Protein AF-0000000084638821 (afdb_homodimer)

InterPro domains:
  IPR001647 DNA-binding HTH domain, TetR-type [PF00440] (21-62)
  IPR001647 DNA-binding HTH domain, TetR-type [PR00455] (19-32)
  IPR001647 DNA-binding HTH domain, TetR-type [PR00455] (40-63)
  IPR001647 DNA-binding HTH domain, TetR-type [PS50977] (13-73)
  IPR009057 Homedomain-like superfamily [SSF46689] (6-79)
  IPR023772 DNA-binding HTH domain, TetR-type, conserved site [PS01081] (31-62)
  IPR050109 HTH-type, TetR-like transcriptional regulator [PTHR30055] (3-198)

pLDDT: mean 89.09, std 11.32, range [36.5, 98.75]

Sequence (398 aa):
MTVPTNRHELRRRSTHEALRRAALKSFARKGFAQVTVTELAREAGVTERTFFRHFPTKEAVLFQDYENQLEWLARALAQRPVSEPLFDAVLASVAAFPHDLEVVRQAATARSELISADRIANHLRVVQSSFAQVLTAFVRNRYADVANVDLVAEVAGATIAAALVVAVENWGRYGCAEDLGELVAASLDLVRSGLAPLSMTVPTNRHELRRRSTHEALRRAALKSFARKGFAQVTVTELAREAGVTERTFFRHFPTKEAVLFQDYENQLEWLARALAQRPVSEPLFDAVLASVAAFPHDLEVVRQAATARSELISADRIANHLRVVQSSFAQVLTAFVRNRYADVANVDLVAEVAGATIAAALVVAVENWGRYGCAEDLGELVAASLDLVRSGLAPLS

Radius of gyration: 23.1 Å; Cα contacts (8 Å, |Δi|>4): 439; chains: 2; bounding box: 53×57×75 Å

Secondary structure (DSSP, 8-state):
------HHHHHHHHHHHHHHHHHHHHHHHH-GGG--HHHHHHHHTS-HHHHHHH-SSTTHHHHTTHHHHHHHHHHHHHTS-TTS-HHHHHHHHHHT----HHHHHHHHHHHHH-TTTHHHHHHHHHHHHHHHHHHHHHHHHHTTTSTTHHHHHHHHHHHHHHHHHHHHHHHHHTTT-S-HHHHHHHHHHHHHTTSGGG-/------HHHHHHHHHHHHHHHHHHHHHHHH-GGG--HHHHHHHHTS-HHHHHHH-SSTTHHHHTTHHHHHHHHHHHHHTS-TTS-HHHHHHHHHHT----HHHHHHHHHHHHH-TTTHHHHHHHHHHHHHHHHHHHHHHHHHTTTSTTHHHHHHHHHHHHHHHHHHHHHHHHHTTT-S-HHHHHHHHHHHHHTTSGGG-

Nearest PDB structures (foldseek):
  7pt0-assembly1_A  TM=7.347E-01  e=2.120E-07  Streptomyces coelicolor
  4cgr-assembly1_A  TM=7.301E-01  e=5.868E-07  Streptomyces coelicolor
  4cgr-assembly1_B  TM=7.193E-01  e=1.554E-06  Streptomyces coelicolor
  5efy-assembly2_C  TM=6.812E-01  e=1.486E-06  Streptomyces coelicolor A3(2)
  6o6n-assembly1_A  TM=5.460E-01  e=3.761E-05  Mycobacterium tuberculosis

Solvent-accessible surface area (backbone atoms only — not comparable to full-atom values): 21280 Å² total; per-residue (Å²): 130,76,74,68,83,43,72,64,57,52,48,49,50,50,48,45,51,52,47,42,53,51,43,52,51,48,32,70,74,62,33,56,87,70,56,49,63,66,58,46,16,56,77,65,72,45,50,55,69,58,44,41,72,71,31,84,41,82,64,43,62,71,54,64,60,51,67,60,49,48,53,48,47,48,51,45,48,70,70,42,62,87,86,50,54,56,70,58,40,52,51,52,28,60,70,63,47,88,63,62,61,64,53,52,48,50,47,21,37,42,46,58,68,38,87,78,27,56,65,51,48,49,51,49,49,52,52,38,53,52,45,11,49,48,42,16,52,51,40,36,65,76,41,60,83,42,83,65,30,67,62,53,16,46,35,50,10,34,25,51,27,36,17,50,50,42,27,45,46,53,35,17,64,60,70,55,72,67,60,63,69,58,41,38,51,52,36,47,47,36,48,53,54,22,43,53,87,63,107,130,76,74,68,79,46,70,63,56,51,50,47,50,49,49,45,52,50,48,42,52,51,42,52,51,47,32,71,73,63,32,55,88,69,56,50,64,66,58,46,15,56,75,65,72,44,49,55,69,60,44,40,72,71,30,85,41,81,64,42,63,72,55,66,57,50,67,62,50,48,54,49,46,47,52,43,48,69,68,44,61,88,85,50,52,57,68,58,38,52,50,53,28,60,69,64,48,88,61,61,61,64,52,53,48,52,48,21,36,41,46,57,68,38,88,80,27,57,64,51,49,50,51,49,49,52,50,37,53,52,46,12,50,47,42,16,52,51,42,35,66,75,41,60,83,43,85,64,29,67,62,53,16,45,36,50,10,34,26,53,26,36,19,49,50,41,28,46,47,52,36,17,64,61,70,55,71,66,61,62,69,57,40,35,50,52,36,47,48,35,48,52,53,22,43,52,88,63,106

Structure (mmCIF, N/CA/C/O backbone):
data_AF-0000000084638821-model_v1
#
loop_
_entity.id
_entity.type
_entity.pdbx_description
1 polymer 'Bacterial regulatory s, tetR family protein'
#
loop_
_atom_site.group_PDB
_atom_site.id
_atom_site.type_symbol
_atom_site.label_atom_id
_atom_site.label_alt_id
_atom_site.label_comp_id
_atom_site.label_asym_id
_atom_site.label_entity_id
_atom_site.label_seq_id
_atom_site.pdbx_PDB_ins_code
_atom_site.Cartn_x
_atom_site.Cartn_y
_atom_site.Cartn_z
_atom_site.occupancy
_atom_site.B_iso_or_equiv
_atom_site.auth_seq_id
_atom_site.auth_comp_id
_atom_site.auth_asym_id
_atom_site.auth_atom_id
_atom_site.pdbx_PDB_model_num
ATOM 1 N N . MET A 1 1 ? 12.078 -10.969 -42.594 1 37 1 MET A N 1
ATOM 2 C CA . MET A 1 1 ? 13.188 -11.398 -41.75 1 37 1 MET A CA 1
ATOM 3 C C . MET A 1 1 ? 12.82 -11.289 -40.25 1 37 1 MET A C 1
ATOM 5 O O . MET A 1 1 ? 12.414 -10.227 -39.781 1 37 1 MET A O 1
ATOM 9 N N . THR A 1 2 ? 12.219 -12.266 -39.562 1 40 2 THR A N 1
ATOM 10 C CA . THR A 1 2 ? 11.781 -12.383 -38.188 1 40 2 THR A CA 1
ATOM 11 C C . THR A 1 2 ? 12.883 -11.922 -37.219 1 40 2 THR A C 1
ATOM 13 O O . THR A 1 2 ? 14.047 -12.305 -37.375 1 40 2 THR A O 1
ATOM 16 N N . VAL A 1 3 ? 12.805 -10.727 -36.875 1 47.09 3 VAL A N 1
ATOM 17 C CA . VAL A 1 3 ? 13.836 -10.156 -36 1 47.09 3 VAL A CA 1
ATOM 18 C C . VAL A 1 3 ? 14.406 -11.234 -35.094 1 47.09 3 VAL A C 1
ATOM 20 O O . VAL A 1 3 ? 13.672 -11.883 -34.344 1 47.09 3 VAL A O 1
ATOM 23 N N . PRO A 1 4 ? 15.383 -11.945 -35.406 1 44.22 4 PRO A N 1
ATOM 24 C CA . PRO A 1 4 ? 15.922 -13.062 -34.625 1 44.22 4 PRO A CA 1
ATOM 25 C C . PRO A 1 4 ? 15.883 -12.797 -33.125 1 44.22 4 PRO A C 1
ATOM 27 O O . PRO A 1 4 ? 16.453 -11.812 -32.625 1 44.22 4 PRO A O 1
ATOM 30 N N . THR A 1 5 ? 14.797 -12.711 -32.469 1 54.91 5 THR A N 1
ATOM 31 C CA . THR A 1 5 ? 14.828 -12.805 -31 1 54.91 5 THR A CA 1
ATOM 32 C C . THR A 1 5 ? 16 -13.648 -30.547 1 54.91 5 THR A C 1
ATOM 34 O O . THR A 1 5 ? 16.031 -14.867 -30.75 1 54.91 5 THR A O 1
ATOM 37 N N . ASN A 1 6 ? 17.391 -13.047 -30.656 1 60.47 6 ASN A N 1
ATOM 38 C CA . ASN A 1 6 ? 18.766 -13.484 -30.844 1 60.47 6 ASN A CA 1
ATOM 39 C C . ASN A 1 6 ? 19.141 -14.594 -29.875 1 60.47 6 ASN A C 1
ATOM 41 O O . ASN A 1 6 ? 18.5 -14.766 -28.828 1 60.47 6 ASN A O 1
ATOM 45 N N . ARG A 1 7 ? 19.719 -15.75 -30.297 1 66.69 7 ARG A N 1
ATOM 46 C CA . ARG A 1 7 ? 20.266 -16.891 -29.578 1 66.69 7 ARG A CA 1
ATOM 47 C C . ARG A 1 7 ? 20.797 -16.469 -28.203 1 66.69 7 ARG A C 1
ATOM 49 O O . ARG A 1 7 ? 20.625 -17.188 -27.219 1 66.69 7 ARG A O 1
ATOM 56 N N . HIS A 1 8 ? 21.344 -15.312 -28.219 1 72.81 8 HIS A N 1
ATOM 57 C CA . HIS A 1 8 ? 21.906 -14.797 -26.984 1 72.81 8 HIS A CA 1
ATOM 58 C C . HIS A 1 8 ? 20.812 -14.469 -25.969 1 72.81 8 HIS A C 1
ATOM 60 O O . HIS A 1 8 ? 20.938 -14.781 -24.781 1 72.81 8 HIS A O 1
ATOM 66 N N . GLU A 1 9 ? 19.766 -13.859 -26.422 1 69.38 9 GLU A N 1
ATOM 67 C CA . GLU A 1 9 ? 18.656 -13.508 -25.547 1 69.38 9 GLU A CA 1
ATOM 68 C C . GLU A 1 9 ? 17.938 -14.758 -25.031 1 69.38 9 GLU A C 1
ATOM 70 O O . GLU A 1 9 ? 17.531 -14.812 -23.859 1 69.38 9 GLU A O 1
ATOM 75 N N . LEU A 1 10 ? 17.812 -15.719 -25.875 1 69.31 10 LEU A N 1
ATOM 76 C CA . LEU A 1 10 ? 17.203 -16.984 -25.484 1 69.31 10 LEU A CA 1
ATOM 77 C C . LEU A 1 10 ? 18.062 -17.719 -24.453 1 69.31 10 LEU A C 1
ATOM 79 O O . LEU A 1 10 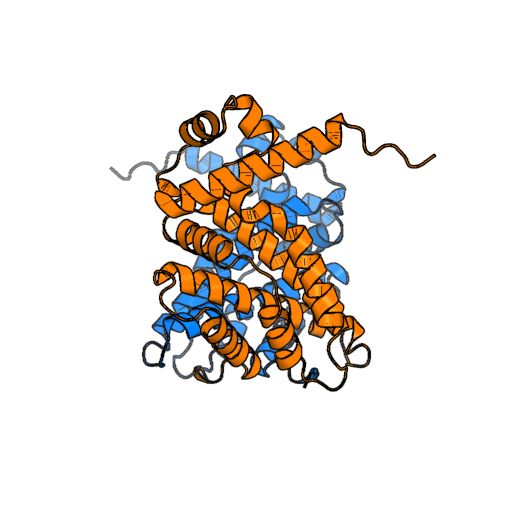? 17.531 -18.281 -23.5 1 69.31 10 LEU A O 1
ATOM 83 N N . ARG A 1 11 ? 19.281 -17.656 -24.781 1 70.38 11 ARG A N 1
ATOM 84 C CA . ARG A 1 11 ? 20.203 -18.281 -23.828 1 70.38 11 ARG A CA 1
ATOM 85 C C . ARG A 1 11 ? 20.156 -17.578 -22.469 1 70.38 11 ARG A C 1
ATOM 87 O O . ARG A 1 11 ? 20.156 -18.234 -21.438 1 70.38 11 ARG A O 1
ATOM 94 N N . ARG A 1 12 ? 20.078 -16.266 -22.562 1 74.06 12 ARG A N 1
ATOM 95 C CA . ARG A 1 12 ? 20.016 -15.484 -21.328 1 74.06 12 ARG A CA 1
ATOM 96 C C . ARG A 1 12 ? 18.734 -15.781 -20.547 1 74.06 12 ARG A C 1
ATOM 98 O O . ARG A 1 12 ? 18.75 -15.914 -19.328 1 74.06 12 ARG A O 1
ATOM 105 N N . ARG A 1 13 ? 17.688 -15.875 -21.281 1 76.75 13 ARG A N 1
ATOM 106 C CA . ARG A 1 13 ? 16.406 -16.172 -20.641 1 76.75 13 ARG A CA 1
ATOM 107 C C . ARG A 1 13 ? 16.406 -17.578 -20.047 1 76.75 13 ARG A C 1
ATOM 109 O O . ARG A 1 13 ? 15.867 -17.797 -18.953 1 76.75 13 ARG A O 1
ATOM 116 N N . SER A 1 14 ? 16.984 -18.406 -20.781 1 80.44 14 SER A N 1
ATOM 117 C CA . SER A 1 14 ? 17.078 -19.781 -20.297 1 80.44 14 SER A CA 1
ATOM 118 C C . SER A 1 14 ? 17.938 -19.859 -19.031 1 80.44 14 SER A C 1
ATOM 120 O O . SER A 1 14 ? 17.547 -20.516 -18.047 1 80.44 14 SER A O 1
ATOM 122 N N . THR A 1 15 ? 19 -19.109 -19.047 1 85.81 15 THR A N 1
ATOM 123 C CA . THR A 1 15 ? 19.875 -19.078 -17.875 1 85.81 15 THR A CA 1
ATOM 124 C C . THR A 1 15 ? 19.156 -18.422 -16.703 1 85.81 15 THR A C 1
ATOM 126 O O . THR A 1 15 ? 19.25 -18.906 -15.57 1 85.81 15 THR A O 1
ATOM 129 N N . HIS A 1 16 ? 18.438 -17.422 -16.984 1 91.12 16 HIS A N 1
ATOM 130 C CA . HIS A 1 16 ? 17.688 -16.703 -15.961 1 91.12 16 HIS A CA 1
ATOM 131 C C . HIS A 1 16 ? 16.703 -17.625 -15.258 1 91.12 16 HIS A C 1
ATOM 133 O O . HIS A 1 16 ? 16.641 -17.672 -14.031 1 91.12 16 HIS A O 1
ATOM 139 N N . GLU A 1 17 ? 16.016 -18.359 -16.047 1 89.38 17 GLU A N 1
ATOM 140 C CA . GLU A 1 17 ? 15.008 -19.25 -15.5 1 89.38 17 GLU A CA 1
ATOM 141 C C . GLU A 1 17 ? 15.648 -20.406 -14.719 1 89.38 17 GLU A C 1
ATOM 143 O O . GLU A 1 17 ? 15.141 -20.812 -13.68 1 89.38 17 GLU A O 1
ATOM 148 N N . ALA A 1 18 ? 16.703 -20.891 -15.281 1 89.25 18 ALA A N 1
ATOM 149 C CA . ALA A 1 18 ? 17.422 -21.969 -14.602 1 89.25 18 ALA A CA 1
ATOM 150 C C . ALA A 1 18 ? 17.969 -21.5 -13.258 1 89.25 18 ALA A C 1
ATOM 152 O O . ALA A 1 18 ? 17.875 -22.219 -12.258 1 89.25 18 ALA A O 1
ATOM 153 N N . LEU A 1 19 ? 18.469 -20.328 -13.266 1 92.81 19 LEU A N 1
ATOM 154 C CA . LEU A 1 19 ? 19.016 -19.75 -12.047 1 92.81 19 LEU A CA 1
ATOM 155 C C . LEU A 1 19 ? 17.922 -19.531 -11.016 1 92.81 19 LEU A C 1
ATOM 157 O O . LEU A 1 19 ? 18.109 -19.812 -9.828 1 92.81 19 LEU A O 1
ATOM 161 N N . ARG A 1 20 ? 16.859 -19.031 -11.484 1 92.94 20 ARG A N 1
ATOM 162 C CA . ARG A 1 20 ? 15.742 -18.781 -10.578 1 92.94 20 ARG A CA 1
ATOM 163 C C . ARG A 1 20 ? 15.242 -20.094 -9.961 1 92.94 20 ARG A C 1
ATOM 165 O O . ARG A 1 20 ? 15.008 -20.172 -8.75 1 92.94 20 ARG A O 1
ATOM 172 N N . ARG A 1 21 ? 15.094 -21.109 -10.805 1 91.25 21 ARG A N 1
ATOM 173 C CA . ARG A 1 21 ? 14.617 -22.391 -10.32 1 91.25 21 ARG A CA 1
ATOM 174 C C . ARG A 1 21 ? 15.555 -22.969 -9.258 1 91.25 21 ARG A C 1
ATOM 176 O O . ARG A 1 21 ? 15.102 -23.484 -8.234 1 91.25 21 ARG A O 1
ATOM 183 N N . ALA A 1 22 ? 16.781 -22.844 -9.523 1 92.88 22 ALA A N 1
ATOM 184 C CA . ALA A 1 22 ? 17.781 -23.312 -8.57 1 92.88 22 ALA A CA 1
ATOM 185 C C . ALA A 1 22 ? 17.703 -22.547 -7.262 1 92.88 22 ALA A C 1
ATOM 187 O O . ALA A 1 22 ? 17.781 -23.125 -6.18 1 92.88 22 ALA A O 1
ATOM 188 N N . ALA A 1 23 ? 17.594 -21.297 -7.363 1 94.88 23 ALA A N 1
ATOM 189 C CA . ALA A 1 23 ? 17.5 -20.453 -6.176 1 94.88 23 ALA A CA 1
ATOM 190 C C . ALA A 1 23 ? 16.266 -20.781 -5.355 1 94.88 23 ALA A C 1
ATOM 192 O O . ALA A 1 23 ? 16.344 -20.922 -4.129 1 94.88 23 ALA A O 1
ATOM 193 N N . LEU A 1 24 ? 15.164 -20.938 -6.031 1 92.94 24 LEU A N 1
ATOM 194 C CA . LEU A 1 24 ? 13.914 -21.25 -5.355 1 92.94 24 LEU A CA 1
ATOM 195 C C . LEU A 1 24 ? 14 -22.594 -4.645 1 92.94 24 LEU A C 1
ATOM 197 O O . LEU A 1 24 ? 13.469 -22.75 -3.541 1 92.94 24 LEU A O 1
ATOM 201 N N . LYS A 1 25 ? 14.688 -23.516 -5.27 1 93.69 25 LYS A N 1
ATOM 202 C CA . LYS A 1 25 ? 14.898 -24.812 -4.641 1 93.69 25 LYS A CA 1
ATOM 203 C C . LYS A 1 25 ? 15.727 -24.688 -3.369 1 93.69 25 LYS A C 1
ATOM 205 O O . LYS A 1 25 ? 15.422 -25.312 -2.352 1 93.69 25 LYS A O 1
ATOM 210 N N . SER A 1 26 ? 16.75 -23.906 -3.449 1 95.19 26 SER A N 1
ATOM 211 C CA . SER A 1 26 ? 17.594 -23.672 -2.289 1 95.19 26 SER A CA 1
ATOM 212 C C . SER A 1 26 ? 16.828 -23 -1.161 1 95.19 26 SER A C 1
ATOM 214 O O . SER A 1 26 ? 16.953 -23.375 0.003 1 95.19 26 SER A O 1
ATOM 216 N N . PHE A 1 27 ? 15.984 -21.969 -1.512 1 93.44 27 PHE A N 1
ATOM 217 C CA . PHE A 1 27 ? 15.156 -21.297 -0.518 1 93.44 27 PHE A CA 1
ATOM 218 C C . PHE A 1 27 ? 14.219 -22.281 0.162 1 93.44 27 PHE A C 1
ATOM 220 O O . PHE A 1 27 ? 14 -22.203 1.374 1 93.44 27 PHE A O 1
ATOM 227 N N . ALA A 1 28 ? 13.688 -23.156 -0.632 1 91.69 28 ALA A N 1
ATOM 228 C CA . ALA A 1 28 ? 12.734 -24.141 -0.114 1 91.69 28 ALA A CA 1
ATOM 229 C C . ALA A 1 28 ? 13.406 -25.094 0.863 1 91.69 28 ALA A C 1
ATOM 231 O O . ALA A 1 28 ? 12.82 -25.453 1.886 1 91.69 28 ALA A O 1
ATOM 232 N N . ARG A 1 29 ? 14.656 -25.438 0.593 1 92.88 29 ARG A N 1
ATOM 233 C CA . ARG A 1 29 ? 15.375 -26.453 1.365 1 92.88 29 ARG A CA 1
ATOM 234 C C . ARG A 1 29 ? 15.992 -25.844 2.621 1 92.88 29 ARG A C 1
ATOM 236 O O . ARG A 1 29 ? 15.906 -26.422 3.703 1 92.88 29 ARG A O 1
ATOM 243 N N . LYS A 1 30 ? 16.547 -24.609 2.506 1 93.31 30 LYS A N 1
ATOM 244 C CA . LYS A 1 30 ? 17.391 -24.078 3.576 1 93.31 30 LYS A CA 1
ATOM 245 C C . LYS A 1 30 ? 16.719 -22.891 4.254 1 93.31 30 LYS A C 1
ATOM 247 O O . LYS A 1 30 ? 17.125 -22.484 5.348 1 93.31 30 LYS A O 1
ATOM 252 N N . GLY A 1 31 ? 15.68 -22.344 3.611 1 90.5 31 GLY A N 1
ATOM 253 C CA . GLY A 1 31 ? 15.125 -21.094 4.074 1 90.5 31 GLY A CA 1
ATOM 254 C C . GLY A 1 31 ? 15.781 -19.875 3.445 1 90.5 31 GLY A C 1
ATOM 255 O O . GLY A 1 31 ? 17 -19.859 3.266 1 90.5 31 GLY A O 1
ATOM 256 N N . PHE A 1 32 ? 15.07 -18.953 3.184 1 89.5 32 PHE A N 1
ATOM 257 C CA . PHE A 1 32 ? 15.523 -17.766 2.477 1 89.5 32 PHE A CA 1
ATOM 258 C C . PHE A 1 32 ? 16.656 -17.078 3.23 1 89.5 32 PHE A C 1
ATOM 260 O O . PHE A 1 32 ? 17.672 -16.703 2.633 1 89.5 32 PHE A O 1
ATOM 267 N N . ALA A 1 33 ? 16.484 -16.922 4.52 1 86.38 33 ALA A N 1
ATOM 268 C CA . ALA A 1 33 ? 17.438 -16.188 5.34 1 86.38 33 ALA A CA 1
ATOM 269 C C . ALA A 1 33 ? 18.781 -16.906 5.414 1 86.38 33 ALA A C 1
ATOM 271 O O . ALA A 1 33 ? 19.828 -16.281 5.598 1 86.38 33 ALA A O 1
ATOM 272 N N . GLN A 1 34 ? 18.797 -18.109 5.152 1 90.12 34 GLN A N 1
ATOM 273 C CA . GLN A 1 34 ? 19.984 -18.922 5.379 1 90.12 34 GLN A CA 1
ATOM 274 C C . GLN A 1 34 ? 20.781 -19.109 4.09 1 90.12 34 GLN A C 1
ATOM 276 O O . GLN A 1 34 ? 21.875 -19.672 4.102 1 90.12 34 GLN A O 1
ATOM 281 N N . VAL A 1 35 ? 20.203 -18.75 3.029 1 93.25 35 VAL A N 1
ATOM 282 C CA . VAL A 1 35 ? 20.859 -18.922 1.738 1 93.25 35 VAL A CA 1
ATOM 283 C C . VAL A 1 35 ? 21.547 -17.609 1.322 1 93.25 35 VAL A C 1
ATOM 285 O O . VAL A 1 35 ? 20.938 -16.547 1.414 1 93.25 35 VAL A O 1
ATOM 288 N N . THR A 1 36 ? 22.781 -17.719 0.929 1 93.69 36 THR A N 1
ATOM 289 C CA . THR A 1 36 ? 23.5 -16.547 0.46 1 93.69 36 THR A CA 1
ATOM 290 C C . THR A 1 36 ? 23.594 -16.531 -1.062 1 93.69 36 THR A C 1
ATOM 292 O O . THR A 1 36 ? 23.406 -17.578 -1.705 1 93.69 36 THR A O 1
ATOM 295 N N . VAL A 1 37 ? 23.875 -15.383 -1.551 1 93.75 37 VAL A N 1
ATOM 296 C CA . VAL A 1 37 ? 24.047 -15.266 -2.996 1 93.75 37 VAL A CA 1
ATOM 297 C C . VAL A 1 37 ? 25.266 -16.047 -3.445 1 93.75 37 VAL A C 1
ATOM 299 O O . VAL A 1 37 ? 25.266 -16.656 -4.52 1 93.75 37 VAL A O 1
ATOM 302 N N . THR A 1 38 ? 26.281 -16.016 -2.66 1 95.12 38 THR A N 1
ATOM 303 C CA . THR A 1 38 ? 27.484 -16.797 -2.953 1 95.12 38 THR A CA 1
ATOM 304 C C . THR A 1 38 ? 27.141 -18.266 -3.119 1 95.12 38 THR A C 1
ATOM 306 O O . THR A 1 38 ? 27.578 -18.906 -4.082 1 95.12 38 THR A O 1
ATOM 309 N N . GLU A 1 39 ? 26.391 -18.844 -2.256 1 95 39 GLU A N 1
ATOM 310 C CA . GLU A 1 39 ? 25.953 -20.234 -2.32 1 95 39 GLU A CA 1
ATOM 311 C C . GLU A 1 39 ? 25.094 -20.484 -3.555 1 95 39 GLU A C 1
ATOM 313 O O . GLU A 1 39 ? 25.266 -21.5 -4.234 1 95 39 GLU A O 1
ATOM 318 N N . LEU A 1 40 ? 24.156 -19.562 -3.822 1 94.81 40 LEU A N 1
ATOM 319 C CA . LEU A 1 40 ? 23.281 -19.703 -4.977 1 94.81 40 LEU A CA 1
ATOM 320 C C . LEU A 1 40 ? 24.078 -19.719 -6.273 1 94.81 40 LEU A C 1
ATOM 322 O O . LEU A 1 40 ? 23.844 -20.547 -7.148 1 94.81 40 LEU A O 1
ATOM 326 N N . ALA A 1 41 ? 25.016 -18.797 -6.367 1 94.38 41 ALA A N 1
ATOM 327 C CA . ALA A 1 41 ? 25.875 -18.734 -7.551 1 94.38 41 ALA A CA 1
ATOM 328 C C . ALA A 1 41 ? 26.672 -20.016 -7.727 1 94.38 41 ALA A C 1
ATOM 330 O O . ALA A 1 41 ? 26.719 -20.578 -8.82 1 94.38 41 ALA A O 1
ATOM 331 N N . ARG A 1 42 ? 27.266 -20.484 -6.695 1 93.94 42 ARG A N 1
ATOM 332 C CA . ARG A 1 42 ? 28.062 -21.703 -6.715 1 93.94 42 ARG A CA 1
ATOM 333 C C . ARG A 1 42 ? 27.219 -22.906 -7.152 1 93.94 42 ARG A C 1
ATOM 335 O O . ARG A 1 42 ? 27.625 -23.672 -8.023 1 93.94 42 ARG A O 1
ATOM 342 N N . GLU A 1 43 ? 26.047 -23.047 -6.617 1 92.06 43 GLU A N 1
ATOM 343 C CA . GLU A 1 43 ? 25.156 -24.156 -6.926 1 92.06 43 GLU A CA 1
ATOM 344 C C . GLU A 1 43 ? 24.703 -24.109 -8.383 1 92.06 43 GLU A C 1
ATOM 346 O O . GLU A 1 43 ? 24.5 -25.156 -9.008 1 92.06 43 GLU A O 1
ATOM 351 N N . ALA A 1 44 ? 24.594 -22.938 -8.883 1 91.19 44 ALA A N 1
ATOM 352 C CA . ALA A 1 44 ? 24.125 -22.766 -10.258 1 91.19 44 ALA A CA 1
ATOM 353 C C . ALA A 1 44 ? 25.297 -22.812 -11.242 1 91.19 44 ALA A C 1
ATOM 355 O O . ALA A 1 44 ? 25.078 -22.797 -12.461 1 91.19 44 ALA A O 1
ATOM 356 N N . GLY A 1 45 ? 26.516 -22.812 -10.758 1 92.25 45 GLY A N 1
ATOM 357 C CA . GLY A 1 45 ? 27.688 -22.906 -11.602 1 92.25 45 GLY A CA 1
ATOM 358 C C . GLY A 1 45 ? 28.031 -21.578 -12.273 1 92.25 45 GLY A C 1
ATOM 359 O O . GLY A 1 45 ? 28.5 -21.562 -13.414 1 92.25 45 GLY A O 1
ATOM 360 N N . VAL A 1 46 ? 27.609 -20.516 -11.648 1 94.5 46 VAL A N 1
ATOM 361 C CA . VAL A 1 46 ? 27.906 -19.203 -12.195 1 94.5 46 VAL A CA 1
ATOM 362 C C . VAL A 1 46 ? 28.641 -18.359 -11.148 1 94.5 46 VAL A C 1
ATOM 364 O O . VAL A 1 46 ? 28.781 -18.781 -9.992 1 94.5 46 VAL A O 1
ATOM 367 N N . THR A 1 47 ? 29.188 -17.203 -11.602 1 94.94 47 THR A N 1
ATOM 368 C CA . THR A 1 47 ? 29.781 -16.25 -10.672 1 94.94 47 THR A CA 1
ATOM 369 C C . THR A 1 47 ? 28.719 -15.398 -9.992 1 94.94 47 THR A C 1
ATOM 371 O O . THR A 1 47 ? 27.594 -15.305 -10.477 1 94.94 47 THR A O 1
ATOM 374 N N . GLU A 1 48 ? 29.062 -14.805 -8.906 1 95.31 48 GLU A N 1
ATOM 375 C CA . GLU A 1 48 ? 28.172 -13.852 -8.258 1 95.31 48 GLU A CA 1
ATOM 376 C C . GLU A 1 48 ? 27.812 -12.695 -9.195 1 95.31 48 GLU A C 1
ATOM 378 O O . GLU A 1 48 ? 26.688 -12.219 -9.203 1 95.31 48 GLU A O 1
ATOM 383 N N . ARG A 1 49 ? 28.828 -12.297 -9.891 1 95.19 49 ARG A N 1
ATOM 384 C CA . ARG A 1 49 ? 28.609 -11.219 -10.852 1 95.19 49 ARG A CA 1
ATOM 385 C C . ARG A 1 49 ? 27.516 -11.594 -11.852 1 95.19 49 ARG A C 1
ATOM 387 O O . ARG A 1 49 ? 26.625 -10.797 -12.141 1 95.19 49 ARG A O 1
ATOM 394 N N . THR A 1 50 ? 27.594 -12.82 -12.352 1 93.75 50 THR A N 1
ATOM 395 C CA . THR A 1 50 ? 26.594 -13.312 -13.281 1 93.75 50 THR A CA 1
ATOM 396 C C . THR A 1 50 ? 25.219 -13.375 -12.609 1 93.75 50 THR A C 1
ATOM 398 O O . THR A 1 50 ? 24.219 -13.008 -13.211 1 93.75 50 THR A O 1
ATOM 401 N N . PHE A 1 51 ? 25.234 -13.898 -11.336 1 95.12 51 PHE A N 1
ATOM 402 C CA . PHE A 1 51 ? 23.969 -13.953 -10.602 1 95.12 51 PHE A CA 1
ATOM 403 C C . PHE A 1 51 ? 23.328 -12.57 -10.523 1 95.12 51 PHE A C 1
ATOM 405 O O . PHE A 1 51 ? 22.156 -12.406 -10.844 1 95.12 51 PHE A O 1
ATOM 412 N N . PHE A 1 52 ? 24.094 -11.539 -10.211 1 95.12 52 PHE A N 1
ATOM 413 C CA . PHE A 1 52 ? 23.594 -10.195 -9.992 1 95.12 52 PHE A CA 1
ATOM 414 C C . PHE A 1 52 ? 23.203 -9.539 -11.312 1 95.12 52 PHE A C 1
ATOM 416 O O . PHE A 1 52 ? 22.406 -8.594 -11.328 1 95.12 52 PHE A O 1
ATOM 423 N N . ARG A 1 53 ? 23.75 -10.031 -12.383 1 94.31 53 ARG A N 1
ATOM 424 C CA . ARG A 1 53 ? 23.281 -9.586 -13.695 1 94.31 53 ARG A CA 1
ATOM 425 C C . ARG A 1 53 ? 21.828 -10 -13.93 1 94.31 53 ARG A C 1
ATOM 427 O O . ARG A 1 53 ? 21.078 -9.266 -14.562 1 94.31 53 ARG A O 1
ATOM 434 N N . HIS A 1 54 ? 21.484 -11.164 -13.352 1 93.25 54 HIS A N 1
ATOM 435 C CA . HIS A 1 54 ? 20.141 -11.688 -13.547 1 93.25 54 HIS A CA 1
ATOM 436 C C . HIS A 1 54 ? 19.203 -11.219 -12.438 1 93.25 54 HIS A C 1
ATOM 438 O O . HIS A 1 54 ? 18.016 -10.969 -12.688 1 93.25 54 HIS A O 1
ATOM 444 N N . PHE A 1 55 ? 19.75 -11.164 -11.258 1 93.81 55 PHE A N 1
ATOM 445 C CA . PHE A 1 55 ? 18.969 -10.773 -10.094 1 93.81 55 PHE A CA 1
ATOM 446 C C . PHE A 1 55 ? 19.703 -9.734 -9.266 1 93.81 55 PHE A C 1
ATOM 448 O O . PHE A 1 55 ? 20.547 -10.078 -8.43 1 93.81 55 PHE A O 1
ATOM 455 N N . PRO A 1 56 ? 19.234 -8.516 -9.344 1 91 56 PRO A N 1
ATOM 456 C CA . PRO A 1 56 ? 19.953 -7.445 -8.648 1 91 56 PRO A CA 1
ATOM 457 C C . PRO A 1 56 ? 20.016 -7.664 -7.137 1 91 56 PRO A C 1
ATOM 459 O O . PRO A 1 56 ? 20.906 -7.133 -6.465 1 91 56 PRO A O 1
ATOM 462 N N . THR A 1 57 ? 19.031 -8.383 -6.613 1 88.5 57 THR A N 1
ATOM 463 C CA . THR A 1 57 ? 19.016 -8.758 -5.203 1 88.5 57 THR A CA 1
ATOM 464 C C . THR A 1 57 ? 18.5 -10.195 -5.039 1 88.5 57 THR A C 1
ATOM 466 O O . THR A 1 57 ? 17.891 -10.75 -5.953 1 88.5 57 THR A O 1
ATOM 469 N N . LYS A 1 58 ? 18.828 -10.703 -3.914 1 89.19 58 LYS A N 1
ATOM 470 C CA . LYS A 1 58 ? 18.312 -12.031 -3.578 1 89.19 58 LYS A CA 1
ATOM 471 C C . LYS A 1 58 ? 16.781 -12.047 -3.59 1 89.19 58 LYS A C 1
ATOM 473 O O . LYS A 1 58 ? 16.172 -13.008 -4.062 1 89.19 58 LYS A O 1
ATOM 478 N N . GLU A 1 59 ? 16.109 -10.953 -3.178 1 88.38 59 GLU A N 1
ATOM 479 C CA . GLU A 1 59 ? 14.648 -10.828 -3.094 1 88.38 59 GLU A CA 1
ATOM 480 C C . GLU A 1 59 ? 14.016 -10.812 -4.48 1 88.38 59 GLU A C 1
ATOM 482 O O . GLU A 1 59 ? 12.883 -11.273 -4.656 1 88.38 59 GLU A O 1
ATOM 487 N N . ALA A 1 60 ? 14.781 -10.359 -5.391 1 88.75 60 ALA A N 1
ATOM 488 C CA . ALA A 1 60 ? 14.273 -10.281 -6.758 1 88.75 60 ALA A CA 1
ATOM 489 C C . ALA A 1 60 ? 13.914 -11.664 -7.293 1 88.75 60 ALA A C 1
ATOM 491 O O . ALA A 1 60 ? 13.031 -11.797 -8.141 1 88.75 60 ALA A O 1
ATOM 492 N N . VAL A 1 61 ? 14.562 -12.688 -6.809 1 90.25 61 VAL A N 1
ATOM 493 C CA . VAL A 1 61 ? 14.289 -14.062 -7.227 1 90.25 61 VAL A CA 1
ATOM 494 C C . VAL A 1 61 ? 12.844 -14.422 -6.906 1 90.25 61 VAL A C 1
ATOM 496 O O . VAL A 1 61 ? 12.164 -15.07 -7.707 1 90.25 61 VAL A O 1
ATOM 499 N N . LEU A 1 62 ? 12.344 -13.977 -5.773 1 89 62 LEU A N 1
ATOM 500 C CA . LEU A 1 62 ? 11.008 -14.32 -5.297 1 89 62 LEU A CA 1
ATOM 501 C C . LEU A 1 62 ? 9.945 -13.539 -6.062 1 89 62 LEU A C 1
ATOM 503 O O . LEU A 1 62 ? 8.805 -14.008 -6.191 1 89 62 LEU A O 1
ATOM 507 N N . PHE A 1 63 ? 10.273 -12.328 -6.637 1 86.38 63 PHE A N 1
ATOM 508 C CA . PHE A 1 63 ? 9.258 -11.406 -7.137 1 86.38 63 PHE A CA 1
ATOM 509 C C . PHE A 1 63 ? 9.391 -11.219 -8.641 1 86.38 63 PHE A C 1
ATOM 511 O O . PHE A 1 63 ? 8.766 -10.328 -9.219 1 86.38 63 PHE A O 1
ATOM 518 N N . GLN A 1 64 ? 10.094 -11.984 -9.281 1 78.88 64 GLN A N 1
ATOM 519 C CA . GLN A 1 64 ? 10.406 -11.844 -10.695 1 78.88 64 GLN A CA 1
ATOM 520 C C . GLN A 1 64 ? 9.148 -11.945 -11.547 1 78.88 64 GLN A C 1
ATOM 522 O O . GLN A 1 64 ? 9.023 -11.266 -12.57 1 78.88 64 GLN A O 1
ATOM 527 N N . ASP A 1 65 ? 8.219 -12.711 -11.25 1 76.25 65 ASP A N 1
ATOM 528 C CA . ASP A 1 65 ? 7.117 -13.023 -12.156 1 76.25 65 ASP A CA 1
ATOM 529 C C . ASP A 1 65 ? 5.863 -12.234 -11.789 1 76.25 65 ASP A C 1
ATOM 531 O O . ASP A 1 65 ? 4.762 -12.57 -12.219 1 76.25 65 ASP A O 1
ATOM 535 N N . TYR A 1 66 ? 6.082 -11.094 -11.109 1 78.25 66 TYR A N 1
ATOM 536 C CA . TYR A 1 66 ? 4.855 -10.453 -10.648 1 78.25 66 TYR A CA 1
ATOM 537 C C . TYR A 1 66 ? 4.133 -9.766 -11.797 1 78.25 66 TYR A C 1
ATOM 539 O O . TYR A 1 66 ? 2.902 -9.695 -11.812 1 78.25 66 TYR A O 1
ATOM 547 N N . GLU A 1 67 ? 4.91 -9.312 -12.797 1 78.88 67 GLU A N 1
ATOM 548 C CA . GLU A 1 67 ? 4.266 -8.688 -13.945 1 78.88 67 GLU A CA 1
ATOM 549 C C . GLU A 1 67 ? 3.398 -9.688 -14.703 1 78.88 67 GLU A C 1
ATOM 551 O O . GLU A 1 67 ? 2.299 -9.352 -15.148 1 78.88 67 GLU A O 1
ATOM 556 N N . ASN A 1 68 ? 3.955 -10.922 -14.852 1 80.19 68 ASN A N 1
ATOM 557 C CA . ASN A 1 68 ? 3.166 -11.977 -15.477 1 80.19 68 ASN A CA 1
ATOM 558 C C . ASN A 1 68 ? 1.925 -12.312 -14.656 1 80.19 68 ASN A C 1
ATOM 560 O O . ASN A 1 68 ? 0.862 -12.586 -15.211 1 80.19 68 ASN A O 1
ATOM 564 N N . GLN A 1 69 ? 2.07 -12.234 -13.422 1 84.69 69 GLN A N 1
ATOM 565 C CA . GLN A 1 69 ? 0.952 -12.508 -12.531 1 84.69 69 GLN A CA 1
ATOM 566 C C . GLN A 1 69 ? -0.129 -11.438 -12.656 1 84.69 69 GLN A C 1
ATOM 568 O O . GLN A 1 69 ? -1.321 -11.742 -12.594 1 84.69 69 GLN A O 1
ATOM 573 N N . LEU A 1 70 ? 0.235 -10.203 -12.883 1 89.62 70 LEU A N 1
ATOM 574 C CA . LEU A 1 70 ? -0.71 -9.109 -13.07 1 89.62 70 LEU A CA 1
ATOM 575 C C . LEU A 1 70 ? -1.531 -9.312 -14.336 1 89.62 70 LEU A C 1
ATOM 577 O O . LEU A 1 70 ? -2.75 -9.133 -14.328 1 89.62 70 LEU A O 1
ATOM 581 N N . GLU A 1 71 ? -0.809 -9.68 -15.367 1 90.75 71 GLU A N 1
ATOM 582 C CA . GLU A 1 71 ? -1.484 -9.93 -16.641 1 90.75 71 GLU A CA 1
ATOM 583 C C . GLU A 1 71 ? -2.477 -11.086 -16.516 1 90.75 71 GLU A C 1
ATOM 585 O O . GLU A 1 71 ? -3.578 -11.016 -17.062 1 90.75 71 GLU A O 1
ATOM 590 N N . TRP A 1 72 ? -2.033 -12.047 -15.859 1 90.62 72 TRP A N 1
ATOM 591 C CA . TRP A 1 72 ? -2.912 -13.195 -15.656 1 90.62 72 TRP A CA 1
ATOM 592 C C . TRP A 1 72 ? -4.16 -12.789 -14.883 1 90.62 72 TRP A C 1
ATOM 594 O O . TRP A 1 72 ? -5.277 -13.156 -15.25 1 90.62 72 TRP A O 1
ATOM 604 N N . LEU A 1 73 ? -4.012 -12.031 -13.812 1 93 73 LEU A N 1
ATOM 605 C CA . LEU A 1 73 ? -5.156 -11.594 -13.016 1 93 73 LEU A CA 1
ATOM 606 C C . LEU A 1 73 ? -6.121 -10.773 -13.859 1 93 73 LEU A C 1
ATOM 608 O O . LEU A 1 73 ? -7.336 -10.977 -13.797 1 93 73 LEU A O 1
ATOM 612 N N . ALA A 1 74 ? -5.566 -9.875 -14.609 1 95.5 74 ALA A N 1
ATOM 613 C CA . ALA A 1 74 ? -6.398 -9.039 -15.477 1 95.5 74 ALA A CA 1
ATOM 614 C C . ALA A 1 74 ? -7.223 -9.898 -16.438 1 95.5 74 ALA A C 1
ATOM 616 O O . ALA A 1 74 ? -8.43 -9.672 -16.594 1 95.5 74 ALA A O 1
ATOM 617 N N . ARG A 1 75 ? -6.582 -10.898 -17.016 1 94.56 75 ARG A N 1
ATOM 618 C CA . ARG A 1 75 ? -7.262 -11.789 -17.953 1 94.56 75 ARG A CA 1
ATOM 619 C C . ARG A 1 75 ? -8.312 -12.633 -17.25 1 94.56 75 ARG A C 1
ATOM 621 O O . ARG A 1 75 ? -9.422 -12.82 -17.766 1 94.56 75 ARG A O 1
ATOM 628 N N . ALA A 1 76 ? -7.922 -13.195 -16.125 1 95.38 76 ALA A N 1
ATOM 629 C CA . ALA A 1 76 ? -8.852 -14.008 -15.344 1 95.38 76 ALA A CA 1
ATOM 630 C C . ALA A 1 76 ? -10.102 -13.211 -14.977 1 95.38 76 ALA A C 1
ATOM 632 O O . ALA A 1 76 ? -11.227 -13.703 -15.109 1 95.38 76 ALA A O 1
ATOM 633 N N . LEU A 1 77 ? -9.93 -11.961 -14.539 1 97.19 77 LEU A N 1
ATOM 634 C CA . LEU A 1 77 ? -11.039 -11.094 -14.172 1 97.19 77 LEU A CA 1
ATOM 635 C C . LEU A 1 77 ? -11.914 -10.781 -15.383 1 97.19 77 LEU A C 1
ATOM 637 O O . LEU A 1 77 ? -13.148 -10.812 -15.289 1 97.19 77 LEU A O 1
ATOM 641 N N . ALA A 1 78 ? -11.297 -10.508 -16.469 1 95.75 78 ALA A N 1
ATOM 642 C CA . ALA A 1 78 ? -12.008 -10.141 -17.703 1 95.75 78 ALA A CA 1
ATOM 643 C C . ALA A 1 78 ? -12.906 -11.281 -18.172 1 95.75 78 ALA A C 1
ATOM 645 O O . ALA A 1 78 ? -13.891 -11.047 -18.875 1 95.75 78 ALA A O 1
ATOM 646 N N . GLN A 1 79 ? -12.555 -12.508 -17.828 1 95.69 79 GLN A N 1
ATOM 647 C CA . GLN A 1 79 ? -13.273 -13.695 -18.281 1 95.69 79 GLN A CA 1
ATOM 648 C C . GLN A 1 79 ? -14.469 -14 -17.375 1 95.69 79 GLN A C 1
ATOM 650 O O . GLN A 1 79 ? -15.289 -14.859 -17.703 1 95.69 79 GLN A O 1
ATOM 655 N N . ARG A 1 80 ? -14.539 -13.32 -16.25 1 96.88 80 ARG A N 1
ATOM 656 C CA . ARG A 1 80 ? -15.633 -13.578 -15.32 1 96.88 80 ARG A CA 1
ATOM 657 C C . ARG A 1 80 ? -16.953 -13.039 -15.859 1 96.88 80 ARG A C 1
ATOM 659 O O . ARG A 1 80 ? -16.984 -11.961 -16.453 1 96.88 80 ARG A O 1
ATOM 666 N N . PRO A 1 81 ? -18.094 -13.75 -15.57 1 96.75 81 PRO A N 1
ATOM 667 C CA . PRO A 1 81 ? -19.391 -13.242 -16.016 1 96.75 81 PRO A CA 1
ATOM 668 C C . PRO A 1 81 ? -19.719 -11.875 -15.414 1 96.75 81 PRO A C 1
ATOM 670 O O . PRO A 1 81 ? -19.438 -11.617 -14.242 1 96.75 81 PRO A O 1
ATOM 673 N N . VAL A 1 82 ? -20.328 -11.016 -16.203 1 93.75 82 VAL A N 1
ATOM 674 C CA . VAL A 1 82 ? -20.672 -9.656 -15.797 1 93.75 82 VAL A CA 1
ATOM 675 C C . VAL A 1 82 ? -21.688 -9.711 -14.664 1 93.75 82 VAL A C 1
ATOM 677 O O . VAL A 1 82 ? -21.719 -8.82 -13.805 1 93.75 82 VAL A O 1
ATOM 680 N N . SER A 1 83 ? -22.453 -10.758 -14.562 1 94.81 83 SER A N 1
ATOM 681 C CA . SER A 1 83 ? -23.516 -10.891 -13.57 1 94.81 83 SER A CA 1
ATOM 682 C C . SER A 1 83 ? -22.969 -11.367 -12.227 1 94.81 83 SER A C 1
ATOM 684 O O . SER A 1 83 ? -23.656 -11.305 -11.211 1 94.81 83 SER A O 1
ATOM 686 N N . GLU A 1 84 ? -21.766 -11.812 -12.242 1 97 84 GLU A N 1
ATOM 687 C CA . GLU A 1 84 ? -21.141 -12.297 -11.016 1 97 84 GLU A CA 1
ATOM 688 C C . GLU A 1 84 ? -20.75 -11.141 -10.094 1 97 84 GLU A C 1
ATOM 690 O O . GLU A 1 84 ? -20.172 -10.156 -10.547 1 97 84 GLU A O 1
ATOM 695 N N . PRO A 1 85 ? -21.141 -11.25 -8.773 1 97 85 PRO A N 1
ATOM 696 C CA . PRO A 1 85 ? -20.75 -10.188 -7.844 1 97 85 PRO A CA 1
ATOM 697 C C . PRO A 1 85 ? -19.234 -9.977 -7.809 1 97 85 PRO A C 1
ATOM 699 O O . PRO A 1 85 ? -18.469 -10.93 -7.992 1 97 85 PRO A O 1
ATOM 702 N N . LEU A 1 86 ? -18.797 -8.766 -7.574 1 97.75 86 LEU A N 1
ATOM 703 C CA . LEU A 1 86 ? -17.406 -8.328 -7.641 1 97.75 86 LEU A CA 1
ATOM 704 C C . LEU A 1 86 ? -16.516 -9.242 -6.809 1 97.75 86 LEU A C 1
ATOM 706 O O . LEU A 1 86 ? -15.516 -9.773 -7.316 1 97.75 86 LEU A O 1
ATOM 710 N N . PHE A 1 87 ? -16.859 -9.453 -5.527 1 98 87 PHE A N 1
ATOM 711 C CA . PHE A 1 87 ? -16.016 -10.203 -4.617 1 98 87 PHE A CA 1
ATOM 712 C C . PHE A 1 87 ? -15.906 -11.656 -5.059 1 98 87 PHE A C 1
ATOM 714 O O . PHE A 1 87 ? -14.844 -12.273 -4.926 1 98 87 PHE A O 1
ATOM 721 N N . ASP A 1 88 ? -16.969 -12.211 -5.602 1 97.56 88 ASP A N 1
ATOM 722 C CA . ASP A 1 88 ? -16.938 -13.57 -6.129 1 97.56 88 ASP A CA 1
ATOM 723 C C . ASP A 1 88 ? -16.016 -13.664 -7.348 1 97.56 88 ASP A C 1
ATOM 725 O O . ASP A 1 88 ? -15.273 -14.633 -7.504 1 97.56 88 ASP A O 1
ATOM 729 N N . ALA A 1 89 ? -16.109 -12.695 -8.219 1 97.5 89 ALA A N 1
ATOM 730 C CA . ALA A 1 89 ? -15.242 -12.641 -9.391 1 97.5 89 ALA A CA 1
ATOM 731 C C . ALA A 1 89 ? -13.766 -12.594 -8.984 1 97.5 89 ALA A C 1
ATOM 733 O O . ALA A 1 89 ? -12.938 -13.297 -9.562 1 97.5 89 ALA A O 1
ATOM 734 N N . VAL A 1 90 ? -13.422 -11.742 -7.98 1 97.5 90 VAL A N 1
ATOM 735 C CA . VAL A 1 90 ? -12.047 -11.602 -7.508 1 97.5 90 VAL A CA 1
ATOM 736 C C . VAL A 1 90 ? -11.578 -12.922 -6.895 1 97.5 90 VAL A C 1
ATOM 738 O O . VAL A 1 90 ? -10.5 -13.422 -7.223 1 97.5 90 VAL A O 1
ATOM 741 N N . LEU A 1 91 ? -12.422 -13.516 -6.035 1 96.62 91 LEU A N 1
ATOM 742 C CA . LEU A 1 91 ? -12.07 -14.773 -5.387 1 96.62 91 LEU A CA 1
ATOM 743 C C . LEU A 1 91 ? -11.844 -15.875 -6.418 1 96.62 91 LEU A C 1
ATOM 745 O O . LEU A 1 91 ? -10.859 -16.609 -6.336 1 96.62 91 LEU A O 1
ATOM 749 N N . ALA A 1 92 ? -12.734 -15.977 -7.395 1 96.12 92 ALA A N 1
ATOM 750 C CA . ALA A 1 92 ? -12.617 -16.984 -8.438 1 96.12 92 ALA A CA 1
ATOM 751 C C . ALA A 1 92 ? -11.352 -16.781 -9.258 1 96.12 92 ALA A C 1
ATOM 753 O O . ALA A 1 92 ? -10.68 -17.75 -9.633 1 96.12 92 ALA A O 1
ATOM 754 N N . SER A 1 93 ? -11.031 -15.555 -9.562 1 95.19 93 SER A N 1
ATOM 755 C CA . SER A 1 93 ? -9.852 -15.234 -10.352 1 95.19 93 SER A CA 1
ATOM 756 C C . SER A 1 93 ? -8.57 -15.562 -9.586 1 95.19 93 SER A C 1
ATOM 758 O O . SER A 1 93 ? -7.637 -16.141 -10.148 1 95.19 93 SER A O 1
ATOM 760 N N . VAL A 1 94 ? -8.523 -15.211 -8.305 1 92.12 94 VAL A N 1
ATOM 761 C CA . VAL A 1 94 ? -7.355 -15.492 -7.48 1 92.12 94 VAL A CA 1
ATOM 762 C C . VAL A 1 94 ? -7.195 -17 -7.301 1 92.12 94 VAL A C 1
ATOM 764 O O . VAL A 1 94 ? -6.078 -17.516 -7.312 1 92.12 94 VAL A O 1
ATOM 767 N N . ALA A 1 95 ? -8.305 -17.703 -7.16 1 88.69 95 ALA A N 1
ATOM 768 C CA . ALA A 1 95 ? -8.289 -19.156 -6.984 1 88.69 95 ALA A CA 1
ATOM 769 C C . ALA A 1 95 ? -7.793 -19.859 -8.25 1 88.69 95 ALA A C 1
ATOM 771 O O . ALA A 1 95 ? -7.188 -20.938 -8.18 1 88.69 95 ALA A O 1
ATOM 772 N N . ALA A 1 96 ? -8.031 -19.266 -9.344 1 84.19 96 ALA A N 1
ATOM 773 C CA . ALA A 1 96 ? -7.668 -19.859 -10.625 1 84.19 96 ALA A CA 1
ATOM 774 C C . ALA A 1 96 ? -6.219 -19.547 -10.977 1 84.19 96 ALA A C 1
ATOM 776 O O . ALA A 1 96 ? -5.684 -20.078 -11.953 1 84.19 96 ALA A O 1
ATOM 777 N N . PHE A 1 97 ? -5.688 -18.641 -10.188 1 76 97 PHE A N 1
ATOM 778 C CA . PHE A 1 97 ? -4.324 -18.188 -10.453 1 76 97 PHE A CA 1
ATOM 779 C C . PHE A 1 97 ? -3.35 -19.359 -10.398 1 76 97 PHE A C 1
ATOM 781 O O . PHE A 1 97 ? -3.332 -20.125 -9.43 1 76 97 PHE A O 1
ATOM 788 N N . PRO A 1 98 ? -2.717 -19.578 -11.594 1 68.25 98 PRO A N 1
ATOM 789 C CA . PRO A 1 98 ? -1.697 -20.625 -11.562 1 68.25 98 PRO A CA 1
ATOM 790 C C . PRO A 1 98 ? -0.445 -20.219 -10.789 1 68.25 98 PRO A C 1
ATOM 792 O O . PRO A 1 98 ? 0.598 -19.953 -11.398 1 68.25 98 PRO A O 1
ATOM 795 N N . HIS A 1 99 ? -0.659 -20.016 -9.617 1 66.25 99 HIS A N 1
ATOM 796 C CA . HIS A 1 99 ? 0.508 -19.625 -8.844 1 66.25 99 HIS A CA 1
ATOM 797 C C . HIS A 1 99 ? 1.261 -20.828 -8.312 1 66.25 99 HIS A C 1
ATOM 799 O O . HIS A 1 99 ? 0.67 -21.891 -8.117 1 66.25 99 HIS A O 1
ATOM 805 N N . ASP A 1 100 ? 2.582 -20.625 -8.445 1 81 100 ASP A N 1
ATOM 806 C CA . ASP A 1 100 ? 3.387 -21.562 -7.672 1 81 100 ASP A CA 1
ATOM 807 C C . ASP A 1 100 ? 3.289 -21.266 -6.176 1 81 100 ASP A C 1
ATOM 809 O O . ASP A 1 100 ? 3.932 -20.344 -5.676 1 81 100 ASP A O 1
ATOM 813 N N . LEU A 1 101 ? 2.396 -22 -5.5 1 87.25 101 LEU A N 1
ATOM 814 C CA . LEU A 1 101 ? 2.111 -21.797 -4.086 1 87.25 101 LEU A CA 1
ATOM 815 C C . LEU A 1 101 ? 3.398 -21.797 -3.266 1 87.25 101 LEU A C 1
ATOM 817 O O . LEU A 1 101 ? 3.512 -21.078 -2.27 1 87.25 101 LEU A O 1
ATOM 821 N N . GLU A 1 102 ? 4.273 -22.609 -3.793 1 88.62 102 GLU A N 1
ATOM 822 C CA . GLU A 1 102 ? 5.531 -22.703 -3.061 1 88.62 102 GLU A CA 1
ATOM 823 C C . GLU A 1 102 ? 6.301 -21.391 -3.107 1 88.62 102 GLU A C 1
ATOM 825 O O . GLU A 1 102 ? 6.93 -21 -2.121 1 88.62 102 GLU A O 1
ATOM 830 N N . VAL A 1 103 ? 6.293 -20.734 -4.18 1 88.44 103 VAL A N 1
ATOM 831 C CA . VAL A 1 103 ? 6.961 -19.438 -4.301 1 88.44 103 VAL A CA 1
ATOM 832 C C . VAL A 1 103 ? 6.285 -18.422 -3.387 1 88.44 103 VAL A C 1
ATOM 834 O O . VAL A 1 103 ? 6.957 -17.625 -2.717 1 88.44 103 VAL A O 1
ATOM 837 N N . VAL A 1 104 ? 4.98 -18.469 -3.33 1 88.75 104 VAL A N 1
ATOM 838 C CA . VAL A 1 104 ? 4.23 -17.578 -2.451 1 88.75 104 VAL A CA 1
ATOM 839 C C . VAL A 1 104 ? 4.586 -17.875 -0.996 1 88.75 104 VAL A C 1
ATOM 841 O O . VAL A 1 104 ? 4.797 -16.938 -0.204 1 88.75 104 VAL A O 1
ATOM 844 N N . ARG A 1 105 ? 4.676 -19.125 -0.742 1 91.69 105 ARG A N 1
ATOM 845 C CA . ARG A 1 105 ? 5.039 -19.547 0.608 1 91.69 105 ARG A CA 1
ATOM 846 C C . ARG A 1 105 ? 6.418 -19.016 0.992 1 91.69 105 ARG A C 1
ATOM 848 O O . ARG A 1 105 ? 6.617 -18.531 2.107 1 91.69 105 ARG A O 1
ATOM 855 N N . GLN A 1 106 ? 7.344 -19.172 0.099 1 89.19 106 GLN A N 1
ATOM 856 C CA . GLN A 1 106 ? 8.703 -18.719 0.353 1 89.19 106 GLN A CA 1
ATOM 857 C C . GLN A 1 106 ? 8.742 -17.203 0.587 1 89.19 106 GLN A C 1
ATOM 859 O O . GLN A 1 106 ? 9.422 -16.734 1.501 1 89.19 106 GLN A O 1
ATOM 864 N N . ALA A 1 107 ? 7.988 -16.469 -0.216 1 87.38 107 ALA A N 1
ATOM 865 C CA . ALA A 1 107 ? 7.938 -15.016 -0.071 1 87.38 107 ALA A CA 1
ATOM 866 C C . ALA A 1 107 ? 7.293 -14.617 1.254 1 87.38 107 ALA A C 1
ATOM 868 O O . ALA A 1 107 ? 7.793 -13.742 1.959 1 87.38 107 ALA A O 1
ATOM 869 N N . ALA A 1 108 ? 6.207 -15.273 1.577 1 89.5 108 ALA A N 1
ATOM 870 C CA . ALA A 1 108 ? 5.484 -14.984 2.814 1 89.5 108 ALA A CA 1
ATOM 871 C C . ALA A 1 108 ? 6.348 -15.289 4.035 1 89.5 108 ALA A C 1
ATOM 873 O O . ALA A 1 108 ? 6.391 -14.508 4.984 1 89.5 108 ALA A O 1
ATOM 874 N N . THR A 1 109 ? 7.059 -16.359 3.971 1 88.94 109 THR A N 1
ATOM 875 C CA . THR A 1 109 ? 7.922 -16.781 5.07 1 88.94 109 THR A CA 1
ATOM 876 C C . THR A 1 109 ? 9.109 -15.828 5.207 1 88.94 109 THR A C 1
ATOM 878 O O . THR A 1 109 ? 9.469 -15.43 6.316 1 88.94 109 THR A O 1
ATOM 881 N N . ALA A 1 110 ? 9.68 -15.531 4.086 1 87.19 110 ALA A N 1
ATOM 882 C CA . ALA A 1 110 ? 10.82 -14.617 4.094 1 87.19 110 ALA A CA 1
ATOM 883 C C . ALA A 1 110 ? 10.445 -13.273 4.699 1 87.19 110 ALA A C 1
ATOM 885 O O . ALA A 1 110 ? 11.219 -12.695 5.469 1 87.19 110 ALA A O 1
ATOM 886 N N . ARG A 1 111 ? 9.297 -12.766 4.344 1 83.12 111 ARG A N 1
ATOM 887 C CA . ARG A 1 111 ? 8.805 -11.492 4.863 1 83.12 111 ARG A CA 1
ATOM 888 C C . ARG A 1 111 ? 8.664 -11.539 6.379 1 83.12 111 ARG A C 1
ATOM 890 O O . ARG A 1 111 ? 8.977 -10.562 7.07 1 83.12 111 ARG A O 1
ATOM 897 N N . SER A 1 112 ? 8.203 -12.578 6.91 1 82.62 112 SER A N 1
ATOM 898 C CA . SER A 1 112 ? 7.941 -12.703 8.336 1 82.62 112 SER A CA 1
ATOM 899 C C . SER A 1 112 ? 9.234 -12.898 9.125 1 82.62 112 SER A C 1
ATOM 901 O O . SER A 1 112 ? 9.305 -12.547 10.305 1 82.62 112 SER A O 1
ATOM 903 N N . GLU A 1 113 ? 10.211 -13.508 8.523 1 76.12 113 GLU A N 1
ATOM 904 C CA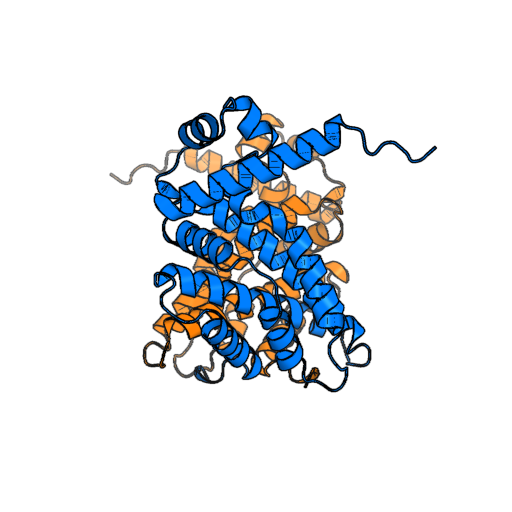 . GLU A 1 113 ? 11.438 -13.867 9.219 1 76.12 113 GLU A CA 1
ATOM 905 C C . GLU A 1 113 ? 12.43 -12.711 9.227 1 76.12 113 GLU A C 1
ATOM 907 O O . GLU A 1 113 ? 13.273 -12.609 10.117 1 76.12 113 GLU A O 1
ATOM 912 N N . LEU A 1 114 ? 12.383 -11.953 8.242 1 64.25 114 LEU A N 1
ATOM 913 C CA . LEU A 1 114 ? 13.477 -10.992 8.117 1 64.25 114 LEU A CA 1
ATOM 914 C C . LEU A 1 114 ? 13.109 -9.664 8.766 1 64.25 114 LEU A C 1
ATOM 916 O O . LEU A 1 114 ? 12.078 -9.07 8.438 1 64.25 114 LEU A O 1
ATOM 920 N N . ILE A 1 115 ? 13.797 -9.305 9.883 1 50.81 115 ILE A N 1
ATOM 921 C CA . ILE A 1 115 ? 13.727 -8.055 10.633 1 50.81 115 ILE A CA 1
ATOM 922 C C . ILE A 1 115 ? 13.828 -6.867 9.672 1 50.81 115 ILE A C 1
ATOM 924 O O . ILE A 1 115 ? 13.125 -5.871 9.836 1 50.81 115 ILE A O 1
ATOM 928 N N . SER A 1 116 ? 14.914 -6.945 8.867 1 54.53 116 SER A N 1
ATOM 929 C CA . SER A 1 116 ? 15.219 -5.871 7.93 1 54.53 116 SER A CA 1
ATOM 930 C C . SER A 1 116 ? 14.391 -5.992 6.656 1 54.53 116 SER A C 1
ATOM 932 O O . SER A 1 116 ? 14.883 -5.719 5.562 1 54.53 116 SER A O 1
ATOM 934 N N . ALA A 1 117 ? 13.266 -6.477 6.84 1 61.31 117 ALA A N 1
ATOM 935 C CA . ALA A 1 117 ? 12.406 -6.961 5.762 1 61.31 117 ALA A CA 1
ATOM 936 C C . ALA A 1 117 ? 11.898 -5.805 4.906 1 61.31 117 ALA A C 1
ATOM 938 O O . ALA A 1 117 ? 10.867 -5.93 4.23 1 61.31 117 ALA A O 1
ATOM 939 N N . ASP A 1 118 ? 12.797 -4.75 5 1 71.88 118 ASP A N 1
ATOM 940 C CA . ASP A 1 118 ? 12.367 -3.564 4.266 1 71.88 118 ASP A CA 1
ATOM 941 C C . ASP A 1 118 ? 12.367 -3.822 2.76 1 71.88 118 ASP A C 1
ATOM 943 O O . ASP A 1 118 ? 11.5 -3.322 2.041 1 71.88 118 ASP A O 1
ATOM 947 N N . ARG A 1 119 ? 13.32 -4.656 2.373 1 76.38 119 ARG A N 1
ATOM 948 C CA . ARG A 1 119 ? 13.391 -4.902 0.938 1 76.38 119 ARG A CA 1
ATOM 949 C C . ARG A 1 119 ? 12.203 -5.734 0.467 1 76.38 119 ARG A C 1
ATOM 951 O O . ARG A 1 119 ? 11.586 -5.426 -0.554 1 76.38 119 ARG A O 1
ATOM 958 N N . ILE A 1 120 ? 11.906 -6.75 1.249 1 79.06 120 ILE A N 1
ATOM 959 C CA . ILE A 1 120 ? 10.773 -7.586 0.876 1 79.06 120 ILE A CA 1
ATOM 960 C C . ILE A 1 120 ? 9.477 -6.789 1.001 1 79.06 120 ILE A C 1
ATOM 962 O O . ILE A 1 120 ? 8.617 -6.852 0.121 1 79.06 120 ILE A O 1
ATOM 966 N N . ALA A 1 121 ? 9.469 -5.977 2.072 1 79.38 121 ALA A N 1
ATOM 967 C CA . ALA A 1 121 ? 8.289 -5.141 2.281 1 79.38 121 ALA A CA 1
ATOM 968 C C . ALA A 1 121 ? 8.086 -4.176 1.117 1 79.38 121 ALA A C 1
ATOM 970 O O . ALA A 1 121 ? 6.957 -3.949 0.675 1 79.38 121 ALA A O 1
ATOM 971 N N . ASN A 1 122 ? 9.172 -3.68 0.659 1 81.25 122 ASN A N 1
ATOM 972 C CA . ASN A 1 122 ? 9.102 -2.773 -0.482 1 81.25 122 ASN A CA 1
ATOM 973 C C . ASN A 1 122 ? 8.578 -3.479 -1.729 1 81.25 122 ASN A C 1
ATOM 975 O O . ASN A 1 122 ? 7.746 -2.93 -2.455 1 81.25 122 ASN A O 1
ATOM 979 N N . HIS A 1 123 ? 9.047 -4.66 -1.953 1 82.69 123 HIS A N 1
ATOM 980 C CA . HIS A 1 123 ? 8.562 -5.434 -3.092 1 82.69 123 HIS A CA 1
ATOM 981 C C . HIS A 1 123 ? 7.07 -5.719 -2.965 1 82.69 123 HIS A C 1
ATOM 983 O O . HIS A 1 123 ? 6.32 -5.574 -3.934 1 82.69 123 HIS A O 1
ATOM 989 N N . LEU A 1 124 ? 6.668 -6.023 -1.792 1 84 124 LEU A N 1
ATOM 990 C CA . LEU A 1 124 ? 5.27 -6.367 -1.561 1 84 124 LEU A CA 1
ATOM 991 C C . LEU A 1 124 ? 4.371 -5.148 -1.763 1 84 124 LEU A C 1
ATOM 993 O O . LEU A 1 124 ? 3.254 -5.273 -2.273 1 84 124 LEU A O 1
ATOM 997 N N . ARG A 1 125 ? 4.891 -4.02 -1.37 1 85.31 125 ARG A N 1
ATOM 998 C CA . ARG A 1 125 ? 4.121 -2.795 -1.562 1 85.31 125 ARG A CA 1
ATOM 999 C C . ARG A 1 125 ? 3.936 -2.492 -3.047 1 85.31 125 ARG A C 1
ATOM 1001 O O . ARG A 1 125 ? 2.855 -2.074 -3.469 1 85.31 125 ARG A O 1
ATOM 1008 N N . VAL A 1 126 ? 4.977 -2.701 -3.768 1 83.88 126 VAL A N 1
ATOM 1009 C CA . VAL A 1 126 ? 4.898 -2.479 -5.207 1 83.88 126 VAL A CA 1
ATOM 1010 C C . VAL A 1 126 ? 3.908 -3.461 -5.832 1 83.88 126 VAL A C 1
ATOM 1012 O O . VAL A 1 126 ? 3.078 -3.072 -6.656 1 83.88 126 VAL A O 1
ATOM 1015 N N . VAL A 1 127 ? 4.012 -4.688 -5.41 1 85.06 127 VAL A N 1
ATOM 1016 C CA . VAL A 1 127 ? 3.104 -5.723 -5.902 1 85.06 127 VAL A CA 1
ATOM 1017 C C . VAL A 1 127 ? 1.664 -5.359 -5.543 1 85.06 127 VAL A C 1
ATOM 1019 O O . VAL A 1 127 ? 0.774 -5.41 -6.395 1 85.06 127 VAL A O 1
ATOM 1022 N N . GLN A 1 128 ? 1.481 -4.973 -4.301 1 90.88 128 GLN A N 1
ATOM 1023 C CA . GLN A 1 128 ? 0.151 -4.57 -3.854 1 90.88 128 GLN A CA 1
ATOM 1024 C C . GLN A 1 128 ? -0.403 -3.443 -4.723 1 90.88 128 GLN A C 1
ATOM 1026 O O . GLN A 1 128 ? -1.562 -3.49 -5.141 1 90.88 128 GLN A O 1
ATOM 1031 N N . SER A 1 129 ? 0.374 -2.432 -4.98 1 90.31 129 SER A N 1
ATOM 1032 C CA . SER A 1 129 ? -0.054 -1.291 -5.785 1 90.31 129 SER A CA 1
ATOM 1033 C C . SER A 1 129 ? -0.397 -1.717 -7.211 1 90.31 129 SER A C 1
ATOM 1035 O O . SER A 1 129 ? -1.354 -1.213 -7.801 1 90.31 129 SER A O 1
ATOM 1037 N N . SER A 1 130 ? 0.383 -2.615 -7.785 1 91.06 130 SER A N 1
ATOM 1038 C CA . SER A 1 130 ? 0.141 -3.086 -9.148 1 91.06 130 SER A CA 1
ATOM 1039 C C . SER A 1 130 ? -1.146 -3.9 -9.227 1 91.06 130 SER A C 1
ATOM 1041 O O . SER A 1 130 ? -1.922 -3.752 -10.172 1 91.06 130 SER A O 1
ATOM 1043 N N . PHE A 1 131 ? -1.327 -4.719 -8.258 1 92.94 131 PHE A N 1
ATOM 1044 C CA . PHE A 1 131 ? -2.578 -5.465 -8.195 1 92.94 131 PHE A CA 1
ATOM 1045 C C . PHE A 1 131 ? -3.764 -4.523 -8.031 1 92.94 131 PHE A C 1
ATOM 1047 O O . PHE A 1 131 ? -4.805 -4.715 -8.664 1 92.94 131 PHE A O 1
ATOM 1054 N N . ALA A 1 132 ? -3.621 -3.52 -7.188 1 96.06 132 ALA A N 1
ATOM 1055 C CA . ALA A 1 132 ? -4.668 -2.521 -6.996 1 96.06 132 ALA A CA 1
ATOM 1056 C C . ALA A 1 132 ? -5.039 -1.853 -8.32 1 96.06 132 ALA A C 1
ATOM 1058 O O . ALA A 1 132 ? -6.219 -1.613 -8.586 1 96.06 132 ALA A O 1
ATOM 1059 N N . GLN A 1 133 ? -4.051 -1.611 -9.133 1 94.69 133 GLN A N 1
ATOM 1060 C CA . GLN A 1 133 ? -4.297 -0.973 -10.422 1 94.69 133 GLN A CA 1
ATOM 1061 C C . GLN A 1 133 ? -5.109 -1.88 -11.344 1 94.69 133 GLN A C 1
ATOM 1063 O O . GLN A 1 133 ? -6.027 -1.419 -12.023 1 94.69 133 GLN A O 1
ATOM 1068 N N . VAL A 1 134 ? -4.758 -3.139 -11.344 1 96.75 134 VAL A N 1
ATOM 1069 C CA . VAL A 1 134 ? -5.48 -4.109 -12.156 1 96.75 134 VAL A CA 1
ATOM 1070 C C . VAL A 1 134 ? -6.934 -4.195 -11.703 1 96.75 134 VAL A C 1
ATOM 1072 O O . VAL A 1 134 ? -7.852 -4.152 -12.523 1 96.75 134 VAL A O 1
ATOM 1075 N N . LEU A 1 135 ? -7.137 -4.27 -10.43 1 98.19 135 LEU A N 1
ATOM 1076 C CA . LEU A 1 135 ? -8.477 -4.371 -9.859 1 98.19 135 LEU A CA 1
ATOM 1077 C C . LEU A 1 135 ? -9.273 -3.094 -10.109 1 98.19 135 LEU A C 1
ATOM 1079 O O . LEU A 1 135 ? -10.461 -3.15 -10.438 1 98.19 135 LEU A O 1
ATOM 1083 N N . THR A 1 136 ? -8.641 -1.952 -9.938 1 98.12 136 THR A N 1
ATOM 1084 C CA . THR A 1 136 ? -9.281 -0.664 -10.18 1 98.12 136 THR A CA 1
ATOM 1085 C C . THR A 1 136 ? -9.781 -0.572 -11.625 1 98.12 136 THR A C 1
ATOM 1087 O O . THR A 1 136 ? -10.922 -0.18 -11.867 1 98.12 136 THR A O 1
ATOM 1090 N N . ALA A 1 137 ? -8.922 -0.983 -12.555 1 97.75 137 ALA A N 1
ATOM 1091 C CA . ALA A 1 137 ? -9.297 -0.95 -13.961 1 97.75 137 ALA A CA 1
ATOM 1092 C C . ALA A 1 137 ? -10.469 -1.893 -14.242 1 97.75 137 ALA A C 1
ATOM 1094 O O . ALA A 1 137 ? -11.391 -1.543 -14.977 1 97.75 137 ALA A O 1
ATOM 1095 N N . PHE A 1 138 ? -10.391 -3.014 -13.672 1 98.06 138 PHE A N 1
ATOM 1096 C CA . PHE A 1 138 ? -11.461 -3.996 -13.828 1 98.06 138 PHE A CA 1
ATOM 1097 C C . PHE A 1 138 ? -12.789 -3.438 -13.328 1 98.06 138 PHE A C 1
ATOM 1099 O O . PHE A 1 138 ? -13.805 -3.521 -14.023 1 98.06 138 PHE A O 1
ATOM 1106 N N . VAL A 1 139 ? -12.797 -2.848 -12.125 1 98.25 139 VAL A N 1
ATOM 1107 C CA . VAL A 1 139 ? -14 -2.309 -11.516 1 98.25 139 VAL A CA 1
ATOM 1108 C C . VAL A 1 139 ? -14.523 -1.135 -12.336 1 98.25 139 VAL A C 1
ATOM 1110 O O . VAL A 1 139 ? -15.727 -1.021 -12.578 1 98.25 139 VAL A O 1
ATOM 1113 N N . ARG A 1 140 ? -13.617 -0.26 -12.766 1 97.38 140 ARG A N 1
ATOM 1114 C CA . ARG A 1 140 ? -14 0.9 -13.562 1 97.38 140 ARG A CA 1
ATOM 1115 C C . ARG A 1 140 ? -14.727 0.475 -14.836 1 97.38 140 ARG A C 1
ATOM 1117 O O . ARG A 1 140 ? -15.719 1.09 -15.227 1 97.38 140 ARG A O 1
ATOM 1124 N N . ASN A 1 141 ? -14.219 -0.548 -15.484 1 96.5 141 ASN A N 1
ATOM 1125 C CA . ASN A 1 141 ? -14.797 -1.024 -16.734 1 96.5 141 ASN A CA 1
ATOM 1126 C C . ASN A 1 141 ? -16.125 -1.727 -16.516 1 96.5 141 ASN A C 1
ATOM 1128 O O . ASN A 1 141 ? -17.094 -1.491 -17.25 1 96.5 141 ASN A O 1
ATOM 1132 N N . ARG A 1 142 ? -16.156 -2.572 -15.539 1 96.69 142 ARG A N 1
ATOM 1133 C CA . ARG A 1 142 ? -17.344 -3.387 -15.281 1 96.69 142 ARG A CA 1
ATOM 1134 C C . ARG A 1 142 ? -18.484 -2.533 -14.742 1 96.69 142 ARG A C 1
ATOM 1136 O O . ARG A 1 142 ? -19.656 -2.805 -15.023 1 96.69 142 ARG A O 1
ATOM 1143 N N . TYR A 1 143 ? -18.188 -1.533 -13.945 1 97.06 143 TYR A N 1
ATOM 1144 C CA . TYR A 1 143 ? -19.188 -0.725 -13.273 1 97.06 143 TYR A CA 1
ATOM 1145 C C . TYR A 1 143 ? -19.172 0.712 -13.781 1 97.06 143 TYR A C 1
ATOM 1147 O O . TYR A 1 143 ? -19.266 1.656 -12.992 1 97.06 143 TYR A O 1
ATOM 1155 N N . ALA A 1 144 ? -19 0.889 -14.992 1 94.81 144 ALA A N 1
ATOM 1156 C CA . ALA A 1 144 ? -18.812 2.191 -15.633 1 94.81 144 ALA A CA 1
ATOM 1157 C C . ALA A 1 144 ? -20.031 3.09 -15.398 1 94.81 144 ALA A C 1
ATOM 1159 O O . ALA A 1 144 ? -19.922 4.316 -15.43 1 94.81 144 ALA A O 1
ATOM 1160 N N . ASP A 1 145 ? -21.141 2.57 -15.047 1 95.06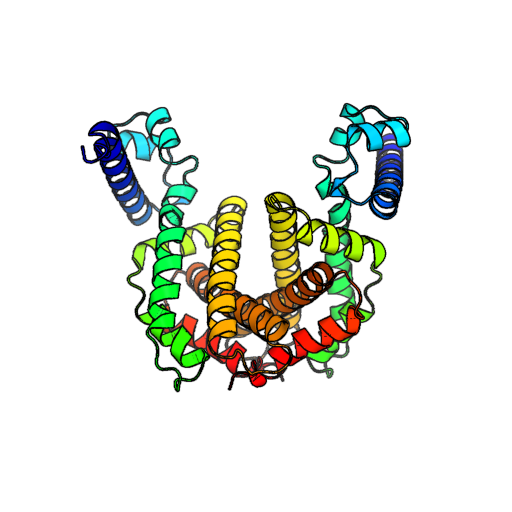 145 ASP A N 1
ATOM 1161 C CA . ASP A 1 145 ? -22.375 3.342 -14.93 1 95.06 145 ASP A CA 1
ATOM 1162 C C . ASP A 1 145 ? -22.609 3.801 -13.492 1 95.06 145 ASP A C 1
ATOM 1164 O O . ASP A 1 145 ? -23.531 4.566 -13.211 1 95.06 145 ASP A O 1
ATOM 1168 N N . VAL A 1 146 ? -21.812 3.371 -12.547 1 95.56 146 VAL A N 1
ATOM 1169 C CA . VAL A 1 146 ? -21.938 3.746 -11.141 1 95.56 146 VAL A CA 1
ATOM 1170 C C . VAL A 1 146 ? -21.516 5.203 -10.961 1 95.56 146 VAL A C 1
ATOM 1172 O O . VAL A 1 146 ? -20.531 5.652 -11.555 1 95.56 146 VAL A O 1
ATOM 1175 N N . ALA A 1 147 ? -22.266 5.949 -10.117 1 94.12 147 ALA A N 1
ATOM 1176 C CA . ALA A 1 147 ? -21.922 7.332 -9.805 1 94.12 147 ALA A CA 1
ATOM 1177 C C . ALA A 1 147 ? -20.562 7.418 -9.125 1 94.12 147 ALA A C 1
ATOM 1179 O O . ALA A 1 147 ? -20.234 6.602 -8.258 1 94.12 147 ALA A O 1
ATOM 1180 N N . ASN A 1 148 ? -19.719 8.383 -9.555 1 93.88 148 ASN A N 1
ATOM 1181 C CA . ASN A 1 148 ? -18.391 8.578 -8.992 1 93.88 148 ASN A CA 1
ATOM 1182 C C . ASN A 1 148 ? -17.531 7.32 -9.117 1 93.88 148 ASN A C 1
ATOM 1184 O O . ASN A 1 148 ? -16.859 6.93 -8.164 1 93.88 148 ASN A O 1
ATOM 1188 N N . VAL A 1 149 ? -17.625 6.672 -10.289 1 95.94 149 VAL A N 1
ATOM 1189 C CA . VAL A 1 149 ? -16.969 5.379 -10.508 1 95.94 149 VAL A CA 1
ATOM 1190 C C . VAL A 1 149 ? -15.469 5.52 -10.32 1 95.94 149 VAL A C 1
ATOM 1192 O O . VAL A 1 149 ? -14.797 4.57 -9.898 1 95.94 149 VAL A O 1
ATOM 1195 N N . ASP A 1 150 ? -14.898 6.66 -10.523 1 95.25 150 ASP A N 1
ATOM 1196 C CA . ASP A 1 150 ? -13.461 6.84 -10.391 1 95.25 150 ASP A CA 1
ATOM 1197 C C . ASP A 1 150 ? -13.008 6.613 -8.945 1 95.25 150 ASP A C 1
ATOM 1199 O O . ASP A 1 150 ? -12.125 5.793 -8.688 1 95.25 150 ASP A O 1
ATOM 1203 N N . LEU A 1 151 ? -13.664 7.312 -8.016 1 96.75 151 LEU A N 1
ATOM 1204 C CA . LEU A 1 151 ? -13.32 7.129 -6.609 1 96.75 151 LEU A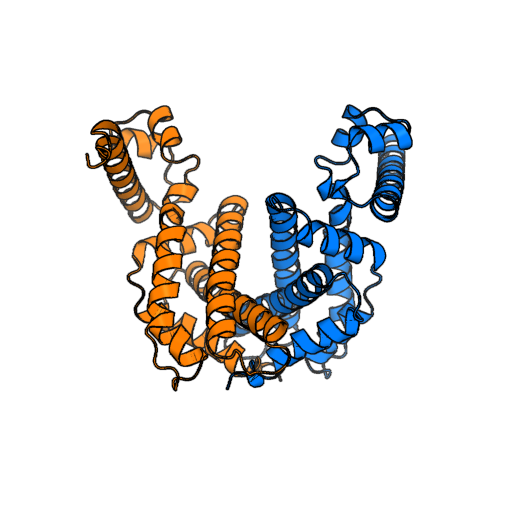 CA 1
ATOM 1205 C C . LEU A 1 151 ? -13.688 5.727 -6.137 1 96.75 151 LEU A C 1
ATOM 1207 O O . LEU A 1 151 ? -12.898 5.07 -5.457 1 96.75 151 LEU A O 1
ATOM 1211 N N . VAL A 1 152 ? -14.883 5.273 -6.535 1 98.19 152 VAL A N 1
ATOM 1212 C CA . VAL A 1 152 ? -15.375 3.967 -6.105 1 98.19 152 VAL A CA 1
ATOM 1213 C C . VAL A 1 152 ? -14.406 2.877 -6.562 1 98.19 152 VAL A C 1
ATOM 1215 O O . VAL A 1 152 ? -14.023 2.01 -5.773 1 98.19 152 VAL A O 1
ATOM 1218 N N . ALA A 1 153 ? -13.992 2.939 -7.836 1 98.44 153 ALA A N 1
ATOM 1219 C CA . ALA A 1 153 ? -13.094 1.937 -8.398 1 98.44 153 ALA A CA 1
ATOM 1220 C C . ALA A 1 153 ? -11.727 1.976 -7.715 1 98.44 153 ALA A C 1
ATOM 1222 O O . ALA A 1 153 ? -11.133 0.931 -7.438 1 98.44 153 ALA A O 1
ATOM 1223 N N . GLU A 1 154 ? -11.195 3.135 -7.445 1 97.56 154 GLU A N 1
ATOM 1224 C CA . GLU A 1 154 ? -9.891 3.27 -6.809 1 97.56 154 GLU A CA 1
ATOM 1225 C C . GLU A 1 154 ? -9.914 2.727 -5.383 1 97.56 154 GLU A C 1
ATOM 1227 O O . GLU A 1 154 ? -8.992 2.02 -4.965 1 97.56 154 GLU A O 1
ATOM 1232 N N . VAL A 1 155 ? -10.969 3.07 -4.641 1 98.38 155 VAL A N 1
ATOM 1233 C CA . VAL A 1 155 ? -11.094 2.559 -3.279 1 98.38 155 VAL A CA 1
ATOM 1234 C C . VAL A 1 155 ? -11.25 1.041 -3.311 1 98.38 155 VAL A C 1
ATOM 1236 O O . VAL A 1 155 ? -10.586 0.326 -2.555 1 98.38 155 VAL A O 1
ATOM 1239 N N . ALA A 1 156 ? -12.102 0.52 -4.195 1 98.69 156 ALA A N 1
ATOM 1240 C CA . ALA A 1 156 ? -12.32 -0.92 -4.309 1 98.69 156 ALA A CA 1
ATOM 1241 C C . ALA A 1 156 ? -11.023 -1.649 -4.637 1 98.69 156 ALA A C 1
ATOM 1243 O O . ALA A 1 156 ? -10.648 -2.609 -3.957 1 98.69 156 ALA A O 1
ATOM 1244 N N . GLY A 1 157 ? -10.344 -1.175 -5.703 1 98.5 157 GLY A N 1
ATOM 1245 C CA . GLY A 1 157 ? -9.086 -1.803 -6.098 1 98.5 157 GLY A CA 1
ATOM 1246 C C . GLY A 1 157 ? -8.047 -1.804 -4.992 1 98.5 157 GLY A C 1
ATOM 1247 O O . GLY A 1 157 ? -7.426 -2.832 -4.719 1 98.5 157 GLY A O 1
ATOM 1248 N N . ALA A 1 158 ? -7.879 -0.657 -4.32 1 97.25 158 ALA A N 1
ATOM 1249 C CA . ALA A 1 158 ? -6.871 -0.508 -3.275 1 97.25 158 ALA A CA 1
ATOM 1250 C C . ALA A 1 158 ? -7.203 -1.375 -2.064 1 97.25 158 ALA A C 1
ATOM 1252 O O . ALA A 1 158 ? -6.324 -2.037 -1.508 1 97.25 158 ALA A O 1
ATOM 1253 N N . THR A 1 159 ? -8.438 -1.373 -1.626 1 98.38 159 THR A N 1
ATOM 1254 C CA . THR A 1 159 ? -8.812 -2.092 -0.412 1 98.38 159 THR A CA 1
ATOM 1255 C C . THR A 1 159 ? -8.789 -3.6 -0.649 1 98.38 159 THR A C 1
ATOM 1257 O O . THR A 1 159 ? -8.359 -4.363 0.214 1 98.38 159 THR A O 1
ATOM 1260 N N . ILE A 1 160 ? -9.258 -4.059 -1.853 1 98.44 160 ILE A N 1
ATOM 1261 C CA . ILE A 1 160 ? -9.234 -5.484 -2.166 1 98.44 160 ILE A CA 1
ATOM 1262 C C . ILE A 1 160 ? -7.789 -5.969 -2.27 1 98.44 160 ILE A C 1
ATOM 1264 O O . ILE A 1 160 ? -7.434 -7.004 -1.703 1 98.44 160 ILE A O 1
ATOM 1268 N N . ALA A 1 161 ? -6.945 -5.219 -2.949 1 97 161 ALA A N 1
ATOM 1269 C CA . ALA A 1 161 ? -5.535 -5.578 -3.051 1 97 161 ALA A CA 1
ATOM 1270 C C . ALA A 1 161 ? -4.883 -5.637 -1.671 1 97 161 ALA A C 1
ATOM 1272 O O . ALA A 1 161 ? -4.109 -6.555 -1.382 1 97 161 ALA A O 1
ATOM 1273 N N . ALA A 1 162 ? -5.195 -4.637 -0.84 1 96.62 162 ALA A N 1
ATOM 1274 C CA . ALA A 1 162 ? -4.656 -4.621 0.516 1 96.62 162 ALA A CA 1
ATOM 1275 C C . ALA A 1 162 ? -5.078 -5.863 1.291 1 96.62 162 ALA A C 1
ATOM 1277 O O . ALA A 1 162 ? -4.266 -6.473 1.991 1 96.62 162 ALA A O 1
ATOM 1278 N N . ALA A 1 163 ? -6.309 -6.238 1.194 1 97.69 163 ALA A N 1
ATOM 1279 C CA . ALA A 1 163 ? -6.82 -7.414 1.891 1 97.69 163 ALA A CA 1
ATOM 1280 C C . ALA A 1 163 ? -6.121 -8.68 1.413 1 97.69 163 ALA A C 1
ATOM 1282 O O . ALA A 1 163 ? -5.82 -9.57 2.213 1 97.69 163 ALA A O 1
ATOM 1283 N N . LEU A 1 164 ? -5.922 -8.82 0.119 1 95.5 164 LEU A N 1
ATOM 1284 C CA . LEU A 1 164 ? -5.234 -9.977 -0.44 1 95.5 164 LEU A CA 1
ATOM 1285 C C . LEU A 1 164 ? -3.811 -10.078 0.099 1 95.5 164 LEU A C 1
ATOM 1287 O O . LEU A 1 164 ? -3.367 -11.156 0.498 1 95.5 164 LEU A O 1
ATOM 1291 N N . VAL A 1 165 ? -3.109 -8.992 0.159 1 92.94 165 VAL A N 1
ATOM 1292 C CA . VAL A 1 165 ? -1.73 -8.969 0.633 1 92.94 165 VAL A CA 1
ATOM 1293 C C . VAL A 1 165 ? -1.69 -9.297 2.123 1 92.94 165 VAL A C 1
ATOM 1295 O O . VAL A 1 165 ? -0.816 -10.039 2.58 1 92.94 165 VAL A O 1
ATOM 1298 N N . VAL A 1 166 ? -2.635 -8.75 2.855 1 94.81 166 VAL A N 1
ATOM 1299 C CA . VAL A 1 166 ? -2.713 -9.039 4.281 1 94.81 166 VAL A CA 1
ATOM 1300 C C . VAL A 1 166 ? -2.875 -10.539 4.496 1 94.81 166 VAL A C 1
ATOM 1302 O O . VAL A 1 166 ? -2.26 -11.117 5.398 1 94.81 166 VAL A O 1
ATOM 1305 N N . ALA A 1 167 ? -3.721 -11.18 3.697 1 95.38 167 ALA A N 1
ATOM 1306 C CA . ALA A 1 167 ? -3.924 -12.625 3.818 1 95.38 167 ALA A CA 1
ATOM 1307 C C . ALA A 1 167 ? -2.607 -13.383 3.656 1 95.38 167 ALA A C 1
ATOM 1309 O O . ALA A 1 167 ? -2.311 -14.297 4.426 1 95.38 167 ALA A O 1
ATOM 1310 N N . VAL A 1 168 ? -1.82 -12.977 2.695 1 92.06 168 VAL A N 1
ATOM 1311 C CA . VAL A 1 168 ? -0.551 -13.648 2.426 1 92.06 168 VAL A CA 1
ATOM 1312 C C . VAL A 1 168 ? 0.43 -13.367 3.562 1 92.06 168 VAL A C 1
ATOM 1314 O O . VAL A 1 168 ? 1.133 -14.273 4.02 1 92.06 168 VAL A O 1
ATOM 1317 N N . GLU A 1 169 ? 0.504 -12.117 3.996 1 91.06 169 GLU A N 1
ATOM 1318 C CA . GLU A 1 169 ? 1.403 -11.758 5.09 1 91.06 169 GLU A CA 1
ATOM 1319 C C . GLU A 1 169 ? 1.027 -12.492 6.375 1 91.06 169 GLU A C 1
ATOM 1321 O O . GLU A 1 169 ? 1.9 -12.977 7.094 1 91.06 169 GLU A O 1
ATOM 1326 N N . ASN A 1 170 ? -0.261 -12.453 6.672 1 93.06 170 ASN A N 1
ATOM 1327 C CA . ASN A 1 170 ? -0.753 -13.18 7.836 1 93.06 170 ASN A CA 1
ATOM 1328 C C . ASN A 1 170 ? -0.419 -14.664 7.75 1 93.06 170 ASN A C 1
ATOM 1330 O O . ASN A 1 170 ? -0.007 -15.273 8.742 1 93.06 170 ASN A O 1
ATOM 1334 N N . TRP A 1 171 ? -0.582 -15.266 6.59 1 93.69 171 TRP A N 1
ATOM 1335 C CA . TRP A 1 171 ? -0.247 -16.656 6.324 1 93.69 171 TRP A CA 1
ATOM 1336 C C . TRP A 1 171 ? 1.204 -16.953 6.688 1 93.69 171 TRP A C 1
ATOM 1338 O O . TRP A 1 171 ? 1.493 -17.938 7.375 1 93.69 171 TRP A O 1
ATOM 1348 N N . GLY A 1 172 ? 2.125 -16.141 6.266 1 90.94 172 GLY A N 1
ATOM 1349 C CA . GLY A 1 172 ? 3.539 -16.281 6.566 1 90.94 172 GLY A CA 1
ATOM 1350 C C . GLY A 1 172 ? 3.852 -16.156 8.047 1 90.94 172 GLY A C 1
ATOM 1351 O O . GLY A 1 172 ? 4.688 -16.875 8.578 1 90.94 172 GLY A O 1
ATOM 1352 N N . ARG A 1 173 ? 3.246 -15.172 8.656 1 89.31 173 ARG A N 1
ATOM 1353 C CA . ARG A 1 173 ? 3.5 -14.898 10.07 1 89.31 173 ARG A CA 1
ATOM 1354 C C . ARG A 1 173 ? 3.15 -16.094 10.938 1 89.31 173 ARG A C 1
ATOM 1356 O O . ARG A 1 173 ? 3.75 -16.297 11.992 1 89.31 173 ARG A O 1
ATOM 1363 N N . TYR A 1 174 ? 2.199 -16.828 10.461 1 91 174 TYR A N 1
ATOM 1364 C CA . TYR A 1 174 ? 1.772 -17.984 11.242 1 91 174 TYR A CA 1
ATOM 1365 C C . TYR A 1 174 ? 2.264 -19.281 10.617 1 91 174 TYR A C 1
ATOM 1367 O O . TYR A 1 174 ? 1.591 -20.312 10.688 1 91 174 TYR A O 1
ATOM 1375 N N . GLY A 1 175 ? 3.373 -19.219 9.883 1 90.31 175 GLY A N 1
ATOM 1376 C CA . GLY A 1 175 ? 4.121 -20.375 9.43 1 90.31 175 GLY A CA 1
ATOM 1377 C C . GLY A 1 175 ? 3.514 -21.047 8.211 1 90.31 175 GLY A C 1
ATOM 1378 O O . GLY A 1 175 ? 3.791 -22.219 7.93 1 90.31 175 GLY A O 1
ATOM 1379 N N . CYS A 1 176 ? 2.541 -20.391 7.57 1 93.31 176 CYS A N 1
ATOM 1380 C CA . CYS A 1 176 ? 1.909 -20.891 6.359 1 93.31 176 CYS A CA 1
ATOM 1381 C C . CYS A 1 176 ? 1.221 -22.234 6.625 1 93.31 176 CYS A C 1
ATOM 1383 O O . CYS A 1 176 ? 1.251 -23.125 5.777 1 93.31 176 CYS A O 1
ATOM 1385 N N . ALA A 1 177 ? 0.653 -22.406 7.766 1 92.19 177 ALA A N 1
ATOM 1386 C CA . ALA A 1 177 ? 0.057 -23.672 8.188 1 92.19 177 ALA A CA 1
ATOM 1387 C C . ALA A 1 177 ? -1.378 -23.797 7.68 1 92.19 177 ALA A C 1
ATOM 1389 O O . ALA A 1 177 ? -1.817 -24.891 7.305 1 92.19 177 ALA A O 1
ATOM 1390 N N . GLU A 1 178 ? -2.104 -22.703 7.613 1 92.56 178 GLU A N 1
ATOM 1391 C CA . GLU A 1 178 ? -3.5 -22.703 7.188 1 92.56 178 GLU A CA 1
ATOM 1392 C C . GLU A 1 178 ? -3.613 -22.703 5.668 1 92.56 178 GLU A C 1
ATOM 1394 O O . GLU A 1 178 ? -2.617 -22.516 4.965 1 92.56 178 GLU A O 1
ATOM 1399 N N . ASP A 1 179 ? -4.793 -23.031 5.188 1 94.56 179 ASP A N 1
ATOM 1400 C CA . ASP A 1 179 ? -5.066 -22.938 3.756 1 94.56 179 ASP A CA 1
ATOM 1401 C C . ASP A 1 179 ? -5.117 -21.484 3.295 1 94.56 179 ASP A C 1
ATOM 1403 O O . ASP A 1 179 ? -5.938 -20.703 3.777 1 94.56 179 ASP A O 1
ATOM 1407 N N . LEU A 1 180 ? -4.238 -21.141 2.357 1 94.06 180 LEU A N 1
ATOM 1408 C CA . LEU A 1 180 ? -4.16 -19.766 1.899 1 94.06 180 LEU A CA 1
ATOM 1409 C C . LEU A 1 180 ? -5.477 -19.328 1.266 1 94.06 180 LEU A C 1
ATOM 1411 O O . LEU A 1 180 ? -5.914 -18.188 1.457 1 94.06 180 LEU A O 1
ATOM 1415 N N . GLY A 1 181 ? -6.082 -20.219 0.478 1 94.19 181 GLY A N 1
ATOM 1416 C CA . GLY A 1 181 ? -7.363 -19.891 -0.133 1 94.19 181 GLY A CA 1
ATOM 1417 C C . GLY A 1 181 ? -8.422 -19.516 0.877 1 94.19 181 GLY A C 1
ATOM 1418 O O . GLY A 1 181 ? -9.188 -18.562 0.656 1 94.19 181 GLY A O 1
ATOM 1419 N N . GLU A 1 182 ? -8.469 -20.203 1.997 1 95.44 182 GLU A N 1
ATOM 1420 C CA . GLU A 1 182 ? -9.422 -19.906 3.061 1 95.44 182 GLU A CA 1
ATOM 1421 C C . GLU A 1 182 ? -9.117 -18.562 3.711 1 95.44 182 GLU A C 1
ATOM 1423 O O . GLU A 1 182 ? -10.031 -17.812 4.043 1 95.44 182 GLU A O 1
ATOM 1428 N N . LEU A 1 183 ? -7.855 -18.297 3.887 1 95.88 183 LEU A N 1
ATOM 1429 C CA . LEU A 1 183 ? -7.453 -17.031 4.477 1 95.88 183 LEU A CA 1
ATOM 1430 C C . LEU A 1 183 ? -7.805 -15.867 3.559 1 95.88 183 LEU A C 1
ATOM 1432 O O . LEU A 1 183 ? -8.266 -14.82 4.023 1 95.88 183 LEU A O 1
ATOM 1436 N N . VAL A 1 184 ? -7.559 -16.047 2.285 1 96.56 184 VAL A N 1
ATOM 1437 C CA . VAL A 1 184 ? -7.906 -15.031 1.29 1 96.56 184 VAL A CA 1
ATOM 1438 C C . VAL A 1 184 ? -9.414 -14.781 1.318 1 96.56 184 VAL A C 1
ATOM 1440 O O . VAL A 1 184 ? -9.852 -13.625 1.355 1 96.56 184 VAL A O 1
ATOM 1443 N N . ALA A 1 185 ? -10.188 -15.859 1.336 1 97.56 185 ALA A N 1
ATOM 1444 C CA . ALA A 1 185 ? -11.641 -15.734 1.387 1 97.56 185 ALA A CA 1
ATOM 1445 C C . ALA A 1 185 ? -12.078 -14.992 2.646 1 97.56 185 ALA A C 1
ATOM 1447 O O . ALA A 1 185 ? -12.938 -14.109 2.586 1 97.56 185 ALA A O 1
ATOM 1448 N N . ALA A 1 186 ? -11.5 -15.352 3.754 1 97.56 186 ALA A N 1
ATOM 1449 C CA . ALA A 1 186 ? -11.828 -14.703 5.023 1 97.56 186 ALA A CA 1
ATOM 1450 C C . ALA A 1 186 ? -11.5 -13.211 4.98 1 97.56 186 ALA A C 1
ATOM 1452 O O . ALA A 1 186 ? -12.289 -12.383 5.441 1 97.56 186 ALA A O 1
ATOM 1453 N N . SER A 1 187 ? -10.328 -12.875 4.484 1 98.19 187 SER A N 1
ATOM 1454 C CA . SER A 1 187 ? -9.891 -11.484 4.387 1 98.19 187 SER A CA 1
ATOM 1455 C C . SER A 1 187 ? -10.812 -10.672 3.486 1 98.19 187 SER A C 1
ATOM 1457 O O . SER A 1 187 ? -11.219 -9.562 3.84 1 98.19 187 SER A O 1
ATOM 1459 N N . LEU A 1 188 ? -11.172 -11.227 2.336 1 98.06 188 LEU A N 1
ATOM 1460 C CA . LEU A 1 188 ? -12.055 -10.531 1.406 1 98.06 188 LEU A CA 1
ATOM 1461 C C . LEU A 1 188 ? -13.461 -10.391 1.991 1 98.06 188 LEU A C 1
ATOM 1463 O O . LEU A 1 188 ? -14.141 -9.391 1.75 1 98.06 188 LEU A O 1
ATOM 1467 N N . ASP A 1 189 ? -13.914 -11.383 2.746 1 97.94 189 ASP A N 1
ATOM 1468 C CA . ASP A 1 189 ? -15.227 -11.328 3.377 1 97.94 189 ASP A CA 1
ATOM 1469 C C . ASP A 1 189 ? -15.297 -10.195 4.395 1 97.94 189 ASP A C 1
ATOM 1471 O O . ASP A 1 189 ? -16.359 -9.586 4.582 1 97.94 189 ASP A O 1
ATOM 1475 N N . LEU A 1 190 ? -14.211 -9.953 5.055 1 98.25 190 LEU A N 1
ATOM 1476 C CA . LEU A 1 190 ? -14.164 -8.82 5.98 1 98.25 190 LEU A CA 1
ATOM 1477 C C . LEU A 1 190 ? -14.406 -7.508 5.246 1 98.25 190 LEU A C 1
ATOM 1479 O O . LEU A 1 190 ? -15.148 -6.648 5.734 1 98.25 190 LEU A O 1
ATOM 1483 N N . VAL A 1 191 ? -13.797 -7.328 4.055 1 98.44 191 VAL A N 1
ATOM 1484 C CA . VAL A 1 191 ? -14.016 -6.125 3.256 1 98.44 191 VAL A CA 1
ATOM 1485 C C . VAL A 1 191 ? -15.461 -6.078 2.77 1 98.44 191 VAL A C 1
ATOM 1487 O O . VAL A 1 191 ? -16.125 -5.047 2.879 1 98.44 191 VAL A O 1
ATOM 1490 N N . ARG A 1 192 ? -15.891 -7.223 2.277 1 97.88 192 ARG A N 1
ATOM 1491 C CA . ARG A 1 192 ? -17.234 -7.348 1.737 1 97.88 192 ARG A CA 1
ATOM 1492 C C . ARG A 1 192 ? -18.281 -6.98 2.787 1 97.88 192 ARG A C 1
ATOM 1494 O O . ARG A 1 192 ? -19.312 -6.371 2.467 1 97.88 192 ARG A O 1
ATOM 1501 N N . SER A 1 193 ? -18.062 -7.301 4.008 1 97.12 193 SER A N 1
ATOM 1502 C CA . SER A 1 193 ? -19.031 -7.086 5.086 1 97.12 193 SER A CA 1
ATOM 1503 C C . SER A 1 193 ? -18.891 -5.684 5.672 1 97.12 193 SER A C 1
ATOM 1505 O O . SER A 1 193 ? -19.625 -5.324 6.602 1 97.12 193 SER A O 1
ATOM 1507 N N . GLY A 1 194 ? -17.906 -4.863 5.211 1 97.62 194 GLY A N 1
ATOM 1508 C CA . GLY A 1 194 ? -17.625 -3.564 5.805 1 97.62 194 GLY A CA 1
ATOM 1509 C C . GLY A 1 194 ? -16.984 -3.658 7.176 1 97.62 194 GLY A C 1
ATOM 1510 O O . GLY A 1 194 ? -17.297 -2.875 8.07 1 97.62 194 GLY A O 1
ATOM 1511 N N . LEU A 1 195 ? -16.188 -4.73 7.371 1 97.5 195 LEU A N 1
ATOM 1512 C CA . LEU A 1 195 ? -15.547 -4.988 8.656 1 97.5 195 LEU A CA 1
ATOM 1513 C C . LEU A 1 195 ? -16.578 -5.203 9.75 1 97.5 195 LEU A C 1
ATOM 1515 O O . LEU A 1 195 ? -16.453 -4.664 10.852 1 97.5 195 LEU A O 1
ATOM 1519 N N . ALA A 1 196 ? -17.516 -6.02 9.531 1 92.69 196 ALA A N 1
ATOM 1520 C CA . ALA A 1 196 ? -18.688 -6.266 10.359 1 92.69 196 ALA A CA 1
ATOM 1521 C C . ALA A 1 196 ? -18.297 -6.695 11.766 1 92.69 196 ALA A C 1
ATOM 1523 O O . ALA A 1 196 ? -18.922 -6.289 12.75 1 92.69 196 ALA A O 1
ATOM 1524 N N . PRO A 1 197 ? -17.266 -7.453 11.969 1 90.69 197 PRO A N 1
ATOM 1525 C CA . PRO A 1 197 ? -16.922 -7.867 13.328 1 90.69 197 PRO A CA 1
ATOM 1526 C C . PRO A 1 197 ? -16.547 -6.688 14.219 1 90.69 197 PRO A C 1
ATOM 1528 O O . PRO A 1 197 ? -16.484 -6.832 15.445 1 90.69 197 PRO A O 1
ATOM 1531 N N . LEU A 1 198 ? -16.281 -5.547 13.633 1 93.19 198 LEU A N 1
ATOM 1532 C CA . LEU A 1 198 ? -15.82 -4.391 14.398 1 93.19 198 LEU A CA 1
ATOM 1533 C C . LEU A 1 198 ? -16.953 -3.389 14.602 1 93.19 198 LEU A C 1
ATOM 1535 O O . LEU A 1 198 ? -16.719 -2.24 14.977 1 93.19 198 LEU A O 1
ATOM 1539 N N . SER A 1 199 ? -18.141 -3.66 14.219 1 87.19 199 SER A N 1
ATOM 1540 C CA . SER A 1 199 ? -19.281 -2.77 14.359 1 87.19 199 SER A CA 1
ATOM 1541 C C . SER A 1 199 ? -19.859 -2.836 15.766 1 87.19 199 SER A C 1
ATOM 1543 O O . SER A 1 199 ? -19.766 -3.867 16.438 1 87.19 199 SER A O 1
ATOM 1545 N N . MET B 1 1 ? 22.5 15.781 34.781 1 36.5 1 MET B N 1
ATOM 1546 C CA . MET B 1 1 ? 23.094 16.531 33.688 1 36.5 1 MET B CA 1
ATOM 1547 C C . MET B 1 1 ? 22.312 16.312 32.406 1 36.5 1 MET B C 1
ATOM 1549 O O . MET B 1 1 ? 22.109 15.164 31.984 1 36.5 1 MET B O 1
ATOM 1553 N N . THR B 1 2 ? 21.297 17.062 32.031 1 40.03 2 THR B N 1
ATOM 1554 C CA . THR B 1 2 ? 20.453 17.062 30.844 1 40.03 2 THR B CA 1
ATOM 1555 C C . THR B 1 2 ? 21.297 16.953 29.578 1 40.03 2 THR B C 1
ATOM 1557 O O . THR B 1 2 ? 22.297 17.656 29.438 1 40.03 2 THR B O 1
ATOM 1560 N N . VAL B 1 3 ? 21.484 15.797 29.172 1 47.5 3 VAL B N 1
ATOM 1561 C CA . VAL B 1 3 ? 22.312 15.602 27.984 1 47.5 3 VAL B CA 1
ATOM 1562 C C . VAL B 1 3 ? 22.188 16.812 27.062 1 47.5 3 VAL B C 1
ATOM 1564 O O . VAL B 1 3 ? 21.094 17.156 26.625 1 47.5 3 VAL B O 1
ATOM 1567 N N . PRO B 1 4 ? 22.938 17.766 27.125 1 45.03 4 PRO B N 1
ATOM 1568 C CA . PRO B 1 4 ? 22.859 18.984 26.328 1 45.03 4 PRO B CA 1
ATOM 1569 C C . PRO B 1 4 ? 22.453 18.703 24.875 1 45.03 4 PRO B C 1
ATOM 1571 O O . PRO B 1 4 ? 23.094 17.891 24.203 1 45.03 4 PRO B O 1
ATOM 1574 N N . THR B 1 5 ? 21.25 18.484 24.562 1 56.41 5 THR B N 1
ATOM 1575 C CA . THR B 1 5 ? 20.922 18.578 23.141 1 56.41 5 THR B CA 1
ATOM 1576 C C . THR B 1 5 ? 21.797 19.625 22.469 1 56.41 5 THR B C 1
ATOM 1578 O O . THR B 1 5 ? 21.688 20.828 22.766 1 56.41 5 THR B O 1
ATOM 1581 N N . ASN B 1 6 ? 23.109 19.203 22.047 1 61.47 6 ASN B N 1
ATOM 1582 C CA . ASN B 1 6 ? 24.25 19.984 21.609 1 61.47 6 ASN B CA 1
ATOM 1583 C C . ASN B 1 6 ? 23.859 21.078 20.625 1 61.47 6 ASN B C 1
ATOM 1585 O O . ASN B 1 6 ? 22.844 20.953 19.938 1 61.47 6 ASN B O 1
ATOM 1589 N N . ARG B 1 7 ? 24.156 22.375 21 1 66.75 7 ARG B N 1
ATOM 1590 C CA . ARG B 1 7 ? 23.969 23.594 20.203 1 66.75 7 ARG B CA 1
ATOM 1591 C C . ARG B 1 7 ? 24.031 23.297 18.719 1 66.75 7 ARG B C 1
ATOM 1593 O O . ARG B 1 7 ? 23.266 23.859 17.938 1 66.75 7 ARG B O 1
ATOM 1600 N N . HIS B 1 8 ? 24.859 22.344 18.438 1 72.69 8 HIS B N 1
ATOM 1601 C CA . HIS B 1 8 ? 25.031 21.969 17.031 1 72.69 8 HIS B CA 1
ATOM 1602 C C . HIS B 1 8 ? 23.781 21.266 16.5 1 72.69 8 HIS B C 1
ATOM 1604 O O . HIS B 1 8 ? 23.328 21.547 15.391 1 72.69 8 HIS B O 1
ATOM 1610 N N . GLU B 1 9 ? 23.234 20.422 17.297 1 68.75 9 GLU B N 1
ATOM 1611 C CA . GLU B 1 9 ? 22.047 19.688 16.891 1 68.75 9 GLU B CA 1
ATOM 1612 C C . GLU B 1 9 ? 20.844 20.625 16.781 1 68.75 9 GLU B C 1
ATOM 1614 O O . GLU B 1 9 ? 20.016 20.469 15.875 1 68.75 9 GLU B O 1
ATOM 1619 N N . LEU B 1 10 ? 20.781 21.547 17.656 1 68.75 10 LEU B N 1
ATOM 1620 C CA . LEU B 1 10 ? 19.703 22.516 17.625 1 68.75 10 LEU B CA 1
ATOM 1621 C C . LEU B 1 10 ? 19.812 23.422 16.391 1 68.75 10 LEU B C 1
ATOM 1623 O O . LEU B 1 10 ? 18.797 23.719 15.758 1 68.75 10 LEU B O 1
ATOM 1627 N N . ARG B 1 11 ? 21.016 23.781 16.203 1 69.25 11 ARG B N 1
ATOM 1628 C CA . ARG B 1 11 ? 21.25 24.609 15.031 1 69.25 11 ARG B CA 1
ATOM 1629 C C . ARG B 1 11 ? 20.891 23.844 13.75 1 69.25 11 ARG B C 1
ATOM 1631 O O . ARG B 1 11 ? 20.281 24.406 12.844 1 69.25 11 ARG B O 1
ATOM 1638 N N . ARG B 1 12 ? 21.234 22.562 13.75 1 73.62 12 ARG B N 1
ATOM 1639 C CA . ARG B 1 12 ? 20.938 21.734 12.586 1 73.62 12 ARG B CA 1
ATOM 1640 C C . ARG B 1 12 ? 19.438 21.562 12.406 1 73.62 12 ARG B C 1
ATOM 1642 O O . ARG B 1 12 ? 18.938 21.625 11.281 1 73.62 12 ARG B O 1
ATOM 1649 N N . ARG B 1 13 ? 18.812 21.375 13.492 1 76.19 13 ARG B N 1
ATOM 1650 C CA . ARG B 1 13 ? 17.359 21.219 13.438 1 76.19 13 ARG B CA 1
ATOM 1651 C C . ARG B 1 13 ? 16.688 22.5 12.984 1 76.19 13 ARG B C 1
ATOM 1653 O O . ARG B 1 13 ? 15.719 22.469 12.219 1 76.19 13 A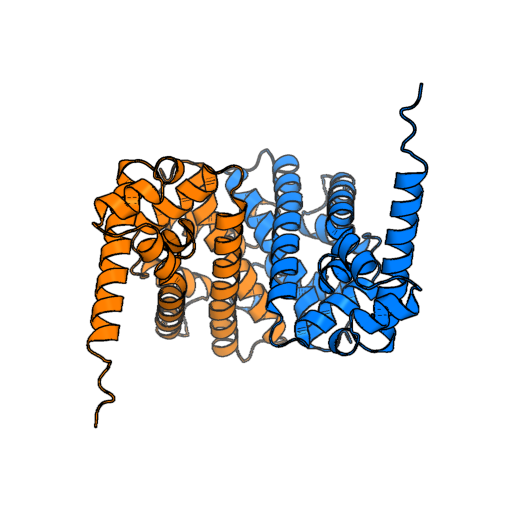RG B O 1
ATOM 1660 N N . SER B 1 14 ? 17.219 23.516 13.492 1 79.88 14 SER B N 1
ATOM 1661 C CA . SER B 1 14 ? 16.688 24.812 13.102 1 79.88 14 SER B CA 1
ATOM 1662 C C . SER B 1 14 ? 16.891 25.078 11.609 1 79.88 14 SER B C 1
ATOM 1664 O O . SER B 1 14 ? 15.969 25.5 10.914 1 79.88 14 SER B O 1
ATOM 1666 N N . THR B 1 15 ? 18.062 24.719 11.148 1 85.38 15 THR B N 1
ATOM 1667 C CA . THR B 1 15 ? 18.359 24.891 9.727 1 85.38 15 THR B CA 1
ATOM 1668 C C . THR B 1 15 ? 17.484 23.969 8.883 1 85.38 15 THR B C 1
ATOM 1670 O O . THR B 1 15 ? 16.969 24.375 7.844 1 85.38 15 THR B O 1
ATOM 1673 N N . HIS B 1 16 ? 17.297 22.812 9.359 1 90.88 16 HIS B N 1
ATOM 1674 C CA . HIS B 1 16 ? 16.453 21.828 8.672 1 90.88 16 HIS B CA 1
ATOM 1675 C C . HIS B 1 16 ? 15.031 22.359 8.492 1 90.88 16 HIS B C 1
ATOM 1677 O O . HIS B 1 16 ? 14.484 22.297 7.387 1 90.88 16 HIS B O 1
ATOM 1683 N N . GLU B 1 17 ? 14.531 22.875 9.523 1 88.94 17 GLU B N 1
ATOM 1684 C CA . GLU B 1 17 ? 13.156 23.375 9.484 1 88.94 17 GLU B CA 1
ATOM 1685 C C . GLU B 1 17 ? 13.047 24.609 8.602 1 88.94 17 GLU B C 1
ATOM 1687 O O . GLU B 1 17 ? 12.062 24.781 7.879 1 88.94 17 GLU B O 1
ATOM 1692 N N . ALA B 1 18 ? 14.031 25.438 8.734 1 88.81 18 ALA B N 1
ATOM 1693 C CA . ALA B 1 18 ? 14.039 26.641 7.91 1 88.81 18 ALA B CA 1
ATOM 1694 C C . ALA B 1 18 ? 14.125 26.297 6.426 1 88.81 18 ALA B C 1
ATOM 1696 O O . ALA B 1 18 ? 13.422 26.875 5.602 1 88.81 18 ALA B O 1
ATOM 1697 N N . LEU B 1 19 ? 14.922 25.344 6.156 1 92.56 19 LEU B N 1
ATOM 1698 C CA . LEU B 1 19 ? 15.094 24.891 4.781 1 92.56 19 LEU B CA 1
ATOM 1699 C C . LEU B 1 19 ? 13.805 24.266 4.254 1 92.56 19 LEU B C 1
ATOM 1701 O O . LEU B 1 19 ? 13.406 24.516 3.111 1 92.56 19 LEU B O 1
ATOM 1705 N N . ARG B 1 20 ? 13.242 23.5 5.074 1 92.81 20 ARG B N 1
ATOM 1706 C CA . ARG B 1 20 ? 11.992 22.859 4.664 1 92.81 20 ARG B CA 1
ATOM 1707 C C . ARG B 1 20 ? 10.906 23.891 4.395 1 92.81 20 ARG B C 1
ATOM 1709 O O . ARG B 1 20 ? 10.203 23.812 3.389 1 92.81 20 ARG B O 1
ATOM 1716 N N . ARG B 1 21 ? 10.797 24.859 5.289 1 90.81 21 ARG B N 1
ATOM 1717 C CA . ARG B 1 21 ? 9.789 25.891 5.129 1 90.81 21 ARG B CA 1
ATOM 1718 C C . ARG B 1 21 ? 9.992 26.656 3.826 1 90.81 21 ARG B C 1
ATOM 1720 O O . ARG B 1 21 ? 9.031 26.938 3.107 1 90.81 21 ARG B O 1
ATOM 1727 N N . ALA B 1 22 ? 11.195 26.953 3.568 1 92.56 22 ALA B N 1
ATOM 1728 C CA . ALA B 1 22 ? 11.523 27.656 2.33 1 92.56 22 ALA B CA 1
ATOM 1729 C C . ALA B 1 22 ? 11.18 26.812 1.109 1 92.56 22 ALA B C 1
ATOM 1731 O O . ALA B 1 22 ? 10.625 27.312 0.129 1 92.56 22 ALA B O 1
ATOM 1732 N N . ALA B 1 23 ? 11.508 25.609 1.161 1 94.69 23 ALA B N 1
ATOM 1733 C CA . ALA B 1 23 ? 11.227 24.703 0.051 1 94.69 23 ALA B CA 1
ATOM 1734 C C . ALA B 1 23 ? 9.727 24.562 -0.185 1 94.69 23 ALA B C 1
ATOM 1736 O O . ALA B 1 23 ? 9.266 24.641 -1.325 1 94.69 23 ALA B O 1
ATOM 1737 N N . LEU B 1 24 ? 9.008 24.406 0.885 1 92.62 24 LEU B N 1
ATOM 1738 C CA . LEU B 1 24 ? 7.559 24.266 0.791 1 92.62 24 LEU B CA 1
ATOM 1739 C C . LEU B 1 24 ? 6.926 25.516 0.193 1 92.62 24 LEU B C 1
ATOM 1741 O O . LEU B 1 24 ? 5.977 25.422 -0.59 1 92.62 24 LEU B O 1
ATOM 1745 N N . LYS B 1 25 ? 7.48 26.641 0.556 1 93.31 25 LYS B N 1
ATOM 1746 C CA . LYS B 1 25 ? 7.004 27.891 -0.016 1 93.31 25 LYS B CA 1
ATOM 1747 C C . LYS B 1 25 ? 7.254 27.953 -1.52 1 93.31 25 LYS B C 1
ATOM 1749 O O . LYS B 1 25 ? 6.387 28.375 -2.285 1 93.31 25 LYS B O 1
ATOM 1754 N N . SER B 1 26 ? 8.398 27.531 -1.903 1 95 26 SER B N 1
ATOM 1755 C CA . SER B 1 26 ? 8.75 27.5 -3.32 1 95 26 SER B CA 1
ATOM 1756 C C . SER B 1 26 ? 7.844 26.547 -4.09 1 95 26 SER B C 1
ATOM 1758 O O . SER B 1 26 ? 7.367 26.859 -5.18 1 95 26 SER B O 1
ATOM 1760 N N . PHE B 1 27 ? 7.59 25.328 -3.508 1 93 27 PHE B N 1
ATOM 1761 C CA . PHE B 1 27 ? 6.695 24.359 -4.133 1 93 27 PHE B CA 1
ATOM 1762 C C . PHE B 1 27 ? 5.301 24.953 -4.312 1 93 27 PHE B C 1
ATOM 1764 O O . PHE B 1 27 ? 4.656 24.734 -5.34 1 93 27 PHE B O 1
ATOM 1771 N N . ALA B 1 28 ? 4.883 25.672 -3.32 1 91.31 28 ALA B N 1
ATOM 1772 C CA . ALA B 1 28 ? 3.549 26.266 -3.35 1 91.31 28 ALA B CA 1
ATOM 1773 C C . ALA B 1 28 ? 3.438 27.312 -4.445 1 91.31 28 ALA B C 1
ATOM 1775 O O . ALA B 1 28 ? 2.412 27.406 -5.125 1 91.31 28 ALA B O 1
ATOM 1776 N N . ARG B 1 29 ? 4.523 28.062 -4.672 1 92.5 29 ARG B N 1
ATOM 1777 C CA . ARG B 1 29 ? 4.516 29.188 -5.594 1 92.5 29 ARG B CA 1
ATOM 1778 C C . ARG B 1 29 ? 4.738 28.734 -7.031 1 92.5 29 ARG B C 1
ATOM 1780 O O . ARG B 1 29 ? 4.055 29.188 -7.949 1 92.5 29 ARG B O 1
ATOM 1787 N N . LYS B 1 30 ? 5.641 27.75 -7.23 1 93.06 30 LYS B N 1
ATOM 1788 C CA . LYS B 1 30 ? 6.102 27.438 -8.578 1 93.06 30 LYS B CA 1
ATOM 1789 C C . LYS B 1 30 ? 5.637 26.047 -9.016 1 93.06 30 LYS B C 1
ATOM 1791 O O . LYS B 1 30 ? 5.68 25.719 -10.203 1 93.06 30 LYS B O 1
ATOM 1796 N N . GLY B 1 31 ? 5.168 25.266 -8.039 1 90.19 31 GLY B N 1
ATOM 1797 C CA . GLY B 1 31 ? 4.902 23.859 -8.328 1 90.19 31 GLY B CA 1
ATOM 1798 C C . GLY B 1 31 ? 6.109 22.969 -8.102 1 90.19 31 GLY B C 1
ATOM 1799 O O . GLY B 1 31 ? 7.234 23.344 -8.43 1 90.19 31 GLY B O 1
ATOM 1800 N N . PHE B 1 32 ? 5.887 21.891 -7.645 1 89.44 32 PHE B N 1
ATOM 1801 C CA . PHE B 1 32 ? 6.938 20.953 -7.262 1 89.44 32 PHE B CA 1
ATOM 1802 C C . PHE B 1 32 ? 7.828 20.625 -8.453 1 89.44 32 PHE B C 1
ATOM 1804 O O . PHE B 1 32 ? 9.055 20.625 -8.336 1 89.44 32 PHE B O 1
ATOM 1811 N N . ALA B 1 33 ? 7.223 20.328 -9.57 1 86.25 33 ALA B N 1
ATOM 1812 C CA . ALA B 1 33 ? 7.949 19.875 -10.758 1 86.25 33 ALA B CA 1
ATOM 1813 C C . ALA B 1 33 ? 8.844 20.984 -11.305 1 86.25 33 ALA B C 1
ATOM 1815 O O . ALA B 1 33 ? 9.867 20.719 -11.93 1 86.25 33 ALA B O 1
ATOM 1816 N N . GLN B 1 34 ? 8.594 22.141 -10.984 1 90 34 GLN B N 1
ATOM 1817 C CA . GLN B 1 34 ? 9.266 23.281 -11.602 1 90 34 GLN B CA 1
ATOM 1818 C C . GLN B 1 34 ? 10.398 23.797 -10.719 1 90 34 GLN B C 1
ATOM 1820 O O . GLN B 1 34 ? 11.164 24.672 -11.125 1 90 34 GLN B O 1
ATOM 1825 N N . VAL B 1 35 ? 10.445 23.328 -9.555 1 93.25 35 VAL B N 1
ATOM 1826 C CA . VAL B 1 35 ? 11.469 23.781 -8.617 1 93.25 35 VAL B CA 1
ATOM 1827 C C . VAL B 1 35 ? 12.633 22.781 -8.602 1 93.25 35 VAL B C 1
ATOM 1829 O O . VAL B 1 35 ? 12.414 21.578 -8.531 1 93.25 35 VAL B O 1
ATOM 1832 N N . THR B 1 36 ? 13.82 23.312 -8.734 1 93.81 36 THR B N 1
ATOM 1833 C CA . THR B 1 36 ? 15 22.453 -8.68 1 93.81 36 THR B CA 1
ATOM 1834 C C . THR B 1 36 ? 15.688 22.578 -7.324 1 93.81 36 THR B C 1
ATOM 1836 O O . THR B 1 36 ? 15.461 23.547 -6.59 1 93.81 36 THR B O 1
ATOM 1839 N N . VAL B 1 37 ? 16.484 21.609 -7.074 1 93.75 37 VAL B N 1
ATOM 1840 C CA . VAL B 1 37 ? 17.234 21.641 -5.824 1 93.75 37 VAL B CA 1
ATOM 1841 C C . VAL B 1 37 ? 18.234 22.797 -5.848 1 93.75 37 VAL B C 1
ATOM 1843 O O . VAL B 1 37 ? 18.469 23.438 -4.82 1 93.75 37 VAL B O 1
ATOM 1846 N N . THR B 1 38 ? 18.797 23.031 -6.969 1 95.12 38 THR B N 1
ATOM 1847 C CA . THR B 1 38 ? 19.703 24.172 -7.121 1 95.12 38 THR B CA 1
ATOM 1848 C C . THR B 1 38 ? 19 25.469 -6.727 1 95.12 38 THR B C 1
ATOM 1850 O O . THR B 1 38 ? 19.562 26.266 -5.977 1 95.12 38 THR B O 1
ATOM 1853 N N . GLU B 1 39 ? 17.844 25.719 -7.176 1 94.88 39 GLU B N 1
ATOM 1854 C CA . GLU B 1 39 ? 17.047 26.906 -6.844 1 94.88 39 GLU B CA 1
ATOM 1855 C C . GLU B 1 39 ? 16.719 26.953 -5.355 1 94.88 39 GLU B C 1
ATOM 1857 O O . GLU B 1 39 ? 16.812 28 -4.723 1 94.88 39 GLU B O 1
ATOM 1862 N N . LEU B 1 40 ? 16.328 25.797 -4.805 1 94.69 40 LEU B N 1
ATOM 1863 C CA . LEU B 1 40 ? 15.984 25.719 -3.387 1 94.69 40 LEU B CA 1
ATOM 1864 C C . LEU B 1 40 ? 17.188 26.078 -2.52 1 94.69 40 LEU B C 1
ATOM 1866 O O . LEU B 1 40 ? 17.062 26.844 -1.561 1 94.69 40 LEU B O 1
ATOM 1870 N N . ALA B 1 41 ? 18.312 25.5 -2.873 1 94.19 41 ALA B N 1
ATOM 1871 C CA . ALA B 1 41 ? 19.531 25.781 -2.137 1 94.19 41 ALA B CA 1
ATOM 1872 C C . ALA B 1 41 ? 19.891 27.25 -2.201 1 94.19 41 ALA B C 1
ATOM 1874 O O . ALA B 1 41 ? 20.188 27.875 -1.176 1 94.19 41 ALA B O 1
ATOM 1875 N N . ARG B 1 42 ? 19.844 27.828 -3.336 1 93.75 42 ARG B N 1
ATOM 1876 C CA . ARG B 1 42 ? 20.141 29.234 -3.547 1 93.75 42 ARG B CA 1
ATOM 1877 C C . ARG B 1 42 ? 19.219 30.125 -2.729 1 93.75 42 ARG B C 1
ATOM 1879 O O . ARG B 1 42 ? 19.672 31.047 -2.041 1 93.75 42 ARG B O 1
ATOM 1886 N N . GLU B 1 43 ? 17.953 29.859 -2.752 1 91.94 43 GLU B N 1
ATOM 1887 C CA . GLU B 1 43 ? 16.953 30.641 -2.031 1 91.94 43 GLU B CA 1
ATOM 1888 C C . GLU B 1 43 ? 17.172 30.547 -0.522 1 91.94 43 GLU B C 1
ATOM 1890 O O . GLU B 1 43 ? 16.906 31.516 0.205 1 91.94 43 GLU B O 1
ATOM 1895 N N . ALA B 1 44 ? 17.641 29.453 -0.106 1 91 44 ALA B N 1
ATOM 1896 C CA . ALA B 1 44 ? 17.844 29.219 1.321 1 91 44 ALA B CA 1
ATOM 1897 C C . ALA B 1 44 ? 19.234 29.703 1.763 1 91 44 ALA B C 1
ATOM 1899 O O . ALA B 1 44 ? 19.547 29.688 2.955 1 91 44 ALA B O 1
ATOM 1900 N N . GLY B 1 45 ? 20.078 30.047 0.834 1 92 45 GLY B N 1
ATOM 1901 C CA . GLY B 1 45 ? 21.406 30.562 1.151 1 92 45 GLY B CA 1
ATOM 1902 C C . GLY B 1 45 ? 22.391 29.453 1.538 1 92 45 GLY B C 1
ATOM 1903 O O . GLY B 1 45 ? 23.25 29.656 2.398 1 92 45 GLY B O 1
ATOM 1904 N N . VAL B 1 46 ? 22.109 28.281 1.048 1 94.38 46 VAL B N 1
ATOM 1905 C CA . VAL B 1 46 ? 23 27.156 1.338 1 94.38 46 VAL B CA 1
ATOM 1906 C C . VAL B 1 46 ? 23.469 26.531 0.032 1 94.38 46 VAL B C 1
ATOM 1908 O O . VAL B 1 46 ? 23.016 26.906 -1.05 1 94.38 46 VAL B O 1
ATOM 1911 N N . THR B 1 47 ? 24.484 25.625 0.152 1 94.88 47 THR B N 1
ATOM 1912 C CA . THR B 1 47 ? 24.938 24.859 -1.007 1 94.88 47 THR B CA 1
ATOM 1913 C C . THR B 1 47 ? 24.016 23.672 -1.262 1 94.88 47 THR B C 1
ATOM 1915 O O . THR B 1 47 ? 23.266 23.266 -0.375 1 94.88 47 THR B O 1
ATOM 1918 N N . GLU B 1 48 ? 24.078 23.141 -2.432 1 95.25 48 GLU B N 1
ATOM 1919 C CA . GLU B 1 48 ? 23.344 21.922 -2.736 1 95.25 48 GLU B CA 1
ATOM 1920 C C . GLU B 1 48 ? 23.766 20.781 -1.819 1 95.25 48 GLU B C 1
ATOM 1922 O O . GLU B 1 48 ? 22.938 19.969 -1.398 1 95.25 48 GLU B O 1
ATOM 1927 N N . ARG B 1 49 ? 25.047 20.766 -1.611 1 95.12 49 ARG B N 1
ATOM 1928 C CA . ARG B 1 49 ? 25.562 19.734 -0.72 1 95.12 49 ARG B CA 1
ATOM 1929 C C . ARG B 1 49 ? 24.906 19.812 0.655 1 95.12 49 ARG B C 1
ATOM 1931 O O . ARG B 1 49 ? 24.516 18.797 1.216 1 95.12 49 ARG B O 1
ATOM 1938 N N . THR B 1 50 ? 24.797 21.047 1.162 1 93.62 50 THR B N 1
ATOM 1939 C CA . THR B 1 50 ? 24.141 21.25 2.451 1 93.62 50 THR B CA 1
ATOM 1940 C C . THR B 1 50 ? 22.672 20.828 2.387 1 93.62 50 THR B C 1
ATOM 1942 O O . THR B 1 50 ? 22.156 20.203 3.316 1 93.62 50 THR B O 1
ATOM 1945 N N . PHE B 1 51 ? 22.016 21.234 1.247 1 95 51 PHE B N 1
ATOM 1946 C CA . PHE B 1 51 ? 20.625 20.844 1.076 1 95 51 PHE B CA 1
ATOM 1947 C C . PHE B 1 51 ? 20.469 19.328 1.167 1 95 51 PHE B C 1
ATOM 1949 O O . PHE B 1 51 ? 19.641 18.828 1.922 1 95 51 PHE B O 1
ATOM 1956 N N . PHE B 1 52 ? 21.344 18.594 0.521 1 95.06 52 PHE B N 1
ATOM 1957 C CA . PHE B 1 52 ? 21.234 17.141 0.426 1 95.06 52 PHE B CA 1
ATOM 1958 C C . PHE B 1 52 ? 21.625 16.484 1.743 1 95.06 52 PHE B C 1
ATOM 1960 O O . PHE B 1 52 ? 21.266 15.336 2.008 1 95.06 52 PHE B O 1
ATOM 1967 N N . ARG B 1 53 ? 22.359 17.203 2.543 1 94.19 53 ARG B N 1
ATOM 1968 C CA . ARG B 1 53 ? 22.625 16.719 3.896 1 94.19 53 ARG B CA 1
ATOM 1969 C C . ARG B 1 53 ? 21.344 16.672 4.715 1 94.19 53 ARG B C 1
ATOM 1971 O O . ARG B 1 53 ? 21.172 15.781 5.551 1 94.19 53 ARG B O 1
ATOM 1978 N N . HIS B 1 54 ? 20.453 17.609 4.391 1 93.12 54 HIS B N 1
ATOM 1979 C CA . HIS B 1 54 ? 19.203 17.688 5.141 1 93.12 54 HIS B CA 1
ATOM 1980 C C . HIS B 1 54 ? 18.094 16.875 4.469 1 93.12 54 HIS B C 1
ATOM 1982 O O . HIS B 1 54 ? 17.25 16.297 5.148 1 93.12 54 HIS B O 1
ATOM 1988 N N . PHE B 1 55 ? 18.125 16.922 3.166 1 93.81 55 PHE B N 1
ATOM 1989 C CA . PHE B 1 55 ? 17.109 16.219 2.387 1 93.81 55 PHE B CA 1
ATOM 1990 C C . PHE B 1 55 ? 17.734 15.414 1.263 1 93.81 55 PHE B C 1
ATOM 1992 O O . PHE B 1 55 ? 18.031 15.953 0.192 1 93.81 55 PHE B O 1
ATOM 1999 N N . PRO B 1 56 ? 17.719 14.109 1.437 1 91 56 PRO B N 1
ATOM 2000 C CA . PRO B 1 56 ? 18.391 13.281 0.438 1 91 56 PRO B CA 1
ATOM 2001 C C . PRO B 1 56 ? 17.781 13.414 -0.954 1 91 56 PRO B C 1
ATOM 2003 O O . PRO B 1 56 ? 18.453 13.141 -1.955 1 91 56 PRO B O 1
ATOM 2006 N N . THR B 1 57 ? 16.5 13.758 -0.996 1 88.62 57 THR B N 1
ATOM 2007 C CA . THR B 1 57 ? 15.82 14.031 -2.254 1 88.62 57 THR B CA 1
ATOM 2008 C C . THR B 1 57 ? 14.867 15.219 -2.105 1 88.62 57 THR B C 1
ATOM 2010 O O . THR B 1 57 ? 14.531 15.609 -0.989 1 88.62 57 THR B O 1
ATOM 2013 N N . LYS B 1 58 ? 14.531 15.727 -3.223 1 89.12 58 LYS B N 1
ATOM 2014 C CA . LYS B 1 58 ? 13.539 16.797 -3.238 1 89.12 58 LYS B CA 1
ATOM 2015 C C . LYS B 1 58 ? 12.227 16.344 -2.621 1 89.12 58 LYS B C 1
ATOM 2017 O O . LYS B 1 58 ? 11.586 17.094 -1.879 1 89.12 58 LYS B O 1
ATOM 2022 N N . GLU B 1 59 ? 11.812 15.062 -2.803 1 88.5 59 GLU B N 1
ATOM 2023 C CA . GLU B 1 59 ? 10.562 14.484 -2.311 1 88.5 59 GLU B CA 1
ATOM 2024 C C . GLU B 1 59 ? 10.578 14.367 -0.79 1 88.5 59 GLU B C 1
ATOM 2026 O O . GLU B 1 59 ? 9.531 14.453 -0.147 1 88.5 59 GLU B O 1
ATOM 2031 N N . ALA B 1 60 ? 11.742 14.227 -0.287 1 88.75 60 ALA B N 1
ATOM 2032 C CA . ALA B 1 60 ? 11.867 14.07 1.159 1 88.75 60 ALA B CA 1
ATOM 2033 C C . ALA B 1 60 ? 11.344 15.305 1.889 1 88.75 60 ALA B C 1
ATOM 2035 O O . ALA B 1 60 ? 10.867 15.211 3.023 1 88.75 60 ALA B O 1
ATOM 2036 N N . VAL B 1 61 ? 11.398 16.453 1.264 1 90.12 61 VAL B N 1
ATOM 2037 C CA . VAL B 1 61 ? 10.906 17.688 1.851 1 90.12 61 VAL B CA 1
ATOM 2038 C C . VAL B 1 61 ? 9.414 17.562 2.158 1 90.12 61 VAL B C 1
ATOM 2040 O O . VAL B 1 61 ? 8.945 18.016 3.207 1 90.12 61 VAL B O 1
ATOM 2043 N N . LEU B 1 62 ? 8.672 16.922 1.288 1 89 62 LEU B N 1
ATOM 2044 C CA . LEU B 1 62 ? 7.227 16.797 1.402 1 89 62 LEU B CA 1
ATOM 2045 C C . LEU B 1 62 ? 6.852 15.773 2.473 1 89 62 LEU B C 1
ATOM 2047 O O . LEU B 1 62 ? 5.777 15.859 3.072 1 89 62 LEU B O 1
ATOM 2051 N N . PHE B 1 63 ? 7.754 14.766 2.795 1 86.5 63 PHE B N 1
ATOM 2052 C CA . PHE B 1 63 ? 7.355 13.609 3.594 1 86.5 63 PHE B CA 1
ATOM 2053 C C . PHE B 1 63 ? 8.133 13.57 4.906 1 86.5 63 PHE B C 1
ATOM 2055 O O . PHE B 1 63 ? 8.102 12.562 5.617 1 86.5 63 PHE B O 1
ATOM 2062 N N . GLN B 1 64 ? 8.742 14.555 5.266 1 78.81 64 GLN B N 1
ATOM 2063 C CA . GLN B 1 64 ? 9.625 14.609 6.43 1 78.81 64 GLN B CA 1
ATOM 2064 C C . GLN B 1 64 ? 8.852 14.367 7.719 1 78.81 64 GLN B C 1
ATOM 2066 O O . GLN B 1 64 ? 9.367 13.742 8.648 1 78.81 64 GLN B O 1
ATOM 2071 N N . ASP B 1 65 ? 7.695 14.773 7.852 1 75.94 65 ASP B N 1
ATOM 2072 C CA . ASP B 1 65 ? 7.008 14.789 9.141 1 75.94 65 ASP B CA 1
ATOM 2073 C C . ASP B 1 65 ? 6.039 13.617 9.258 1 75.94 65 ASP B C 1
ATOM 2075 O O . ASP B 1 65 ? 5.164 13.617 10.133 1 75.94 65 ASP B O 1
ATOM 2079 N N . TYR B 1 66 ? 6.309 12.578 8.469 1 77.75 66 TYR B N 1
ATOM 2080 C CA . TYR B 1 66 ? 5.262 11.555 8.5 1 77.75 66 TYR B CA 1
ATOM 2081 C C . TYR B 1 66 ? 5.316 10.758 9.789 1 77.75 66 TYR B C 1
ATOM 2083 O O . TYR B 1 66 ? 4.281 10.305 10.297 1 77.75 66 TYR B O 1
ATOM 2091 N N . GLU B 1 67 ? 6.52 10.633 10.359 1 78.88 67 GLU B N 1
ATOM 2092 C CA . GLU B 1 67 ? 6.617 9.914 11.625 1 78.88 67 GLU B CA 1
ATOM 2093 C C . GLU B 1 67 ? 5.863 10.641 12.734 1 78.88 67 GLU B C 1
ATOM 2095 O O . GLU B 1 67 ? 5.195 10.008 13.555 1 78.88 67 GLU B O 1
ATOM 2100 N N . ASN B 1 68 ? 6.02 11.992 12.742 1 79.81 68 ASN B N 1
ATOM 2101 C CA . ASN B 1 68 ? 5.262 12.789 13.695 1 79.81 68 ASN B CA 1
ATOM 2102 C C . ASN B 1 68 ? 3.758 12.664 13.469 1 79.81 68 ASN B C 1
ATOM 2104 O O . ASN B 1 68 ? 2.977 12.633 14.422 1 79.81 68 ASN B O 1
ATOM 2108 N N . GLN B 1 69 ? 3.424 12.555 12.273 1 84.75 69 GLN B N 1
ATOM 2109 C CA . GLN B 1 69 ? 2.016 12.414 11.922 1 84.75 69 GLN B CA 1
ATOM 2110 C C . GLN B 1 69 ? 1.465 11.07 12.391 1 84.75 69 GLN B C 1
ATOM 2112 O O . GLN B 1 69 ? 0.316 10.984 12.828 1 84.75 69 GLN B O 1
ATOM 2117 N N . LEU B 1 70 ? 2.246 10.031 12.383 1 89.56 70 LEU B N 1
ATOM 2118 C CA . LEU B 1 70 ? 1.847 8.711 12.852 1 89.56 70 LEU B CA 1
ATOM 2119 C C . LEU B 1 70 ? 1.584 8.727 14.359 1 89.56 70 LEU B C 1
ATOM 2121 O O . LEU B 1 70 ? 0.583 8.18 14.82 1 89.56 70 LEU B O 1
ATOM 2125 N N . GLU B 1 71 ? 2.5 9.375 15.031 1 90.69 71 GLU B N 1
ATOM 2126 C CA . GLU B 1 71 ? 2.348 9.484 16.484 1 90.69 71 GLU B CA 1
ATOM 2127 C C . GLU B 1 71 ? 1.086 10.258 16.844 1 90.69 71 GLU B C 1
ATOM 2129 O O . GLU B 1 71 ? 0.374 9.891 17.781 1 90.69 71 GLU B O 1
ATOM 2134 N N . TRP B 1 72 ? 0.912 11.273 16.125 1 90.5 72 TRP B N 1
ATOM 2135 C CA . TRP B 1 72 ? -0.286 12.07 16.359 1 90.5 72 TRP B CA 1
ATOM 2136 C C . TRP B 1 72 ? -1.547 11.25 16.125 1 90.5 72 TRP B C 1
ATOM 2138 O O . TRP B 1 72 ? -2.475 11.273 16.938 1 90.5 72 TRP B O 1
ATOM 2148 N N . LEU B 1 73 ? -1.61 10.508 15.039 1 92.94 73 LEU B N 1
ATOM 2149 C CA . LEU B 1 73 ? -2.777 9.688 14.734 1 92.94 73 LEU B CA 1
ATOM 2150 C C . LEU B 1 73 ? -3.016 8.656 15.836 1 92.94 73 LEU B C 1
ATOM 2152 O O . LEU B 1 73 ? -4.152 8.469 16.281 1 92.94 73 LEU B O 1
ATOM 2156 N N . ALA B 1 74 ? -1.956 8.023 16.25 1 95.5 74 ALA B N 1
ATOM 2157 C CA . ALA B 1 74 ? -2.066 7.035 17.312 1 95.5 74 ALA B CA 1
ATOM 2158 C C . ALA B 1 74 ? -2.666 7.652 18.578 1 95.5 74 ALA B C 1
ATOM 2160 O O . ALA B 1 74 ? -3.562 7.07 19.203 1 95.5 74 ALA B O 1
ATOM 2161 N N . ARG B 1 75 ? -2.195 8.852 18.922 1 94.5 75 ARG B N 1
ATOM 2162 C CA . ARG B 1 75 ? -2.684 9.547 20.109 1 94.5 75 ARG B CA 1
ATOM 2163 C C . ARG B 1 75 ? -4.141 9.961 19.938 1 94.5 75 ARG B C 1
ATOM 2165 O O . ARG B 1 75 ? -4.945 9.828 20.859 1 94.5 75 ARG B O 1
ATOM 2172 N N . ALA B 1 76 ? -4.434 10.539 18.781 1 95.31 76 ALA B N 1
ATOM 2173 C CA . ALA B 1 76 ? -5.805 10.961 18.5 1 95.31 76 ALA B CA 1
ATOM 2174 C C . ALA B 1 76 ? -6.777 9.789 18.609 1 95.31 76 ALA B C 1
ATOM 2176 O O . ALA B 1 76 ? -7.844 9.914 19.203 1 95.31 76 ALA B O 1
ATOM 2177 N N . LEU B 1 77 ? -6.406 8.633 18.047 1 97.12 77 LEU B N 1
ATOM 2178 C CA . LEU B 1 77 ? -7.238 7.434 18.094 1 97.12 77 LEU B CA 1
ATOM 2179 C C . LEU B 1 77 ? -7.414 6.949 19.531 1 97.12 77 LEU B C 1
ATOM 2181 O O . LEU B 1 77 ? -8.516 6.586 19.938 1 97.12 77 LEU B O 1
ATOM 2185 N N . ALA B 1 78 ? -6.352 6.953 20.266 1 95.75 78 ALA B N 1
ATOM 2186 C CA . ALA B 1 78 ? -6.363 6.465 21.641 1 95.75 78 ALA B CA 1
ATOM 2187 C C . ALA B 1 78 ? -7.297 7.301 22.516 1 95.75 78 ALA B C 1
ATOM 2189 O O . ALA B 1 78 ? -7.797 6.82 23.547 1 95.75 78 ALA B O 1
ATOM 2190 N N . GLN B 1 79 ? -7.527 8.547 22.141 1 95.62 79 GLN B N 1
ATOM 2191 C CA . GLN B 1 79 ? -8.328 9.477 22.938 1 95.62 79 GLN B CA 1
ATOM 2192 C C . GLN B 1 79 ? -9.812 9.336 22.594 1 95.62 79 GLN B C 1
ATOM 2194 O O . GLN B 1 79 ? -10.664 9.914 23.281 1 95.62 79 GLN B O 1
ATOM 2199 N N . ARG B 1 80 ? -10.109 8.594 21.547 1 96.81 80 ARG B N 1
ATOM 2200 C CA . ARG B 1 80 ? -11.5 8.438 21.156 1 96.81 80 ARG B CA 1
ATOM 2201 C C . ARG B 1 80 ? -12.258 7.551 22.141 1 96.81 80 ARG B C 1
ATOM 2203 O O . ARG B 1 80 ? -11.719 6.555 22.625 1 96.81 80 ARG B O 1
ATOM 2210 N N . PRO B 1 81 ? -13.578 7.852 22.375 1 96.75 81 PRO B N 1
ATOM 2211 C CA . PRO B 1 81 ? -14.367 7 23.266 1 96.75 81 PRO B CA 1
ATOM 2212 C C . PRO B 1 81 ? -14.461 5.559 22.781 1 96.75 81 PRO B C 1
ATOM 2214 O O . PRO B 1 81 ? -14.602 5.324 21.578 1 96.75 81 PRO B O 1
ATOM 2217 N N . VAL B 1 82 ? -14.398 4.605 23.688 1 93.81 82 VAL B N 1
ATOM 2218 C CA . VAL B 1 82 ? -14.438 3.184 23.359 1 93.81 82 VAL B CA 1
ATOM 2219 C C . VAL B 1 82 ? -15.781 2.832 22.719 1 93.81 82 VAL B C 1
ATOM 2221 O O . VAL B 1 82 ? -15.867 1.924 21.891 1 93.81 82 VAL B O 1
ATOM 2224 N N . SER B 1 83 ? -16.797 3.584 23.016 1 94.81 83 SER B N 1
ATOM 2225 C CA . SER B 1 83 ? -18.156 3.303 22.531 1 94.81 83 SER B CA 1
ATOM 2226 C C . SER B 1 83 ? -18.375 3.836 21.125 1 94.81 83 SER B C 1
ATOM 2228 O O . SER B 1 83 ? -19.359 3.492 20.469 1 94.81 83 SER B O 1
ATOM 2230 N N . GLU B 1 84 ? -17.469 4.633 20.688 1 97 84 GLU B N 1
ATOM 2231 C CA . GLU B 1 84 ? -17.578 5.203 19.344 1 97 84 GLU B CA 1
ATOM 2232 C C . GLU B 1 84 ? -17.25 4.168 18.281 1 97 84 GLU B C 1
ATOM 2234 O O . GLU B 1 84 ? -16.25 3.445 18.391 1 97 84 GLU B O 1
ATOM 2239 N N . PRO B 1 85 ? -18.156 4.051 17.234 1 97 85 PRO B N 1
ATOM 2240 C CA . PRO B 1 85 ? -17.844 3.109 16.156 1 97 85 PRO B CA 1
ATOM 2241 C C . PRO B 1 85 ? -16.484 3.383 15.5 1 97 85 PRO B C 1
ATOM 2243 O O . PRO B 1 85 ? -16.062 4.535 15.422 1 97 85 PRO B O 1
ATOM 2246 N N . LEU B 1 86 ? -15.82 2.355 15.031 1 97.81 86 LEU B N 1
ATOM 2247 C CA . LEU B 1 86 ? -14.461 2.383 14.508 1 97.81 86 LEU B CA 1
ATOM 2248 C C . LEU B 1 86 ? -14.305 3.475 13.453 1 97.81 86 LEU B C 1
ATOM 2250 O O . LEU B 1 86 ? -13.414 4.324 13.555 1 97.81 86 LEU B O 1
ATOM 2254 N N . PHE B 1 87 ? -15.188 3.479 12.43 1 98 87 PHE B N 1
ATOM 2255 C CA . PHE B 1 87 ? -15.055 4.398 11.312 1 98 87 PHE B CA 1
ATOM 2256 C C . PHE B 1 87 ? -15.242 5.84 11.766 1 98 87 PHE B C 1
ATOM 2258 O O . PHE B 1 87 ? -14.57 6.746 11.266 1 98 87 PHE B O 1
ATOM 2265 N N . ASP B 1 88 ? -16.109 6.062 12.727 1 97.56 88 ASP B N 1
ATOM 2266 C CA . ASP B 1 88 ? -16.297 7.398 13.281 1 97.56 88 ASP B CA 1
ATOM 2267 C C . ASP B 1 88 ? -15.055 7.855 14.039 1 97.56 88 ASP B C 1
ATOM 2269 O O . ASP B 1 88 ? -14.656 9.016 13.945 1 97.56 88 ASP B O 1
ATOM 2273 N N . ALA B 1 89 ? -14.484 6.969 14.797 1 97.5 89 ALA B N 1
ATOM 2274 C CA . ALA B 1 89 ? -13.25 7.27 15.523 1 97.5 89 ALA B CA 1
ATOM 2275 C C . ALA B 1 89 ? -12.133 7.656 14.555 1 97.5 89 ALA B C 1
ATOM 2277 O O . ALA B 1 89 ? -11.398 8.617 14.797 1 97.5 89 ALA B O 1
ATOM 2278 N N . VAL B 1 90 ? -11.961 6.883 13.453 1 97.5 90 VAL B N 1
ATOM 2279 C CA . VAL B 1 90 ? -10.93 7.156 12.461 1 97.5 90 VAL B CA 1
ATOM 2280 C C . VAL B 1 90 ? -11.18 8.508 11.805 1 97.5 90 VAL B C 1
ATOM 2282 O O . VAL B 1 90 ? -10.273 9.344 11.711 1 97.5 90 VAL B O 1
ATOM 2285 N N . LEU B 1 91 ? -12.438 8.758 11.391 1 96.62 91 LEU B N 1
ATOM 2286 C CA . LEU B 1 91 ? -12.789 10.016 10.742 1 96.62 91 LEU B CA 1
ATOM 2287 C C . LEU B 1 91 ? -12.531 11.203 11.672 1 96.62 91 LEU B C 1
ATOM 2289 O O . LEU B 1 91 ? -11.945 12.203 11.258 1 96.62 91 LEU B O 1
ATOM 2293 N N . ALA B 1 92 ? -12.93 11.078 12.922 1 96.12 92 ALA B N 1
ATOM 2294 C CA . ALA B 1 92 ? -12.734 12.148 13.898 1 96.12 92 ALA B CA 1
ATOM 2295 C C . ALA B 1 92 ? -11.242 12.406 14.133 1 96.12 92 ALA B C 1
ATOM 2297 O O . ALA B 1 92 ? -10.82 13.555 14.273 1 96.12 92 ALA B O 1
ATOM 2298 N N . SER B 1 93 ? -10.469 11.352 14.188 1 95.19 93 SER B N 1
ATOM 2299 C CA . SER B 1 93 ? -9.031 11.484 14.414 1 95.19 93 SER B CA 1
ATOM 2300 C C . SER B 1 93 ? -8.344 12.141 13.227 1 95.19 93 SER B C 1
ATOM 2302 O O . SER B 1 93 ? -7.496 13.023 13.406 1 95.19 93 SER B O 1
ATOM 2304 N N . VAL B 1 94 ? -8.703 11.734 12.031 1 92.06 94 VAL B N 1
ATOM 2305 C CA . VAL B 1 94 ? -8.117 12.305 10.828 1 92.06 94 VAL B CA 1
ATOM 2306 C C . VAL B 1 94 ? -8.523 13.773 10.703 1 92.06 94 VAL B C 1
ATOM 2308 O O . VAL B 1 94 ? -7.719 14.617 10.297 1 92.06 94 VAL B O 1
ATOM 2311 N N . ALA B 1 95 ? -9.758 14.094 11.062 1 88.69 95 ALA B N 1
ATOM 2312 C CA . ALA B 1 95 ? -10.266 15.461 10.992 1 88.69 95 ALA B CA 1
ATOM 2313 C C . ALA B 1 95 ? -9.547 16.359 12 1 88.69 95 ALA B C 1
ATOM 2315 O O . ALA B 1 95 ? -9.391 17.562 11.758 1 88.69 95 ALA B O 1
ATOM 2316 N N . ALA B 1 96 ? -9.133 15.797 13.055 1 84.25 96 ALA B N 1
ATOM 2317 C CA . ALA B 1 96 ? -8.492 16.562 14.117 1 84.25 96 ALA B CA 1
ATOM 2318 C C . ALA B 1 96 ? -7 16.734 13.844 1 84.25 96 ALA B C 1
ATOM 2320 O O . ALA B 1 96 ? -6.312 17.469 14.555 1 84.25 96 ALA B O 1
ATOM 2321 N N . PHE B 1 97 ? -6.582 15.984 12.852 1 76 97 PHE B N 1
ATOM 2322 C CA . PHE B 1 97 ? -5.164 15.984 12.508 1 76 97 PHE B CA 1
ATOM 2323 C C . PHE B 1 97 ? -4.703 17.391 12.141 1 76 97 PHE B C 1
ATOM 2325 O O . PHE B 1 97 ? -5.305 18.047 11.273 1 76 97 PHE B O 1
ATOM 2332 N N . PRO B 1 98 ? -3.758 17.875 12.984 1 68.44 98 PRO B N 1
ATOM 2333 C CA . PRO B 1 98 ? -3.217 19.188 12.609 1 68.44 98 PRO B CA 1
ATOM 2334 C C . PRO B 1 98 ? -2.309 19.125 11.383 1 68.44 98 PRO B C 1
ATOM 2336 O O . PRO B 1 98 ? -1.086 19.203 11.516 1 68.44 98 PRO B O 1
ATOM 2339 N N . HIS B 1 99 ? -2.887 18.797 10.383 1 66.38 99 HIS B N 1
ATOM 2340 C CA . HIS B 1 99 ? -2.062 18.734 9.18 1 66.38 99 HIS B CA 1
ATOM 2341 C C . HIS B 1 99 ? -2.014 20.078 8.477 1 66.38 99 HIS B C 1
ATOM 2343 O O . HIS B 1 99 ? -2.939 20.891 8.594 1 66.38 99 HIS B O 1
ATOM 2349 N N . ASP B 1 100 ? -0.75 20.312 8.07 1 80.62 100 ASP B N 1
ATOM 2350 C CA . ASP B 1 100 ? -0.665 21.406 7.109 1 80.62 100 ASP B CA 1
ATOM 2351 C C . ASP B 1 100 ? -1.257 21.016 5.762 1 80.62 100 ASP B C 1
ATOM 2353 O O . ASP B 1 100 ? -0.615 20.297 4.984 1 80.62 100 ASP B O 1
ATOM 2357 N N . LEU B 1 101 ? -2.525 21.375 5.562 1 87.12 101 LEU B N 1
ATOM 2358 C CA . LEU B 1 101 ? -3.27 21 4.363 1 87.12 101 LEU B CA 1
ATOM 2359 C C . LEU B 1 101 ? -2.492 21.359 3.104 1 87.12 101 LEU B C 1
ATOM 2361 O O . LEU B 1 101 ? -2.566 20.656 2.098 1 87.12 101 LEU B O 1
ATOM 2365 N N . GLU B 1 102 ? -1.772 22.438 3.289 1 88.38 102 GLU B N 1
ATOM 2366 C CA . GLU B 1 102 ? -1.007 22.875 2.125 1 88.38 102 GLU B CA 1
ATOM 2367 C C . GLU B 1 102 ? 0.085 21.859 1.773 1 88.38 102 GLU B C 1
ATOM 2369 O O . GLU B 1 102 ? 0.359 21.625 0.595 1 88.38 102 GLU B O 1
ATOM 2374 N N . VAL B 1 103 ? 0.701 21.312 2.721 1 88.19 103 VAL B N 1
ATOM 2375 C CA . VAL B 1 103 ? 1.729 20.297 2.477 1 88.19 103 VAL B CA 1
ATOM 2376 C C . VAL B 1 103 ? 1.099 19.062 1.841 1 88.19 103 VAL B C 1
ATOM 2378 O O . VAL B 1 103 ? 1.656 18.484 0.905 1 88.19 103 VAL B O 1
ATOM 2381 N N . VAL B 1 104 ? -0.059 18.703 2.312 1 88.56 104 VAL B N 1
ATOM 2382 C CA . VAL B 1 104 ? -0.78 17.562 1.747 1 88.56 104 VAL B CA 1
ATOM 2383 C C . VAL B 1 104 ? -1.144 17.859 0.293 1 88.56 104 VAL B C 1
ATOM 2385 O O . VAL B 1 104 ? -0.993 17 -0.576 1 88.56 104 VAL B O 1
ATOM 2388 N N . ARG B 1 105 ? -1.555 19.062 0.113 1 91.44 105 ARG B N 1
ATOM 2389 C CA . ARG B 1 105 ? -1.911 19.484 -1.238 1 91.44 105 ARG B CA 1
ATOM 2390 C C . ARG B 1 105 ? -0.71 19.391 -2.176 1 91.44 105 ARG B C 1
ATOM 2392 O O . ARG B 1 105 ? -0.833 18.922 -3.307 1 91.44 105 ARG B O 1
ATOM 2399 N N . GLN B 1 106 ? 0.387 19.891 -1.715 1 88.88 106 GLN B N 1
ATOM 2400 C CA . GLN B 1 106 ? 1.6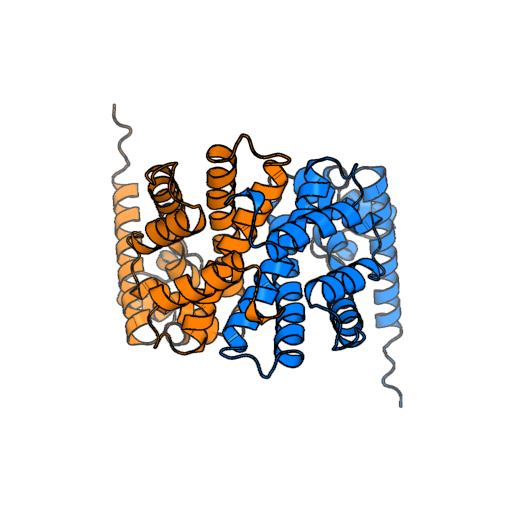03 19.859 -2.521 1 88.88 106 GLN B CA 1
ATOM 2401 C C . GLN B 1 106 ? 2.014 18.422 -2.85 1 88.88 106 GLN B C 1
ATOM 2403 O O . GLN B 1 106 ? 2.385 18.125 -3.986 1 88.88 106 GLN B O 1
ATOM 2408 N N . ALA B 1 107 ? 1.91 17.547 -1.866 1 87.19 107 ALA B N 1
ATOM 2409 C CA . ALA B 1 107 ? 2.262 16.141 -2.078 1 87.19 107 ALA B CA 1
ATOM 2410 C C . ALA B 1 107 ? 1.301 15.477 -3.059 1 87.19 107 ALA B C 1
ATOM 2412 O O . ALA B 1 107 ? 1.728 14.758 -3.963 1 87.19 107 ALA B O 1
ATOM 2413 N N . ALA B 1 108 ? 0.04 15.734 -2.877 1 89.19 108 ALA B N 1
ATOM 2414 C CA . ALA B 1 108 ? -0.988 15.164 -3.738 1 89.19 108 ALA B CA 1
ATOM 2415 C C . ALA B 1 108 ? -0.826 15.641 -5.18 1 89.19 108 ALA B C 1
ATOM 2417 O O . ALA B 1 108 ? -0.927 14.844 -6.117 1 89.19 108 ALA B O 1
ATOM 2418 N N . THR B 1 109 ? -0.53 16.875 -5.324 1 88.62 109 THR B N 1
ATOM 2419 C CA . THR B 1 109 ? -0.354 17.469 -6.648 1 88.62 109 THR B CA 1
ATOM 2420 C C . THR B 1 109 ? 0.916 16.938 -7.309 1 88.62 109 THR B C 1
ATOM 2422 O O . THR B 1 109 ? 0.908 16.594 -8.492 1 88.62 109 THR B O 1
ATOM 2425 N N . ALA B 1 110 ? 1.943 16.891 -6.539 1 86.88 110 ALA B N 1
ATOM 2426 C CA . ALA B 1 110 ? 3.213 16.391 -7.062 1 86.88 110 ALA B CA 1
ATOM 2427 C C . ALA B 1 110 ? 3.074 14.961 -7.559 1 86.88 110 ALA B C 1
ATOM 2429 O O . ALA B 1 110 ? 3.619 14.609 -8.609 1 86.88 110 ALA B O 1
ATOM 2430 N N . ARG B 1 111 ? 2.377 14.148 -6.816 1 82.88 111 ARG B N 1
ATOM 2431 C CA . ARG B 1 111 ? 2.152 12.75 -7.188 1 82.88 111 ARG B CA 1
ATOM 2432 C C . ARG B 1 111 ? 1.414 12.656 -8.516 1 82.88 111 ARG B C 1
ATOM 2434 O O . ARG B 1 111 ? 1.717 11.789 -9.336 1 82.88 111 ARG B O 1
ATOM 2441 N N . SER B 1 112 ? 0.486 13.461 -8.75 1 82.19 112 SER B N 1
ATOM 2442 C CA . SER B 1 112 ? -0.348 13.406 -9.945 1 82.19 112 SER B CA 1
ATOM 2443 C C . SER B 1 112 ? 0.394 13.945 -11.164 1 82.19 112 SER B C 1
ATOM 2445 O O . SER B 1 112 ? 0.101 13.562 -12.297 1 82.19 112 SER B O 1
ATOM 2447 N N . GLU B 1 113 ? 1.265 14.883 -10.961 1 75.56 113 GLU B N 1
ATOM 2448 C CA . GLU B 1 113 ? 1.946 15.562 -12.055 1 75.56 113 GLU B CA 1
ATOM 2449 C C . GLU B 1 113 ? 3.154 14.766 -12.531 1 75.56 113 GLU B C 1
ATOM 2451 O O . GLU B 1 113 ? 3.562 14.875 -13.695 1 75.56 113 GLU B O 1
ATOM 2456 N N . LEU B 1 114 ? 3.762 14.094 -11.664 1 63.66 114 LEU B N 1
ATOM 2457 C CA . LEU B 1 114 ? 5.047 13.516 -12.047 1 63.66 114 LEU B CA 1
ATOM 2458 C C . LEU B 1 114 ? 4.863 12.102 -12.578 1 63.66 114 LEU B C 1
ATOM 2460 O O . LEU B 1 114 ? 4.27 11.25 -11.906 1 63.66 114 LEU B O 1
ATOM 2464 N N . ILE B 1 115 ? 5.082 11.906 -13.898 1 50.25 115 ILE B N 1
ATOM 2465 C CA . ILE B 1 115 ? 5.098 10.648 -14.633 1 50.25 115 ILE B CA 1
ATOM 2466 C C . ILE B 1 115 ? 5.945 9.617 -13.891 1 50.25 115 ILE B C 1
ATOM 2468 O O . ILE B 1 115 ? 5.574 8.445 -13.797 1 50.25 115 ILE B O 1
ATOM 2472 N N . SER B 1 116 ? 7.207 10.055 -13.609 1 53.72 116 SER B N 1
ATOM 2473 C CA . SER B 1 116 ? 8.188 9.18 -12.977 1 53.72 116 SER B CA 1
ATOM 2474 C C . SER B 1 116 ? 7.98 9.117 -11.469 1 53.72 116 SER B C 1
ATOM 2476 O O . SER B 1 116 ? 8.945 9.109 -10.703 1 53.72 116 SER B O 1
ATOM 2478 N N . ALA B 1 117 ? 6.789 9.219 -11.109 1 61.31 117 ALA B N 1
ATOM 2479 C CA . ALA B 1 117 ? 6.316 9.484 -9.758 1 61.31 117 ALA B CA 1
ATOM 2480 C C . ALA B 1 117 ? 6.59 8.305 -8.836 1 61.31 117 ALA B C 1
ATOM 2482 O O . ALA B 1 117 ? 5.945 8.156 -7.793 1 61.31 117 ALA B O 1
ATOM 2483 N N . ASP B 1 118 ? 7.66 7.59 -9.359 1 71.75 118 ASP B N 1
ATOM 2484 C CA . ASP B 1 118 ? 7.957 6.383 -8.594 1 71.75 118 ASP B CA 1
ATOM 2485 C C . ASP B 1 118 ? 8.469 6.734 -7.195 1 71.75 118 ASP B C 1
ATOM 2487 O O . ASP B 1 118 ? 8.164 6.039 -6.227 1 71.75 118 ASP B O 1
ATOM 2491 N N . ARG B 1 119 ? 9.188 7.844 -7.172 1 76.31 119 ARG B N 1
ATOM 2492 C CA . ARG B 1 119 ? 9.742 8.195 -5.871 1 76.31 119 ARG B CA 1
ATOM 2493 C C . ARG B 1 119 ? 8.641 8.648 -4.91 1 76.31 119 ARG B C 1
ATOM 2495 O O . ARG B 1 119 ? 8.617 8.234 -3.752 1 76.31 119 ARG B O 1
ATOM 2502 N N . ILE B 1 120 ? 7.758 9.469 -5.445 1 79.06 120 ILE B N 1
ATOM 2503 C CA . ILE B 1 120 ? 6.668 9.938 -4.598 1 79.06 120 ILE B CA 1
ATOM 2504 C C . ILE B 1 120 ? 5.746 8.766 -4.246 1 79.06 120 ILE B C 1
ATOM 2506 O O . ILE B 1 120 ? 5.332 8.617 -3.096 1 79.06 120 ILE B O 1
ATOM 2510 N N . ALA B 1 121 ? 5.57 7.922 -5.273 1 79.31 121 ALA B N 1
ATOM 2511 C CA . ALA B 1 121 ? 4.727 6.75 -5.051 1 79.31 121 ALA B CA 1
ATOM 2512 C C . ALA B 1 121 ? 5.32 5.848 -3.969 1 79.31 121 ALA B C 1
ATOM 2514 O O . ALA B 1 121 ? 4.59 5.316 -3.129 1 79.31 121 ALA B O 1
ATOM 2515 N N . ASN B 1 122 ? 6.59 5.75 -4.012 1 81.31 122 ASN B N 1
ATOM 2516 C CA . ASN B 1 122 ? 7.266 4.941 -3.002 1 81.31 122 ASN B CA 1
ATOM 2517 C C . ASN B 1 122 ? 7.09 5.531 -1.606 1 81.31 122 ASN B C 1
ATOM 2519 O O . ASN B 1 122 ? 6.84 4.801 -0.646 1 81.31 122 ASN B O 1
ATOM 2523 N N . HIS B 1 123 ? 7.223 6.82 -1.516 1 82.88 123 HIS B N 1
ATOM 2524 C CA . HIS B 1 123 ? 7.012 7.473 -0.229 1 82.88 123 HIS B CA 1
ATOM 2525 C C . HIS B 1 123 ? 5.586 7.27 0.267 1 82.88 123 HIS B C 1
ATOM 2527 O O . HIS B 1 123 ? 5.367 6.965 1.442 1 82.88 123 HIS B O 1
ATOM 2533 N N . LEU B 1 124 ? 4.68 7.352 -0.623 1 84.06 124 LEU B N 1
ATOM 2534 C CA . LEU B 1 124 ? 3.271 7.223 -0.255 1 84.06 124 LEU B CA 1
ATOM 2535 C C . LEU B 1 124 ? 2.957 5.805 0.206 1 84.06 124 LEU B C 1
ATOM 2537 O O . LEU B 1 124 ? 2.162 5.609 1.127 1 84.06 124 LEU B O 1
ATOM 2541 N N . ARG B 1 125 ? 3.592 4.875 -0.438 1 85.5 125 ARG B N 1
ATOM 2542 C CA . ARG B 1 125 ? 3.389 3.484 -0.039 1 85.5 125 ARG B CA 1
ATOM 2543 C 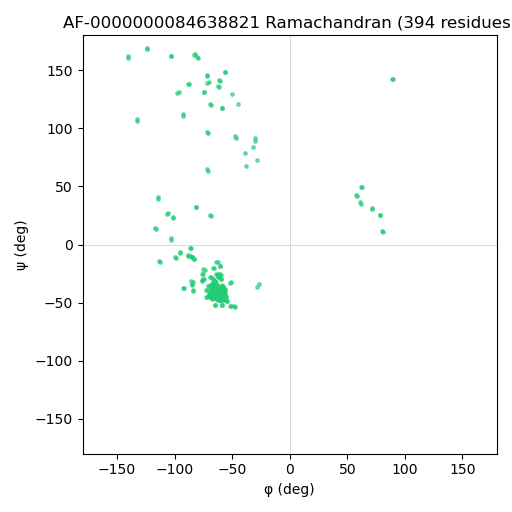C . ARG B 1 125 ? 3.916 3.236 1.37 1 85.5 125 ARG B C 1
ATOM 2545 O O . ARG B 1 125 ? 3.285 2.533 2.16 1 85.5 125 ARG B O 1
ATOM 2552 N N . VAL B 1 126 ? 5.035 3.797 1.637 1 83.94 126 VAL B N 1
ATOM 2553 C CA . VAL B 1 126 ? 5.613 3.66 2.971 1 83.94 126 VAL B CA 1
ATOM 2554 C C . VAL B 1 126 ? 4.699 4.324 4 1 83.94 126 VAL B C 1
ATOM 2556 O O . VAL B 1 126 ? 4.434 3.754 5.059 1 83.94 126 VAL B O 1
ATOM 2559 N N . VAL B 1 127 ? 4.238 5.496 3.66 1 85.19 127 VAL B N 1
ATOM 2560 C CA . VAL B 1 127 ? 3.33 6.223 4.539 1 85.19 127 VAL B CA 1
ATOM 2561 C C . VAL B 1 127 ? 2.061 5.398 4.762 1 85.19 127 VAL B C 1
ATOM 2563 O O . VAL B 1 127 ? 1.619 5.227 5.902 1 85.19 127 VAL B O 1
ATOM 2566 N N . GLN B 1 128 ? 1.528 4.891 3.672 1 90.88 128 GLN B N 1
ATOM 2567 C CA . GLN B 1 128 ? 0.33 4.066 3.768 1 90.88 128 GLN B CA 1
ATOM 2568 C C . GLN B 1 128 ? 0.551 2.883 4.707 1 90.88 128 GLN B C 1
ATOM 2570 O O . GLN B 1 128 ? -0.291 2.596 5.562 1 90.88 128 GLN B O 1
ATOM 2575 N N . SER B 1 129 ? 1.642 2.178 4.566 1 90.38 129 SER B N 1
ATOM 2576 C CA . SER B 1 129 ? 1.951 1.018 5.395 1 90.38 129 SER B CA 1
ATOM 2577 C C . SER B 1 129 ? 2.094 1.41 6.859 1 90.38 129 SER B C 1
ATOM 2579 O O . SER B 1 129 ? 1.67 0.67 7.75 1 90.38 129 SER B O 1
ATOM 2581 N N . SER B 1 130 ? 2.713 2.547 7.133 1 91.06 130 SER B N 1
ATOM 2582 C CA . SER B 1 130 ? 2.902 3.012 8.5 1 91.06 130 SER B CA 1
ATOM 2583 C C . SER B 1 130 ? 1.573 3.385 9.148 1 91.06 130 SER B C 1
ATOM 2585 O O . SER B 1 130 ? 1.331 3.062 10.312 1 91.06 130 SER B O 1
ATOM 2587 N N . PHE B 1 131 ? 0.769 4.035 8.398 1 92.94 131 PHE B N 1
ATOM 2588 C CA . PHE B 1 131 ? -0.565 4.348 8.898 1 92.94 131 PHE B CA 1
ATOM 2589 C C . PHE B 1 131 ? -1.357 3.072 9.156 1 92.94 131 PHE B C 1
ATOM 2591 O O . PHE B 1 131 ? -2.061 2.967 10.164 1 92.94 131 PHE B O 1
ATOM 2598 N N . ALA B 1 132 ? -1.256 2.115 8.258 1 96.12 132 ALA B N 1
ATOM 2599 C CA . ALA B 1 132 ? -1.923 0.828 8.438 1 96.12 132 ALA B CA 1
ATOM 2600 C C . ALA B 1 132 ? -1.506 0.17 9.75 1 96.12 132 ALA B C 1
ATOM 2602 O O . ALA B 1 132 ? -2.338 -0.406 10.453 1 96.12 132 ALA B O 1
ATOM 2603 N N . GLN B 1 133 ? -0.253 0.297 10.078 1 94.69 133 GLN B N 1
ATOM 2604 C CA . GLN B 1 133 ? 0.252 -0.298 11.312 1 94.69 133 GLN B CA 1
ATOM 2605 C C . GLN B 1 133 ? -0.365 0.37 12.531 1 94.69 133 GLN B C 1
ATOM 2607 O O . GLN B 1 133 ? -0.736 -0.307 13.492 1 94.69 133 GLN B O 1
ATOM 2612 N N . VAL B 1 134 ? -0.456 1.671 12.484 1 96.75 134 VAL B N 1
ATOM 2613 C CA . VAL B 1 134 ? -1.055 2.422 13.578 1 96.75 134 VAL B CA 1
ATOM 2614 C C . VAL B 1 134 ? -2.516 2.014 13.75 1 96.75 134 VAL B C 1
ATOM 2616 O O . VAL B 1 134 ? -2.967 1.74 14.867 1 96.75 134 VAL B O 1
ATOM 2619 N N . LEU B 1 135 ? -3.227 1.94 12.672 1 98.19 135 LEU B N 1
ATOM 2620 C CA . LEU B 1 135 ? -4.641 1.581 12.695 1 98.19 135 LEU B CA 1
ATOM 2621 C C . LEU B 1 135 ? -4.828 0.138 13.148 1 98.19 135 LEU B C 1
ATOM 2623 O O . LEU B 1 135 ? -5.738 -0.158 13.93 1 98.19 135 LEU B O 1
ATOM 2627 N N . THR B 1 136 ? -3.992 -0.756 12.672 1 98.12 136 THR B N 1
ATOM 2628 C CA . THR B 1 136 ? -4.043 -2.16 13.062 1 98.12 136 THR B CA 1
ATOM 2629 C C . THR B 1 136 ? -3.869 -2.305 14.57 1 98.12 136 THR B C 1
ATOM 2631 O O . THR B 1 136 ? -4.633 -3.02 15.227 1 98.12 136 THR B O 1
ATOM 2634 N N . ALA B 1 137 ? -2.889 -1.594 15.102 1 97.75 137 ALA B N 1
ATOM 2635 C CA . ALA B 1 137 ? -2.637 -1.647 16.547 1 97.75 137 ALA B CA 1
ATOM 2636 C C . ALA B 1 137 ? -3.824 -1.098 17.328 1 97.75 137 ALA B C 1
ATOM 2638 O O . ALA B 1 137 ? -4.219 -1.668 18.344 1 97.75 137 ALA B O 1
ATOM 2639 N N . PHE B 1 138 ? -4.344 -0.043 16.844 1 98.06 138 PHE B N 1
ATOM 2640 C CA . PHE B 1 138 ? -5.504 0.564 17.484 1 98.06 138 PHE B CA 1
ATOM 2641 C C . PHE B 1 138 ? -6.676 -0.412 17.516 1 98.06 138 PHE B C 1
ATOM 2643 O O . PHE B 1 138 ? -7.297 -0.603 18.562 1 98.06 138 PHE B O 1
ATOM 2650 N N . VAL B 1 139 ? -6.98 -1.061 16.391 1 98.25 139 VAL B N 1
ATOM 2651 C CA . VAL B 1 139 ? -8.102 -1.99 16.281 1 98.25 139 VAL B CA 1
ATOM 2652 C C . VAL B 1 139 ? -7.852 -3.209 17.172 1 98.25 139 VAL B C 1
ATOM 2654 O O . VAL B 1 139 ? -8.758 -3.676 17.859 1 98.25 139 VAL B O 1
ATOM 2657 N N . ARG B 1 140 ? -6.621 -3.73 17.125 1 97.38 140 ARG B N 1
ATOM 2658 C CA . ARG B 1 140 ? -6.27 -4.898 17.938 1 97.38 140 ARG B CA 1
ATOM 2659 C C . ARG B 1 140 ? -6.516 -4.633 19.422 1 97.38 140 ARG B C 1
ATOM 2661 O O . ARG B 1 140 ? -7.023 -5.5 20.141 1 97.38 140 ARG B O 1
ATOM 2668 N N . ASN B 1 141 ? -6.145 -3.459 19.875 1 96.5 141 ASN B N 1
ATOM 2669 C CA . ASN B 1 141 ? -6.289 -3.104 21.297 1 96.5 141 ASN B CA 1
ATOM 2670 C C . ASN B 1 141 ? -7.75 -2.867 21.656 1 96.5 141 ASN B C 1
ATOM 2672 O O . ASN B 1 141 ? -8.211 -3.336 22.703 1 96.5 141 ASN B O 1
ATOM 2676 N N . ARG B 1 142 ? -8.422 -2.143 20.828 1 96.69 142 ARG B N 1
ATOM 2677 C CA . ARG B 1 142 ? -9.797 -1.755 21.125 1 96.69 142 ARG B CA 1
ATOM 2678 C C . ARG B 1 142 ? -10.734 -2.955 21.031 1 96.69 142 ARG B C 1
ATOM 2680 O O . ARG B 1 142 ? -11.711 -3.043 21.766 1 96.69 142 ARG B O 1
ATOM 2687 N N . TYR B 1 143 ? -10.484 -3.865 20.109 1 97.06 143 TYR B N 1
ATOM 2688 C CA . TYR B 1 143 ? -11.367 -4.992 19.859 1 97.06 143 TYR B CA 1
ATOM 2689 C C . TYR B 1 143 ? -10.695 -6.312 20.203 1 97.06 143 TYR B C 1
ATOM 2691 O O . TYR B 1 143 ? -10.805 -7.289 19.469 1 97.06 143 TYR B O 1
ATOM 2699 N N . ALA B 1 144 ? -10.008 -6.34 21.234 1 94.81 144 ALA B N 1
ATOM 2700 C CA . ALA B 1 144 ? -9.188 -7.473 21.656 1 94.81 144 ALA B CA 1
ATOM 2701 C C . ALA B 1 144 ? -10.047 -8.719 21.875 1 94.81 144 ALA B C 1
ATOM 2703 O O . ALA B 1 144 ? -9.547 -9.844 21.766 1 94.81 144 ALA B O 1
ATOM 2704 N N . ASP B 1 145 ? -11.305 -8.602 22.031 1 95.06 145 ASP B N 1
ATOM 2705 C CA . ASP B 1 145 ? -12.172 -9.734 22.375 1 95.06 145 ASP B CA 1
ATOM 2706 C C . ASP B 1 145 ? -12.797 -10.336 21.109 1 95.06 145 ASP B C 1
ATOM 2708 O O . ASP B 1 145 ? -13.461 -11.367 21.188 1 95.06 145 ASP B O 1
ATOM 2712 N N . VAL B 1 146 ? -12.633 -9.742 19.969 1 95.69 146 VAL B N 1
ATOM 2713 C CA . VAL B 1 146 ? -13.18 -10.234 18.703 1 95.69 146 VAL B CA 1
ATOM 2714 C C . VAL B 1 146 ? -12.438 -11.492 18.281 1 95.69 146 VAL B C 1
ATOM 2716 O O . VAL B 1 146 ? -11.211 -11.57 18.391 1 95.69 146 VAL B O 1
ATOM 2719 N N . ALA B 1 147 ? -13.188 -12.492 17.75 1 94.19 147 ALA B N 1
ATOM 2720 C CA . ALA B 1 147 ? -12.578 -13.719 17.234 1 94.19 147 ALA B CA 1
ATOM 2721 C C . ALA B 1 147 ? -11.656 -13.414 16.062 1 94.19 147 ALA B C 1
ATOM 2723 O O . ALA B 1 147 ? -11.984 -12.594 15.203 1 94.19 147 ALA B O 1
ATOM 2724 N N . ASN B 1 148 ? -10.461 -14.039 16.047 1 93.94 148 ASN B N 1
ATOM 2725 C CA . ASN B 1 148 ? -9.477 -13.844 14.992 1 93.94 148 ASN B CA 1
ATOM 2726 C C . ASN B 1 148 ? -9.086 -12.375 14.844 1 93.94 148 ASN B C 1
ATOM 2728 O O . ASN B 1 148 ? -9.008 -11.859 13.734 1 93.94 148 ASN B O 1
ATOM 2732 N N . VAL B 1 149 ? -8.898 -11.703 16.016 1 96 149 VAL B N 1
ATOM 2733 C CA . VAL B 1 149 ? -8.656 -10.266 16.031 1 96 149 VAL B CA 1
ATOM 2734 C C . VAL B 1 149 ? -7.387 -9.938 15.258 1 96 149 VAL B C 1
ATOM 2736 O O . VAL B 1 149 ? -7.277 -8.859 14.664 1 96 149 VAL B O 1
ATOM 2739 N N . ASP B 1 150 ? -6.461 -10.836 15.133 1 95.31 150 ASP B N 1
ATOM 2740 C CA . ASP B 1 150 ? -5.219 -10.562 14.422 1 95.31 150 ASP B CA 1
ATOM 2741 C C . ASP B 1 150 ? -5.477 -10.305 12.938 1 95.31 150 ASP B C 1
ATOM 2743 O O . ASP B 1 150 ? -5.07 -9.266 12.406 1 95.31 150 ASP B O 1
ATOM 2747 N N . LEU B 1 151 ? -6.191 -11.227 12.297 1 96.81 151 LEU B N 1
ATOM 2748 C CA . LEU B 1 151 ? -6.516 -11.047 10.891 1 96.81 151 LEU B CA 1
ATOM 2749 C C . LEU B 1 151 ? -7.461 -9.867 10.695 1 96.81 151 LEU B C 1
ATOM 2751 O O . LEU B 1 151 ? -7.258 -9.039 9.805 1 96.81 151 LEU B O 1
ATOM 2755 N N . VAL B 1 152 ? -8.477 -9.773 11.57 1 98.25 152 VAL B N 1
ATOM 2756 C CA . VAL B 1 152 ? -9.477 -8.719 11.461 1 98.25 152 VAL B CA 1
ATOM 2757 C C . VAL B 1 152 ? -8.805 -7.352 11.562 1 98.25 152 VAL B C 1
ATOM 2759 O O . VAL B 1 152 ? -9.062 -6.461 10.75 1 98.25 152 VAL B O 1
ATOM 2762 N N . ALA B 1 153 ? -7.918 -7.195 12.555 1 98.44 153 ALA B N 1
ATOM 2763 C CA . ALA B 1 153 ? -7.23 -5.926 12.773 1 98.44 153 ALA B CA 1
ATOM 2764 C C . ALA B 1 153 ? -6.316 -5.578 11.602 1 98.44 153 ALA B C 1
ATOM 2766 O O . ALA B 1 153 ? -6.246 -4.422 11.188 1 98.44 153 ALA B O 1
ATOM 2767 N N . GLU B 1 154 ? -5.598 -6.535 11.062 1 97.56 154 GLU B N 1
ATOM 2768 C CA . GLU B 1 154 ? -4.688 -6.297 9.953 1 97.56 154 GLU B CA 1
ATOM 2769 C C . GLU B 1 154 ? -5.449 -5.887 8.695 1 97.56 154 GLU B C 1
ATOM 2771 O O . GLU B 1 154 ? -5.047 -4.957 7.992 1 97.56 154 GLU B O 1
ATOM 2776 N N . VAL B 1 155 ? -6.543 -6.594 8.422 1 98.44 155 VAL B N 1
ATOM 2777 C CA . VAL B 1 155 ? -7.355 -6.238 7.262 1 98.44 155 VAL B CA 1
ATOM 2778 C C . VAL B 1 155 ? -7.957 -4.848 7.453 1 98.44 155 VAL B C 1
ATOM 2780 O O . VAL B 1 155 ? -7.914 -4.02 6.543 1 98.44 155 VAL B O 1
ATOM 2783 N N . ALA B 1 156 ? -8.5 -4.562 8.633 1 98.75 156 ALA B N 1
ATOM 2784 C CA . ALA B 1 156 ? -9.094 -3.26 8.922 1 98.75 156 ALA B CA 1
ATOM 2785 C C . ALA B 1 156 ? -8.07 -2.139 8.75 1 98.75 156 ALA B C 1
ATOM 2787 O O . ALA B 1 156 ? -8.32 -1.159 8.047 1 98.75 156 ALA B O 1
ATOM 2788 N N . GLY B 1 157 ? -6.91 -2.307 9.422 1 98.5 157 GLY B N 1
ATOM 2789 C CA . GLY B 1 157 ? -5.871 -1.293 9.328 1 98.5 157 GLY B CA 1
ATOM 2790 C C . GLY B 1 157 ? -5.418 -1.042 7.898 1 98.5 157 GLY B C 1
ATOM 2791 O O . GLY B 1 157 ? -5.316 0.109 7.469 1 98.5 157 GLY B O 1
ATOM 2792 N N . ALA B 1 158 ? -5.176 -2.119 7.141 1 97.25 158 ALA B N 1
ATOM 2793 C CA . ALA B 1 158 ? -4.68 -2.016 5.77 1 97.25 158 ALA B CA 1
ATOM 2794 C C . ALA B 1 158 ? -5.723 -1.38 4.855 1 97.25 158 ALA B C 1
ATOM 2796 O O . ALA B 1 158 ? -5.395 -0.513 4.039 1 97.25 158 ALA B O 1
ATOM 2797 N N . THR B 1 159 ? -6.961 -1.792 4.949 1 98.38 159 THR B N 1
ATOM 2798 C CA . THR B 1 159 ? -7.988 -1.309 4.035 1 98.38 159 THR B CA 1
ATOM 2799 C C . THR B 1 159 ? -8.352 0.141 4.348 1 98.38 159 THR B C 1
ATOM 2801 O O . THR B 1 159 ? -8.555 0.944 3.436 1 98.38 159 THR B O 1
ATOM 2804 N N . ILE B 1 160 ? -8.422 0.516 5.66 1 98.44 160 ILE B N 1
ATOM 2805 C CA . ILE B 1 160 ? -8.719 1.895 6.035 1 98.44 160 ILE B CA 1
ATOM 2806 C C . ILE B 1 160 ? -7.586 2.809 5.582 1 98.44 160 ILE B C 1
ATOM 2808 O O . ILE B 1 160 ? -7.828 3.863 4.992 1 98.44 160 ILE B O 1
ATOM 2812 N N . ALA B 1 161 ? -6.352 2.402 5.809 1 97 161 ALA B N 1
ATOM 2813 C CA . ALA B 1 161 ? -5.207 3.191 5.363 1 97 161 ALA B CA 1
ATOM 2814 C C . ALA B 1 161 ? -5.215 3.357 3.844 1 97 161 ALA B C 1
ATOM 2816 O O . ALA B 1 161 ? -4.945 4.445 3.332 1 97 161 ALA B O 1
ATOM 2817 N N . ALA B 1 162 ? -5.496 2.258 3.148 1 96.62 162 ALA B N 1
ATOM 2818 C CA . ALA B 1 162 ? -5.566 2.318 1.69 1 96.62 162 ALA B CA 1
ATOM 2819 C C . ALA B 1 162 ? -6.629 3.312 1.233 1 96.62 162 ALA B C 1
ATOM 2821 O O . ALA B 1 162 ? -6.398 4.098 0.31 1 96.62 162 ALA B O 1
ATOM 2822 N N . ALA B 1 163 ? -7.77 3.293 1.84 1 97.69 163 ALA B N 1
ATOM 2823 C CA . ALA B 1 163 ? -8.859 4.203 1.486 1 97.69 163 ALA B CA 1
ATOM 2824 C C . ALA B 1 163 ? -8.461 5.656 1.729 1 97.69 163 ALA B C 1
ATOM 2826 O O . ALA B 1 163 ? -8.797 6.539 0.936 1 97.69 163 ALA B O 1
ATOM 2827 N N . LEU B 1 164 ? -7.812 5.938 2.84 1 95.44 164 LEU B N 1
ATOM 2828 C CA . LEU B 1 164 ? -7.355 7.285 3.156 1 95.44 164 LEU B CA 1
ATOM 2829 C C . LEU B 1 164 ? -6.375 7.789 2.104 1 95.44 164 LEU B C 1
ATOM 2831 O O . LEU B 1 164 ? -6.484 8.922 1.638 1 95.44 164 LEU B O 1
ATOM 2835 N N . VAL B 1 165 ? -5.461 6.965 1.696 1 92.88 165 VAL B N 1
ATOM 2836 C CA . VAL B 1 165 ? -4.453 7.348 0.713 1 92.88 165 VAL B CA 1
ATOM 2837 C C . VAL B 1 165 ? -5.113 7.574 -0.645 1 92.88 165 VAL B C 1
ATOM 2839 O O . VAL B 1 165 ? -4.77 8.516 -1.359 1 92.88 165 VAL B O 1
ATOM 2842 N N . VAL B 1 166 ? -6.047 6.715 -0.974 1 94.75 166 VAL B N 1
ATOM 2843 C CA . VAL B 1 166 ? -6.773 6.871 -2.229 1 94.75 166 VAL B CA 1
ATOM 2844 C C . VAL B 1 166 ? -7.469 8.234 -2.256 1 94.75 166 VAL B C 1
ATOM 2846 O O . VAL B 1 166 ? -7.48 8.906 -3.287 1 94.75 166 VAL B O 1
ATOM 2849 N N . ALA B 1 167 ? -8.086 8.625 -1.144 1 95.25 167 ALA B N 1
ATOM 2850 C CA . ALA B 1 167 ? -8.758 9.922 -1.074 1 95.25 167 ALA B CA 1
ATOM 2851 C C . ALA B 1 167 ? -7.797 11.055 -1.399 1 95.25 167 ALA B C 1
ATOM 2853 O O . ALA B 1 167 ? -8.133 11.969 -2.158 1 95.25 167 ALA B O 1
ATOM 2854 N N . VAL B 1 168 ? -6.609 10.984 -0.864 1 92 168 VAL B N 1
ATOM 2855 C CA . VAL B 1 168 ? -5.617 12.031 -1.077 1 92 168 VAL B CA 1
ATOM 2856 C C . VAL B 1 168 ? -5.141 12 -2.527 1 92 168 VAL B C 1
ATOM 2858 O O . VAL B 1 168 ? -5 13.047 -3.162 1 92 168 VAL B O 1
ATOM 2861 N N . GLU B 1 169 ? -4.859 10.812 -3.037 1 91 169 GLU B N 1
ATOM 2862 C CA . GLU B 1 169 ? -4.406 10.68 -4.418 1 91 169 GLU B CA 1
ATOM 2863 C C . GLU B 1 169 ? -5.473 11.172 -5.395 1 91 169 GLU B C 1
ATOM 2865 O O . GLU B 1 169 ? -5.16 11.859 -6.371 1 91 169 GLU B O 1
ATOM 2870 N N . ASN B 1 170 ? -6.684 10.711 -5.16 1 92.94 170 ASN B N 1
ATOM 2871 C CA . ASN B 1 170 ? -7.801 11.172 -5.98 1 92.94 170 ASN B CA 1
ATOM 2872 C C . ASN B 1 170 ? -7.941 12.695 -5.934 1 92.94 170 ASN B C 1
ATOM 2874 O O . ASN B 1 170 ? -8.172 13.328 -6.961 1 92.94 170 ASN B O 1
ATOM 2878 N N . TRP B 1 171 ? -7.812 13.273 -4.766 1 93.5 171 TRP B N 1
ATOM 2879 C CA . TRP B 1 171 ? -7.852 14.719 -4.559 1 93.5 171 TRP B CA 1
ATOM 2880 C C . TRP B 1 171 ? -6.836 15.422 -5.449 1 93.5 171 TRP B C 1
ATOM 2882 O O . TRP B 1 171 ? -7.168 16.406 -6.129 1 93.5 171 TRP B O 1
ATOM 2892 N N . GLY B 1 172 ? -5.625 14.969 -5.484 1 90.69 172 GLY B N 1
ATOM 2893 C CA . GLY B 1 172 ? -4.574 15.539 -6.312 1 90.69 172 GLY B CA 1
ATOM 2894 C C . GLY B 1 172 ? -4.852 15.406 -7.801 1 90.69 172 GLY B C 1
ATOM 2895 O O . GLY B 1 172 ? -4.578 16.328 -8.57 1 90.69 172 GLY B O 1
ATOM 2896 N N . ARG B 1 173 ? -5.301 14.25 -8.188 1 89.19 173 ARG B N 1
ATOM 2897 C CA . ARG B 1 173 ? -5.559 13.977 -9.594 1 89.19 173 ARG B CA 1
ATOM 2898 C C . ARG B 1 173 ? -6.59 14.945 -10.164 1 89.19 173 ARG B C 1
ATOM 2900 O O . ARG B 1 173 ? -6.559 15.266 -11.359 1 89.19 173 ARG B O 1
ATOM 2907 N N . TYR B 1 174 ? -7.445 15.375 -9.312 1 90.88 174 TYR B N 1
ATOM 2908 C CA . TYR B 1 174 ? -8.492 16.281 -9.773 1 90.88 174 TYR B CA 1
ATOM 2909 C C . TYR B 1 174 ? -8.227 17.703 -9.305 1 90.88 174 TYR B C 1
ATOM 2911 O O . TYR B 1 174 ? -9.156 18.453 -9.039 1 90.88 174 TYR B O 1
ATOM 2919 N N . GLY B 1 175 ? -6.961 18.047 -9.07 1 89.94 175 GLY B N 1
ATOM 2920 C CA . GLY B 1 175 ? -6.504 19.406 -8.883 1 89.94 175 GLY B CA 1
ATOM 2921 C C . GLY B 1 175 ? -6.75 19.922 -7.477 1 89.94 175 GLY B C 1
ATOM 2922 O O . GLY B 1 175 ? -6.77 21.141 -7.25 1 89.94 175 GLY B O 1
ATOM 2923 N N . CYS B 1 176 ? -7.129 19.031 -6.547 1 93.06 176 CYS B N 1
ATOM 2924 C CA . CYS B 1 176 ? -7.352 19.406 -5.152 1 93.06 176 CYS B CA 1
ATOM 2925 C C . CYS B 1 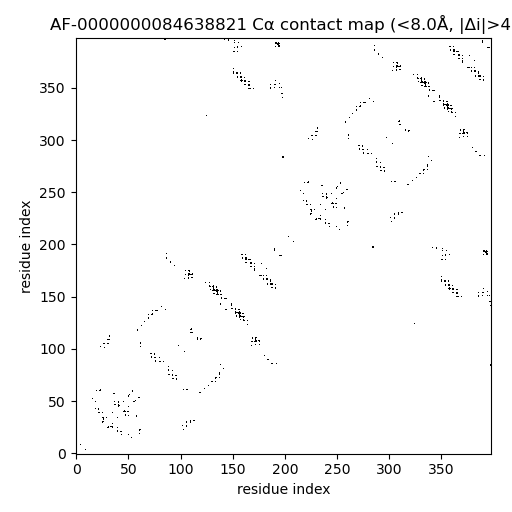176 ? -8.469 20.422 -5.031 1 93.06 176 CYS B C 1
ATOM 2927 O O . CYS B 1 176 ? -8.391 21.344 -4.211 1 93.06 176 CYS B O 1
ATOM 2929 N N . ALA B 1 177 ? -9.461 20.328 -5.848 1 92 177 ALA B N 1
ATOM 2930 C CA . ALA B 1 177 ? -10.539 21.312 -5.914 1 92 177 ALA B CA 1
ATOM 2931 C C . ALA B 1 177 ? -11.617 21.016 -4.871 1 92 177 ALA B C 1
ATOM 2933 O O . ALA B 1 177 ? -12.188 21.938 -4.285 1 92 177 ALA B O 1
ATOM 2934 N N . GLU B 1 178 ? -11.867 19.766 -4.59 1 92.31 178 GLU B N 1
ATOM 2935 C CA . GLU B 1 178 ? -12.898 19.359 -3.641 1 92.31 178 GLU B CA 1
ATOM 2936 C C . GLU B 1 178 ? -12.383 19.422 -2.205 1 92.31 178 GLU B C 1
ATOM 2938 O O . GLU B 1 178 ? -11.188 19.609 -1.975 1 92.31 178 GLU B O 1
ATOM 2943 N N . ASP B 1 179 ? -13.312 19.406 -1.278 1 94.5 179 ASP B N 1
ATOM 2944 C CA . ASP B 1 179 ? -12.953 19.328 0.134 1 94.5 179 ASP B CA 1
ATOM 2945 C C . ASP B 1 179 ? -12.352 17.969 0.477 1 94.5 179 ASP B C 1
ATOM 2947 O O . ASP B 1 179 ? -13.008 16.938 0.31 1 94.5 179 ASP B O 1
ATOM 2951 N N . LEU B 1 180 ? -11.125 17.969 0.963 1 94 180 LEU B N 1
ATOM 2952 C CA . LEU B 1 180 ? -10.438 16.719 1.256 1 94 180 LEU B CA 1
ATOM 2953 C C . LEU B 1 180 ? -11.18 15.93 2.33 1 94 180 LEU B C 1
ATOM 2955 O O . LEU B 1 180 ? -11.273 14.703 2.25 1 94 180 LEU B O 1
ATOM 2959 N N . GLY B 1 181 ? -11.664 16.641 3.346 1 94.19 181 GLY B N 1
ATOM 2960 C CA . GLY B 1 181 ? -12.422 15.977 4.391 1 94.19 181 GLY B CA 1
ATOM 2961 C C . GLY B 1 181 ? -13.617 15.203 3.865 1 94.19 181 GLY B C 1
ATOM 2962 O O . GLY B 1 181 ? -13.891 14.086 4.309 1 94.19 181 GLY B O 1
ATOM 2963 N N . GLU B 1 182 ? -14.32 15.781 2.912 1 95.44 182 GLU B N 1
ATOM 2964 C CA . GLU B 1 182 ? -15.477 15.125 2.299 1 95.44 182 GLU B CA 1
ATOM 2965 C C . GLU B 1 182 ? -15.047 13.906 1.493 1 95.44 182 GLU B C 1
ATOM 2967 O O . GLU B 1 182 ? -15.734 12.883 1.501 1 95.44 182 GLU B O 1
ATOM 2972 N N . LEU B 1 183 ? -13.953 14.047 0.804 1 95.88 183 LEU B N 1
ATOM 2973 C CA . LEU B 1 183 ? -13.445 12.93 0.018 1 95.88 183 LEU B CA 1
ATOM 2974 C C . LEU B 1 183 ? -13.016 11.773 0.922 1 95.88 183 LEU B C 1
ATOM 2976 O O . LEU B 1 183 ? -13.273 10.609 0.612 1 95.88 183 LEU B O 1
ATOM 2980 N N . VAL B 1 184 ? -12.352 12.102 1.999 1 96.56 184 VAL B N 1
ATOM 2981 C CA . VAL B 1 184 ? -11.945 11.102 2.982 1 96.56 184 VAL B CA 1
ATOM 2982 C C . VAL B 1 184 ? -13.18 10.391 3.539 1 96.56 184 VAL B C 1
ATOM 2984 O O . VAL B 1 184 ? -13.219 9.156 3.604 1 96.56 184 VAL B O 1
ATOM 2987 N N . ALA B 1 185 ? -14.188 11.18 3.898 1 97.5 185 ALA B N 1
ATOM 2988 C CA . ALA B 1 185 ? -15.422 10.602 4.426 1 97.5 185 ALA B CA 1
ATOM 2989 C C . ALA B 1 185 ? -16.078 9.68 3.4 1 97.5 185 ALA B C 1
ATOM 2991 O O . ALA B 1 185 ? -16.516 8.578 3.74 1 97.5 185 ALA B O 1
ATOM 2992 N N . ALA B 1 186 ? -16.125 10.117 2.18 1 97.56 186 ALA B N 1
ATOM 2993 C CA . ALA B 1 186 ? -16.719 9.312 1.11 1 97.56 186 ALA B CA 1
ATOM 2994 C C . ALA B 1 186 ? -15.945 8.008 0.918 1 97.56 186 ALA B C 1
ATOM 2996 O O . ALA B 1 186 ? -16.547 6.945 0.756 1 97.56 186 ALA B O 1
ATOM 2997 N N . SER B 1 187 ? -14.633 8.078 0.888 1 98.19 187 SER B N 1
ATOM 2998 C CA . SER B 1 187 ? -13.781 6.906 0.714 1 98.19 187 SER B CA 1
ATOM 2999 C C . SER B 1 187 ? -13.969 5.914 1.854 1 98.19 187 SER B C 1
ATOM 3001 O O . SER B 1 187 ? -14.117 4.711 1.621 1 98.19 187 SER B O 1
ATOM 3003 N N . LEU B 1 188 ? -13.984 6.406 3.082 1 98.06 188 LEU B N 1
ATOM 3004 C CA . LEU B 1 188 ? -14.156 5.535 4.238 1 98.06 188 LEU B CA 1
ATOM 3005 C C . LEU B 1 188 ? -15.555 4.926 4.254 1 98.06 188 LEU B C 1
ATOM 3007 O O . LEU B 1 188 ? -15.734 3.785 4.688 1 98.06 188 LEU B O 1
ATOM 3011 N N . ASP B 1 189 ? -16.547 5.684 3.812 1 97.94 189 ASP B N 1
ATOM 3012 C CA . ASP B 1 189 ? -17.922 5.18 3.756 1 97.94 189 ASP B CA 1
ATOM 3013 C C . ASP B 1 189 ? -18.031 4.008 2.781 1 97.94 189 ASP B C 1
ATOM 3015 O O . ASP B 1 189 ? -18.828 3.09 2.996 1 97.94 189 ASP B O 1
ATOM 3019 N N . LEU B 1 190 ? -17.281 4.066 1.722 1 98.25 190 LEU B N 1
ATOM 3020 C CA . LEU B 1 190 ? -17.266 2.951 0.783 1 98.25 190 LEU B CA 1
ATOM 3021 C C . LEU B 1 190 ? -16.766 1.68 1.462 1 98.25 190 LEU B C 1
ATOM 3023 O O . LEU B 1 190 ? -17.328 0.601 1.26 1 98.25 190 LEU B O 1
ATOM 3027 N N . VAL B 1 191 ? -15.711 1.773 2.299 1 98.44 191 VAL B N 1
ATOM 3028 C CA . VAL B 1 191 ? -15.195 0.622 3.033 1 98.44 191 VAL B CA 1
ATOM 3029 C C . VAL B 1 191 ? -16.234 0.155 4.051 1 98.44 191 VAL B C 1
ATOM 3031 O O . VAL B 1 191 ? -16.531 -1.039 4.141 1 98.44 191 VAL B O 1
ATOM 3034 N N . ARG B 1 192 ? -16.766 1.147 4.742 1 97.88 192 ARG B N 1
ATOM 3035 C CA . ARG B 1 192 ? -17.75 0.875 5.785 1 97.88 192 ARG B CA 1
ATOM 3036 C C . ARG B 1 192 ? -18.953 0.128 5.215 1 97.88 192 ARG B C 1
ATOM 3038 O O . ARG B 1 192 ? -19.516 -0.746 5.879 1 97.88 192 ARG B O 1
ATOM 3045 N N . SER B 1 193 ? -19.359 0.421 4.035 1 97.19 193 SER B N 1
ATOM 3046 C CA . SER B 1 193 ? -20.547 -0.153 3.418 1 97.19 193 SER B CA 1
ATOM 3047 C C . SER B 1 193 ? -20.234 -1.48 2.734 1 97.19 193 SER B C 1
ATOM 3049 O O . SER B 1 193 ? -21.109 -2.113 2.154 1 97.19 193 SER B O 1
ATOM 3051 N N . GLY B 1 194 ? -18.922 -1.932 2.711 1 97.62 194 GLY B N 1
ATOM 3052 C CA . GLY B 1 194 ? -18.531 -3.115 1.969 1 97.62 194 GLY B CA 1
ATOM 3053 C C . GLY B 1 194 ? -18.547 -2.912 0.466 1 97.62 194 GLY B C 1
ATOM 3054 O O . GLY B 1 194 ? -18.922 -3.814 -0.283 1 97.62 194 GLY B O 1
ATOM 3055 N N . LEU B 1 195 ? -18.281 -1.659 0.04 1 97.56 195 LEU B N 1
ATOM 3056 C CA . LEU B 1 195 ? -18.312 -1.295 -1.372 1 97.56 195 LEU B CA 1
ATOM 3057 C C . LEU B 1 195 ? -19.719 -1.487 -1.949 1 97.56 195 LEU B C 1
ATOM 3059 O O . LEU B 1 195 ? -19.859 -2.033 -3.045 1 97.56 195 LEU B O 1
ATOM 3063 N N . ALA B 1 196 ? -20.688 -0.988 -1.313 1 92.81 196 ALA B N 1
ATOM 3064 C CA . ALA B 1 196 ? -22.109 -1.179 -1.581 1 92.81 196 ALA B CA 1
ATOM 3065 C C . ALA B 1 196 ? -22.453 -0.742 -2.998 1 92.81 196 ALA B C 1
ATOM 3067 O O . ALA B 1 196 ? -23.266 -1.391 -3.672 1 92.81 196 ALA B O 1
ATOM 3068 N N . PRO B 1 197 ? -21.891 0.291 -3.529 1 90.56 197 PRO B N 1
ATOM 3069 C CA . PRO B 1 197 ? -22.266 0.704 -4.883 1 90.56 197 PRO B CA 1
ATOM 3070 C C . PRO B 1 197 ? -21.938 -0.352 -5.938 1 90.56 197 PRO B C 1
ATOM 3072 O O . PRO B 1 197 ? -22.438 -0.281 -7.066 1 90.56 197 PRO B O 1
ATOM 3075 N N . LEU B 1 198 ? -21.125 -1.319 -5.582 1 93.19 198 LEU B N 1
ATOM 3076 C CA . LEU B 1 198 ? -20.672 -2.318 -6.543 1 93.19 198 LEU B CA 1
ATOM 3077 C C . LEU B 1 198 ? -21.422 -3.633 -6.352 1 93.19 198 LEU B C 1
ATOM 3079 O O . LEU B 1 198 ? -21 -4.672 -6.879 1 93.19 198 LEU B O 1
ATOM 3083 N N . SER B 1 199 ? -22.344 -3.727 -5.508 1 87.31 199 SER B N 1
ATOM 3084 C CA . SER B 1 199 ? -23.125 -4.938 -5.25 1 87.31 199 SER B CA 1
ATOM 3085 C C . SER B 1 199 ? -24.219 -5.129 -6.297 1 87.31 199 SER B C 1
ATOM 3087 O O . SER B 1 199 ? -24.719 -4.152 -6.863 1 87.31 199 SER B O 1
#

Foldseek 3Di:
DPPCCDPVVVVLVVLLVLLLVQLLVVCLVQNLVRDDLCNSQVSSVHHSVSVCVSPVDSLCSLQVCLVVQLVQLLVQLVPDDLPDDLLRSNLRSVVPRPDPVSSLLRLLQNCQPDPVSVVSVVSLVVSLVSQLVSQLVSQCVSPVPDPPSNVVSSVRSNQLSVLLSVLSNVCNNVPVPDDSSVSSSVSSVCVVCVNVVVD/DPPPCPPVNVVLVVLLVLLLVQLLVVCLVQNLVRDDLCNSQVSSVHHSVSVCVNPVDSLCSLQVCLVVQLVQLLVQLVPDDLPDDLLVSNLRSVVVRPDPVSSLLRLLQNCQPDPVSVVSVVSLVVSLVSQLVSQLVSQCVSPVPDPPSNVVSSVVSNQLSVLLSVLSNVCNNVPVPDDSSVSSSVSSVCVVCVNVVVD

Organism: NCBI:txid1299332